Protein AF-0000000074719534 (afdb_homodimer)

Structure (mmCIF, N/CA/C/O backbone):
data_AF-0000000074719534-model_v1
#
loop_
_entity.id
_entity.type
_entity.pdbx_description
1 polymer 'Ketoreductase domain-containing protein'
#
loop_
_atom_site.group_PDB
_atom_site.id
_atom_site.type_symbol
_atom_site.label_atom_id
_atom_site.label_alt_id
_atom_site.label_comp_id
_atom_site.label_asym_id
_atom_site.label_entity_id
_atom_site.label_seq_id
_atom_site.pdbx_PDB_ins_code
_atom_site.Cartn_x
_atom_site.Cartn_y
_atom_site.Cartn_z
_atom_site.occupancy
_atom_site.B_iso_or_equiv
_atom_site.auth_seq_id
_atom_site.auth_comp_id
_atom_site.auth_asym_id
_atom_site.auth_atom_id
_atom_site.pdbx_PDB_model_num
ATOM 1 N N . MET A 1 1 ? -1.747 -19.516 -13.695 1 98.81 1 MET A N 1
ATOM 2 C CA . MET A 1 1 ? -1.192 -18.328 -14.352 1 98.81 1 MET A CA 1
ATOM 3 C C . MET A 1 1 ? -0.138 -17.672 -13.469 1 98.81 1 MET A C 1
ATOM 5 O O . MET A 1 1 ? -0.325 -17.547 -12.258 1 98.81 1 MET A O 1
ATOM 9 N N . VAL A 1 2 ? 0.99 -17.344 -14 1 98.94 2 VAL A N 1
ATOM 10 C CA . VAL A 1 2 ? 2.076 -16.641 -13.32 1 98.94 2 VAL A CA 1
ATOM 11 C C . VAL A 1 2 ? 2.312 -15.289 -13.984 1 98.94 2 VAL A C 1
ATOM 13 O O . VAL A 1 2 ? 2.576 -15.219 -15.188 1 98.94 2 VAL A O 1
ATOM 16 N N . THR A 1 3 ? 2.182 -14.227 -13.242 1 98.94 3 THR A N 1
ATOM 17 C CA . THR A 1 3 ? 2.492 -12.906 -13.781 1 98.94 3 THR A CA 1
ATOM 18 C C . THR A 1 3 ? 3.973 -12.586 -13.594 1 98.94 3 THR A C 1
ATOM 20 O O . THR A 1 3 ? 4.617 -13.094 -12.68 1 98.94 3 THR A O 1
ATOM 23 N N . GLY A 1 4 ? 4.453 -11.664 -14.453 1 98.56 4 GLY A N 1
ATOM 24 C CA . GLY A 1 4 ? 5.883 -11.406 -14.43 1 98.56 4 GLY A CA 1
ATOM 25 C C . GLY A 1 4 ? 6.719 -12.633 -14.734 1 98.56 4 GLY A C 1
ATOM 26 O O . GLY A 1 4 ? 7.73 -12.883 -14.07 1 98.56 4 GLY A O 1
ATOM 27 N N . ALA A 1 5 ? 6.344 -13.406 -15.664 1 98.69 5 ALA A N 1
ATOM 28 C CA . ALA A 1 5 ? 6.895 -14.75 -15.867 1 98.69 5 ALA A CA 1
ATOM 29 C C . ALA A 1 5 ? 8.031 -14.727 -16.875 1 98.69 5 ALA A C 1
ATOM 31 O O . ALA A 1 5 ? 8.5 -15.781 -17.312 1 98.69 5 ALA A O 1
ATOM 32 N N . SER A 1 6 ? 8.523 -13.547 -17.281 1 98.25 6 SER A N 1
ATOM 33 C CA . SER A 1 6 ? 9.477 -13.438 -18.375 1 98.25 6 SER A CA 1
ATOM 34 C C . SER A 1 6 ? 10.898 -13.695 -17.891 1 98.25 6 SER A C 1
ATOM 36 O O . SER A 1 6 ? 11.82 -13.828 -18.703 1 98.25 6 SER A O 1
ATOM 38 N N . ARG A 1 7 ? 11.164 -13.742 -16.594 1 96.31 7 ARG A N 1
ATOM 39 C CA . ARG A 1 7 ? 12.484 -13.992 -16.031 1 96.31 7 ARG A CA 1
ATOM 40 C C . ARG A 1 7 ? 12.406 -14.266 -14.539 1 96.31 7 ARG A C 1
ATOM 42 O O . ARG A 1 7 ? 11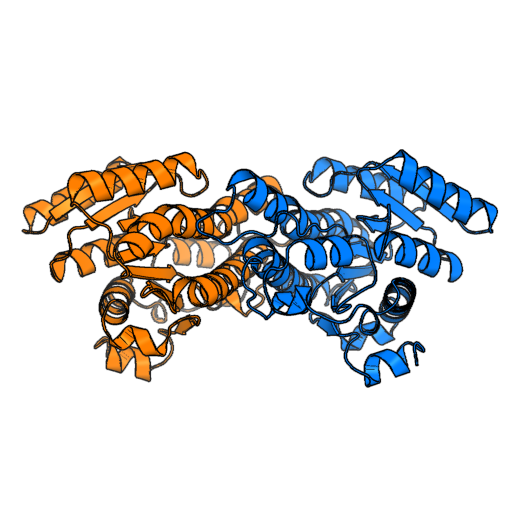.32 -14.219 -13.953 1 96.31 7 ARG A O 1
ATOM 49 N N . GLY A 1 8 ? 13.484 -14.641 -13.992 1 97.12 8 GLY A N 1
ATOM 50 C CA . GLY A 1 8 ? 13.641 -14.695 -12.547 1 97.12 8 GLY A CA 1
ATOM 51 C C . GLY A 1 8 ? 12.672 -15.648 -11.875 1 97.12 8 GLY A C 1
ATOM 52 O O . GLY A 1 8 ? 12.516 -16.797 -12.305 1 97.12 8 GLY A O 1
ATOM 53 N N . ILE A 1 9 ? 12.094 -15.18 -10.805 1 98.06 9 ILE A N 1
ATOM 54 C CA . ILE A 1 9 ? 11.195 -15.977 -9.969 1 98.06 9 ILE A CA 1
ATOM 55 C C . ILE A 1 9 ? 10.008 -16.438 -10.797 1 98.06 9 ILE A C 1
ATOM 57 O O . ILE A 1 9 ? 9.586 -17.594 -10.703 1 98.06 9 ILE A O 1
ATOM 61 N N . GLY A 1 10 ? 9.453 -15.539 -11.688 1 98.69 10 GLY A N 1
ATOM 62 C CA . GLY A 1 10 ? 8.289 -15.875 -12.492 1 98.69 10 GLY A CA 1
ATOM 63 C C . GLY A 1 10 ? 8.555 -17 -13.469 1 98.69 10 GLY A C 1
ATOM 64 O O . GLY A 1 10 ? 7.742 -17.922 -13.594 1 98.69 10 GLY A O 1
ATOM 65 N N . GLU A 1 11 ? 9.664 -16.922 -14.133 1 98.75 11 GLU A N 1
ATOM 66 C CA . GLU A 1 11 ? 10.039 -18 -15.031 1 98.75 11 GLU A CA 1
ATOM 67 C C . GLU A 1 11 ? 10.227 -19.312 -14.273 1 98.75 11 GLU A C 1
ATOM 69 O O . GLU A 1 11 ? 9.734 -20.359 -14.703 1 98.75 11 GLU A O 1
ATOM 74 N N . ALA A 1 12 ? 10.938 -19.25 -13.148 1 98.75 12 ALA A N 1
ATOM 75 C CA . ALA A 1 12 ? 11.18 -20.453 -12.344 1 98.75 12 ALA A CA 1
ATOM 76 C C . ALA A 1 12 ? 9.867 -21.078 -11.875 1 98.75 12 ALA A C 1
ATOM 78 O O . ALA A 1 12 ? 9.719 -22.297 -11.898 1 98.75 12 ALA A O 1
ATOM 79 N N . ALA A 1 13 ? 8.961 -20.25 -11.453 1 98.81 13 ALA A N 1
ATOM 80 C CA . ALA A 1 13 ? 7.656 -20.719 -11.008 1 98.81 13 ALA A CA 1
ATOM 81 C C . ALA A 1 13 ? 6.906 -21.422 -12.141 1 98.81 13 ALA A C 1
ATOM 83 O O . ALA A 1 13 ? 6.344 -22.5 -11.945 1 98.81 13 ALA A O 1
ATOM 84 N N . ALA A 1 14 ? 6.875 -20.781 -13.328 1 98.88 14 ALA A N 1
ATOM 85 C CA . ALA A 1 14 ? 6.191 -21.359 -14.484 1 98.88 14 ALA A CA 1
ATOM 86 C C . ALA A 1 14 ? 6.75 -22.75 -14.82 1 98.88 14 ALA A C 1
ATOM 88 O O . ALA A 1 14 ? 5.992 -23.688 -15.039 1 98.88 14 ALA A O 1
ATOM 89 N N . ARG A 1 15 ? 8.039 -22.875 -14.836 1 98.81 15 ARG A N 1
ATOM 90 C CA . ARG A 1 15 ? 8.695 -24.125 -15.18 1 98.81 15 ARG A CA 1
ATOM 91 C C . ARG A 1 15 ? 8.43 -25.188 -14.125 1 98.81 15 ARG A C 1
ATOM 93 O O . ARG A 1 15 ? 8.164 -26.359 -14.453 1 98.81 15 ARG A O 1
ATOM 100 N N . SER A 1 16 ? 8.539 -24.828 -12.805 1 98.69 16 SER A N 1
ATOM 101 C CA . SER A 1 16 ? 8.281 -25.781 -11.734 1 98.69 16 SER A CA 1
ATOM 102 C C . SER A 1 16 ? 6.844 -26.297 -11.781 1 98.69 16 SER A C 1
ATOM 104 O O . SER A 1 16 ? 6.605 -27.5 -11.688 1 98.69 16 SER A O 1
ATOM 106 N N . LEU A 1 17 ? 5.898 -25.391 -11.992 1 98.81 17 LEU A N 1
ATOM 107 C CA . LEU A 1 17 ? 4.492 -25.781 -12.07 1 98.81 17 LEU A CA 1
ATOM 108 C C . LEU A 1 17 ? 4.258 -26.734 -13.234 1 98.81 17 LEU A C 1
ATOM 110 O O . LEU A 1 17 ? 3.564 -27.75 -13.086 1 98.81 17 LEU A O 1
ATOM 114 N N . ALA A 1 18 ? 4.852 -26.438 -14.359 1 98.75 18 ALA A N 1
ATOM 115 C CA . ALA A 1 18 ? 4.715 -27.297 -15.523 1 98.75 18 ALA A CA 1
ATOM 116 C C . ALA A 1 18 ? 5.297 -28.688 -15.258 1 98.75 18 ALA A C 1
ATOM 118 O O . ALA A 1 18 ? 4.719 -29.703 -15.664 1 98.75 18 ALA A O 1
ATOM 119 N N . ARG A 1 19 ? 6.41 -28.719 -14.594 1 98.06 19 ARG A N 1
ATOM 120 C CA . ARG A 1 19 ? 7.066 -29.984 -14.281 1 98.06 19 ARG A CA 1
ATOM 121 C C . ARG A 1 19 ? 6.176 -30.859 -13.406 1 98.06 19 ARG A C 1
ATOM 123 O O . ARG A 1 19 ? 6.207 -32.094 -13.516 1 98.06 19 ARG A O 1
ATOM 130 N N . TYR A 1 20 ? 5.371 -30.234 -12.586 1 97.88 20 TYR A N 1
ATOM 131 C CA . TYR A 1 20 ? 4.477 -30.969 -11.695 1 97.88 20 TYR A CA 1
ATOM 132 C C . TYR A 1 20 ? 3.146 -31.266 -12.383 1 97.88 20 TYR A C 1
ATOM 134 O O . TYR A 1 20 ? 2.211 -31.766 -11.75 1 97.88 20 TYR A O 1
ATOM 142 N N . GLY A 1 21 ? 2.998 -30.828 -13.656 1 98.19 21 GLY A N 1
ATOM 143 C CA . GLY A 1 21 ? 1.863 -31.266 -14.453 1 98.19 21 GLY A CA 1
ATOM 144 C C . GLY A 1 21 ? 0.81 -30.188 -14.641 1 98.19 21 GLY A C 1
ATOM 145 O O . GLY A 1 21 ? -0.234 -30.438 -15.25 1 98.19 21 GLY A O 1
ATOM 146 N N . ALA A 1 22 ? 1.039 -29.062 -14.109 1 98.56 22 ALA A N 1
ATOM 147 C CA . ALA A 1 22 ? 0.088 -27.969 -14.289 1 98.56 22 ALA A CA 1
ATOM 148 C C . ALA A 1 22 ? 0.143 -27.422 -15.719 1 98.56 22 ALA A C 1
ATOM 150 O O . ALA A 1 22 ? 1.197 -27.453 -16.359 1 98.56 22 ALA A O 1
ATOM 151 N N . LYS A 1 23 ? -0.968 -27 -16.25 1 98.81 23 LYS A N 1
ATOM 152 C CA . LYS A 1 23 ? -1.007 -26.172 -17.438 1 98.81 23 LYS A CA 1
ATOM 153 C C . LYS A 1 23 ? -0.768 -24.703 -17.094 1 98.81 23 LYS A C 1
ATOM 155 O O . LYS A 1 23 ? -1.43 -24.156 -16.219 1 98.81 23 LYS A O 1
ATOM 160 N N . VAL A 1 24 ? 0.187 -24.109 -17.797 1 98.88 24 VAL A N 1
ATOM 161 C CA . VAL A 1 24 ? 0.678 -22.844 -17.266 1 98.88 24 VAL A CA 1
ATOM 162 C C . VAL A 1 24 ? 0.464 -21.734 -18.281 1 98.88 24 VAL A C 1
ATOM 164 O O . VAL A 1 24 ? 0.837 -21.859 -19.453 1 98.88 24 VAL A O 1
ATOM 167 N N . ALA A 1 25 ? -0.19 -20.656 -17.922 1 98.94 25 ALA A N 1
ATOM 168 C CA . ALA A 1 25 ? -0.209 -19.391 -18.656 1 98.94 25 ALA A CA 1
ATOM 169 C C . ALA A 1 25 ? 0.846 -18.422 -18.125 1 98.94 25 ALA A C 1
ATOM 171 O O . ALA A 1 25 ? 0.802 -18.031 -16.953 1 98.94 25 ALA A O 1
ATOM 172 N N . LEU A 1 26 ? 1.865 -18.141 -18.938 1 98.94 26 LEU A N 1
ATOM 173 C CA . LEU A 1 26 ? 2.859 -17.125 -18.609 1 98.94 26 LEU A CA 1
ATOM 174 C C . LEU A 1 26 ? 2.375 -15.734 -19.016 1 98.94 26 LEU A C 1
ATOM 176 O O . LEU A 1 26 ? 2.08 -15.492 -20.203 1 98.94 26 LEU A O 1
ATOM 180 N N . ALA A 1 27 ? 2.277 -14.789 -18.094 1 98.88 27 ALA A N 1
ATOM 181 C CA . ALA A 1 27 ? 1.841 -13.422 -18.375 1 98.88 27 ALA A CA 1
ATOM 182 C C . ALA A 1 27 ? 2.943 -12.414 -18.062 1 98.88 27 ALA A C 1
ATOM 184 O O . ALA A 1 27 ? 3.533 -12.445 -16.984 1 98.88 27 ALA A O 1
ATOM 185 N N . ALA A 1 28 ? 3.287 -11.625 -18.969 1 98.75 28 ALA A N 1
ATOM 186 C CA . ALA A 1 28 ? 4.273 -10.562 -18.797 1 98.75 28 ALA A CA 1
ATOM 187 C C . ALA A 1 28 ? 4.148 -9.516 -19.891 1 98.75 28 ALA A C 1
ATOM 189 O O . ALA A 1 28 ? 3.408 -9.711 -20.859 1 98.75 28 ALA A O 1
ATOM 190 N N . ARG A 1 29 ? 4.844 -8.445 -19.812 1 96.5 29 ARG A N 1
ATOM 191 C CA . ARG A 1 29 ? 4.855 -7.387 -20.828 1 96.5 29 ARG A CA 1
ATOM 192 C C . ARG A 1 29 ? 5.742 -7.77 -22.016 1 96.5 29 ARG A C 1
ATOM 194 O O . ARG A 1 29 ? 5.492 -7.344 -23.141 1 96.5 29 ARG A O 1
ATOM 201 N N . SER A 1 30 ? 6.734 -8.531 -21.625 1 95.44 30 SER A N 1
ATOM 202 C CA . SER A 1 30 ? 7.684 -8.945 -22.656 1 95.44 30 SER A CA 1
ATOM 203 C C . SER A 1 30 ? 7.18 -10.18 -23.406 1 95.44 30 SER A C 1
ATOM 205 O O . SER A 1 30 ? 7.52 -11.312 -23.047 1 95.44 30 SER A O 1
ATOM 207 N N . GLY A 1 31 ? 6.586 -9.953 -24.562 1 96.69 31 GLY A N 1
ATOM 208 C CA . GLY A 1 31 ? 5.957 -11.031 -25.312 1 96.69 31 GLY A CA 1
ATOM 209 C C . GLY A 1 31 ? 6.949 -12.055 -25.828 1 96.69 31 GLY A C 1
ATOM 210 O O . GLY A 1 31 ? 6.746 -13.258 -25.672 1 96.69 31 GLY A O 1
ATOM 211 N N . ASP A 1 32 ? 8.07 -11.594 -26.297 1 98 32 ASP A N 1
ATOM 212 C CA . ASP A 1 32 ? 9.055 -12.492 -26.891 1 98 32 ASP A CA 1
ATOM 213 C C . ASP A 1 32 ? 9.633 -13.445 -25.844 1 98 32 ASP A C 1
ATOM 215 O O . ASP A 1 32 ? 9.82 -14.633 -26.125 1 98 32 ASP A O 1
ATOM 219 N N . ASP A 1 33 ? 9.898 -12.961 -24.672 1 98.5 33 ASP A N 1
ATOM 220 C CA . ASP A 1 33 ? 10.5 -13.773 -23.609 1 98.5 33 ASP A CA 1
ATOM 221 C C . ASP A 1 33 ? 9.539 -14.859 -23.156 1 98.5 33 ASP A C 1
ATOM 223 O O . ASP A 1 33 ? 9.93 -16.016 -23 1 98.5 33 ASP A O 1
ATOM 227 N N . ILE A 1 34 ? 8.289 -14.523 -22.984 1 98.75 34 ILE A N 1
ATOM 228 C CA . ILE A 1 34 ? 7.355 -15.516 -22.453 1 98.75 34 ILE A CA 1
ATOM 229 C C . ILE A 1 34 ? 6.984 -16.516 -23.547 1 98.75 34 ILE A C 1
ATOM 231 O O . ILE A 1 34 ? 6.734 -17.688 -23.266 1 98.75 34 ILE A O 1
ATOM 235 N N . GLU A 1 35 ? 6.961 -16.109 -24.781 1 98.75 35 GLU A N 1
ATOM 236 C CA . GLU A 1 35 ? 6.738 -17.047 -25.875 1 98.75 35 GLU A CA 1
ATOM 237 C C . GLU A 1 35 ? 7.852 -18.078 -25.938 1 98.75 35 GLU A C 1
ATOM 239 O O . GLU A 1 35 ? 7.59 -19.266 -26.141 1 98.75 35 GLU A O 1
ATOM 244 N N . ARG A 1 36 ? 9.07 -17.609 -25.781 1 98.75 36 ARG A N 1
ATOM 245 C CA . ARG A 1 36 ? 10.211 -18.5 -25.781 1 98.75 36 ARG A CA 1
ATOM 246 C C . ARG A 1 36 ? 10.109 -19.516 -24.641 1 98.75 36 ARG A C 1
ATOM 248 O O . ARG A 1 36 ? 10.328 -20.719 -24.844 1 98.75 36 ARG A O 1
ATOM 255 N N . ILE A 1 37 ? 9.781 -19.078 -23.469 1 98.81 37 ILE A N 1
ATOM 256 C CA . ILE A 1 37 ? 9.688 -19.938 -22.297 1 98.81 37 ILE A CA 1
ATOM 257 C C . ILE A 1 37 ? 8.547 -20.922 -22.484 1 98.81 37 ILE A C 1
ATOM 259 O O . ILE A 1 37 ? 8.695 -22.125 -22.203 1 98.81 37 ILE A O 1
ATOM 263 N N . ALA A 1 38 ? 7.387 -20.469 -22.969 1 98.88 38 ALA A N 1
ATOM 264 C CA . ALA A 1 38 ? 6.242 -21.344 -23.203 1 98.88 38 ALA A CA 1
ATOM 265 C C . ALA A 1 38 ? 6.582 -22.438 -24.219 1 98.88 38 ALA A C 1
ATOM 267 O O . ALA A 1 38 ? 6.223 -23.594 -24.031 1 98.88 38 ALA A O 1
ATOM 268 N N . ALA A 1 39 ? 7.254 -22.047 -25.266 1 98.81 39 ALA A N 1
ATOM 269 C CA . ALA A 1 39 ? 7.664 -23 -26.297 1 98.81 39 ALA A CA 1
ATOM 270 C C . ALA A 1 39 ? 8.578 -24.078 -25.703 1 98.81 39 ALA A C 1
ATOM 272 O O . ALA A 1 39 ? 8.438 -25.266 -26 1 98.81 39 ALA A O 1
ATOM 273 N N . ASP A 1 40 ? 9.5 -23.609 -24.906 1 98.81 40 ASP A N 1
ATOM 274 C CA . ASP A 1 40 ? 10.422 -24.531 -24.266 1 98.81 40 ASP A CA 1
ATOM 275 C C . ASP A 1 40 ? 9.68 -25.516 -23.359 1 98.81 40 ASP A C 1
ATOM 277 O O . ASP A 1 40 ? 9.984 -26.719 -23.344 1 98.81 40 ASP A O 1
ATOM 281 N N . ILE A 1 41 ? 8.727 -25.062 -22.578 1 98.81 41 ILE A N 1
ATOM 282 C CA . ILE A 1 41 ? 7.918 -25.906 -21.703 1 98.81 41 ILE A CA 1
ATOM 283 C C . ILE A 1 41 ? 7.152 -26.922 -22.531 1 98.81 41 ILE A C 1
ATOM 285 O O . ILE A 1 41 ? 7.137 -28.109 -22.219 1 98.81 41 ILE A O 1
ATOM 289 N N . ASN A 1 42 ? 6.57 -26.484 -23.625 1 98.69 42 ASN A N 1
ATOM 290 C CA . ASN A 1 42 ? 5.797 -27.359 -24.5 1 98.69 42 ASN A CA 1
ATOM 291 C C . ASN A 1 42 ? 6.68 -28.422 -25.141 1 98.69 42 ASN A C 1
ATOM 293 O O . ASN A 1 42 ? 6.277 -29.578 -25.266 1 98.69 42 ASN A O 1
ATOM 297 N N . GLU A 1 43 ? 7.84 -28.047 -25.516 1 98.38 43 GLU A N 1
ATOM 298 C CA . GLU A 1 43 ? 8.781 -28.984 -26.156 1 98.38 43 GLU A CA 1
ATOM 299 C C . GLU A 1 43 ? 9.25 -30.047 -25.172 1 98.38 43 GLU A C 1
ATOM 301 O O . GLU A 1 43 ? 9.68 -31.125 -25.578 1 98.38 43 GLU A O 1
ATOM 306 N N . ASN A 1 44 ? 9.141 -29.734 -23.953 1 97.69 44 ASN A N 1
ATOM 307 C CA . ASN A 1 44 ? 9.594 -30.672 -22.922 1 97.69 44 ASN A CA 1
ATOM 308 C C . ASN A 1 44 ? 8.422 -31.422 -22.297 1 97.69 44 ASN A C 1
ATOM 310 O O . ASN A 1 44 ? 8.531 -31.922 -21.172 1 97.69 44 ASN A O 1
ATOM 314 N N . GLY A 1 45 ? 7.273 -31.391 -22.922 1 97.81 45 GLY A N 1
ATOM 315 C CA . GLY A 1 45 ? 6.164 -32.25 -22.562 1 97.81 45 GLY A CA 1
ATOM 316 C C . GLY A 1 45 ? 5.133 -31.547 -21.688 1 97.81 45 GLY A C 1
ATOM 317 O O . GLY A 1 45 ? 4.141 -32.156 -21.281 1 97.81 45 GLY A O 1
ATOM 318 N N . GLY A 1 46 ? 5.359 -30.297 -21.328 1 98.44 46 GLY A N 1
ATOM 319 C CA . GLY A 1 46 ? 4.371 -29.531 -20.594 1 98.44 46 GLY A CA 1
ATOM 320 C C . GLY A 1 46 ? 3.346 -28.844 -21.484 1 98.44 46 GLY A C 1
ATOM 321 O O . GLY A 1 46 ? 3.283 -29.125 -22.672 1 98.44 46 GLY A O 1
ATOM 322 N N . GLU A 1 47 ? 2.49 -28.109 -20.906 1 98.69 47 GLU A N 1
ATOM 323 C CA . GLU A 1 47 ? 1.497 -27.297 -21.594 1 98.69 47 GLU A CA 1
ATOM 324 C C . GLU A 1 47 ? 1.531 -25.844 -21.094 1 98.69 47 GLU A C 1
ATOM 326 O O . GLU A 1 47 ? 1.291 -25.594 -19.906 1 98.69 47 GLU A O 1
ATOM 331 N N . ALA A 1 48 ? 1.856 -25.016 -22.016 1 98.88 48 ALA A N 1
ATOM 332 C CA . ALA A 1 48 ? 1.993 -23.625 -21.609 1 98.88 48 ALA A CA 1
ATOM 333 C C . ALA A 1 48 ? 1.566 -22.672 -22.734 1 98.88 48 ALA A C 1
ATOM 335 O O . ALA A 1 48 ? 1.709 -23 -23.906 1 98.88 48 ALA A O 1
ATOM 336 N N . ILE A 1 49 ? 1.021 -21.531 -22.375 1 98.88 49 ILE A N 1
ATOM 337 C CA . ILE A 1 49 ? 0.733 -20.438 -23.312 1 98.88 49 ILE A CA 1
ATOM 338 C C . ILE A 1 49 ? 1.332 -19.141 -22.797 1 98.88 49 ILE A C 1
ATOM 340 O O . ILE A 1 49 ? 1.594 -19 -21.609 1 98.88 49 ILE A O 1
ATOM 344 N N . ALA A 1 50 ? 1.652 -18.266 -23.734 1 98.88 50 ALA A N 1
ATOM 345 C CA . ALA A 1 50 ? 2.152 -16.938 -23.422 1 98.88 50 ALA A CA 1
ATOM 346 C C . ALA A 1 50 ? 1.072 -15.883 -23.641 1 98.88 50 ALA A C 1
ATOM 348 O O . ALA A 1 50 ? 0.38 -15.898 -24.672 1 98.88 50 ALA A O 1
ATOM 349 N N . ILE A 1 51 ? 0.884 -14.992 -22.672 1 98.88 51 ILE A N 1
ATOM 350 C CA . ILE A 1 51 ? -0.108 -13.93 -22.766 1 98.88 51 ILE A CA 1
ATOM 351 C C . ILE A 1 51 ? 0.534 -12.586 -22.406 1 98.88 51 ILE A C 1
ATOM 353 O O . ILE A 1 51 ? 0.925 -12.367 -21.266 1 98.88 51 ILE A O 1
ATOM 357 N N . THR A 1 52 ? 0.671 -11.703 -23.406 1 98.69 52 THR A N 1
ATOM 358 C CA . THR A 1 52 ? 1.172 -10.367 -23.094 1 98.69 52 THR A CA 1
ATOM 359 C C . THR A 1 52 ? 0.199 -9.609 -22.203 1 98.69 52 THR A C 1
ATOM 361 O O . THR A 1 52 ? -0.994 -9.523 -22.5 1 98.69 52 THR A O 1
ATOM 364 N N . CYS A 1 53 ? 0.747 -9.07 -21.078 1 98.75 53 CYS A N 1
ATOM 365 C CA . CYS A 1 53 ? -0.137 -8.508 -20.062 1 98.75 53 CYS A CA 1
ATOM 366 C C . CYS A 1 53 ? 0.593 -7.469 -19.219 1 98.75 53 CYS A C 1
ATOM 368 O O . CYS A 1 53 ? 1.693 -7.723 -18.719 1 98.75 53 CYS A O 1
ATOM 370 N N . ASN A 1 54 ? 0.035 -6.281 -19.141 1 98.81 54 ASN A N 1
ATOM 371 C CA . ASN A 1 54 ? 0.428 -5.273 -18.156 1 98.81 54 ASN A CA 1
ATOM 372 C C . ASN A 1 54 ? -0.441 -5.344 -16.906 1 98.81 54 ASN A C 1
ATOM 374 O O . ASN A 1 54 ? -1.602 -4.93 -16.938 1 98.81 54 ASN A O 1
ATOM 378 N N . VAL A 1 55 ? 0.165 -5.754 -15.805 1 98.88 55 VAL A N 1
ATOM 379 C CA . VAL A 1 55 ? -0.64 -6.047 -14.625 1 98.88 55 VAL A CA 1
ATOM 380 C C . VAL A 1 55 ? -1.178 -4.75 -14.023 1 98.88 55 VAL A C 1
ATOM 382 O O . VAL A 1 55 ? -2.098 -4.773 -13.203 1 98.88 55 VAL A O 1
ATOM 385 N N . ALA A 1 56 ? -0.574 -3.602 -14.391 1 98.81 56 ALA A N 1
ATOM 386 C CA . ALA A 1 56 ? -1.049 -2.316 -13.883 1 98.81 56 ALA A CA 1
ATOM 387 C C . ALA A 1 56 ? -2.367 -1.921 -14.547 1 98.81 56 ALA A C 1
ATOM 389 O O . ALA A 1 56 ? -3.025 -0.973 -14.117 1 98.81 56 ALA A O 1
ATOM 390 N N . ASP A 1 57 ? -2.76 -2.625 -15.586 1 98.69 57 ASP A N 1
ATOM 391 C CA . ASP A 1 57 ? -4.016 -2.396 -16.297 1 98.69 57 ASP A CA 1
ATOM 392 C C . ASP A 1 57 ? -5.004 -3.533 -16.047 1 98.69 57 ASP A C 1
ATOM 394 O O . ASP A 1 57 ? -4.805 -4.652 -16.516 1 98.69 57 ASP A O 1
ATOM 398 N N . TYR A 1 58 ? -6.102 -3.225 -15.391 1 98.81 58 TYR A N 1
ATOM 399 C CA . TYR A 1 58 ? -7.055 -4.266 -15.016 1 98.81 58 TYR A CA 1
ATOM 400 C C . TYR A 1 58 ? -7.598 -4.977 -16.25 1 98.81 58 TYR A C 1
ATOM 402 O O . TYR A 1 58 ? -7.82 -6.191 -16.219 1 98.81 58 TYR A O 1
ATOM 410 N N . ARG A 1 59 ? -7.898 -4.258 -17.312 1 98.69 59 ARG A N 1
ATOM 411 C CA . ARG A 1 59 ? -8.477 -4.871 -18.5 1 98.69 59 ARG A CA 1
ATOM 412 C C . ARG A 1 59 ? -7.523 -5.887 -19.109 1 98.69 59 ARG A C 1
ATOM 414 O O . ARG A 1 59 ? -7.957 -6.922 -19.625 1 98.69 59 ARG A O 1
ATOM 421 N N . ASP A 1 60 ? -6.266 -5.605 -19.047 1 98.81 60 ASP A N 1
ATOM 422 C CA . ASP A 1 60 ? -5.266 -6.566 -19.516 1 98.81 60 ASP A CA 1
ATOM 423 C C . ASP A 1 60 ? -5.289 -7.836 -18.672 1 98.81 60 ASP A C 1
ATOM 425 O O . ASP A 1 60 ? -5.246 -8.945 -19.203 1 98.81 60 ASP A O 1
ATOM 429 N N . VAL A 1 61 ? -5.359 -7.656 -17.359 1 98.94 61 VAL A N 1
ATOM 430 C CA . VAL A 1 61 ? -5.324 -8.789 -16.438 1 98.94 61 VAL A CA 1
ATOM 431 C C . VAL A 1 61 ? -6.598 -9.625 -16.594 1 98.94 61 VAL A C 1
ATOM 433 O O . VAL A 1 61 ? -6.539 -10.852 -16.656 1 98.94 61 VAL A O 1
ATOM 436 N N . GLU A 1 62 ? -7.688 -8.93 -16.656 1 98.81 62 GLU A N 1
ATOM 437 C CA . GLU A 1 62 ? -8.953 -9.617 -16.859 1 98.81 62 GLU A CA 1
ATOM 438 C C . GLU A 1 62 ? -8.938 -10.438 -18.156 1 98.81 62 GLU A C 1
ATOM 440 O O . GLU A 1 62 ? -9.375 -11.594 -18.156 1 98.81 62 GLU A O 1
ATOM 445 N N . SER A 1 63 ? -8.469 -9.852 -19.172 1 98.81 63 SER A N 1
ATOM 446 C CA . SER A 1 63 ? -8.359 -10.547 -20.453 1 98.81 63 SER A CA 1
ATOM 447 C C . SER A 1 63 ? -7.422 -11.742 -20.359 1 98.81 63 SER A C 1
ATOM 449 O O . SER A 1 63 ? -7.691 -12.797 -20.938 1 98.81 63 SER A O 1
ATOM 451 N N . ALA A 1 64 ? -6.316 -11.578 -19.688 1 98.88 64 ALA A N 1
ATOM 452 C CA . ALA A 1 64 ? -5.352 -12.656 -19.531 1 98.88 64 ALA A CA 1
ATOM 453 C C . ALA A 1 64 ? -5.969 -13.844 -18.797 1 98.88 64 ALA A C 1
ATOM 455 O O . ALA A 1 64 ? -5.797 -14.992 -19.203 1 98.88 64 ALA A O 1
ATOM 456 N N . ILE A 1 65 ? -6.684 -13.57 -17.734 1 98.81 65 ILE A N 1
ATOM 457 C CA . ILE A 1 65 ? -7.348 -14.617 -16.969 1 98.81 65 ILE A CA 1
ATOM 458 C C . ILE A 1 65 ? -8.406 -15.305 -17.828 1 98.81 65 ILE A C 1
ATOM 460 O O . ILE A 1 65 ? -8.508 -16.531 -17.828 1 98.81 65 ILE A O 1
ATOM 464 N N . ALA A 1 66 ? -9.18 -14.492 -18.547 1 98.56 66 ALA A N 1
ATOM 465 C CA . ALA A 1 66 ? -10.188 -15.055 -19.438 1 98.56 66 ALA A CA 1
ATOM 466 C C . ALA A 1 66 ? -9.562 -15.992 -20.469 1 98.56 66 ALA A C 1
ATOM 468 O O . ALA A 1 66 ? -10.102 -17.062 -20.75 1 98.56 66 ALA A O 1
ATOM 469 N N . GLN A 1 67 ? -8.477 -15.609 -21.047 1 98.75 67 GLN A N 1
ATOM 470 C CA . GLN A 1 67 ? -7.781 -16.438 -22.016 1 98.75 67 GLN A CA 1
ATOM 471 C C . GLN A 1 67 ? -7.289 -17.734 -21.391 1 98.75 67 GLN A C 1
ATOM 473 O O . GLN A 1 67 ? -7.359 -18.812 -22 1 98.75 67 GLN A O 1
ATOM 478 N N . CYS A 1 68 ? -6.73 -17.594 -20.188 1 98.62 68 CYS A N 1
ATOM 479 C CA . CYS A 1 68 ? -6.305 -18.781 -19.438 1 98.62 68 CYS A CA 1
ATOM 480 C C . CYS A 1 68 ? -7.461 -19.75 -19.25 1 98.62 68 CYS A C 1
ATOM 482 O O . CYS A 1 68 ? -7.324 -20.953 -19.531 1 98.62 68 CYS A O 1
ATOM 484 N N . VAL A 1 69 ? -8.602 -19.281 -18.844 1 98.44 69 VAL A N 1
ATOM 485 C CA . VAL A 1 69 ? -9.781 -20.094 -18.594 1 98.44 69 VAL A CA 1
ATOM 486 C C . VAL A 1 69 ? -10.305 -20.672 -19.891 1 98.44 69 VAL A C 1
ATOM 488 O O . VAL A 1 69 ? -10.695 -21.844 -19.953 1 98.44 69 VAL A O 1
ATOM 491 N N . GLU A 1 70 ? -10.305 -19.844 -20.906 1 98.31 70 GLU A N 1
ATOM 492 C CA . GLU A 1 70 ? -10.766 -20.312 -22.203 1 98.31 70 GLU A CA 1
ATOM 493 C C . GLU A 1 70 ? -9.891 -21.453 -22.734 1 98.31 70 GLU A C 1
ATOM 495 O O . GLU A 1 70 ? -10.398 -22.438 -23.281 1 98.31 70 GLU A O 1
ATOM 500 N N . THR A 1 71 ? -8.625 -21.344 -22.594 1 98.62 71 THR A N 1
ATOM 501 C CA . THR A 1 71 ? -7.668 -22.297 -23.141 1 98.62 71 THR A CA 1
ATOM 502 C C . THR A 1 71 ? -7.645 -23.578 -22.328 1 98.62 71 THR A C 1
ATOM 504 O O . THR A 1 71 ? -7.625 -24.688 -22.875 1 98.62 71 THR A O 1
ATOM 507 N N . PHE A 1 72 ? -7.637 -23.422 -21.031 1 98.44 72 PHE A N 1
ATOM 508 C CA . PHE A 1 72 ? -7.359 -24.594 -20.188 1 98.44 72 PHE A CA 1
ATOM 509 C C . PHE A 1 72 ? -8.617 -25.047 -19.469 1 98.44 72 PHE A C 1
ATOM 511 O O . PHE A 1 72 ? -8.617 -26.078 -18.797 1 98.44 72 PHE A O 1
ATOM 518 N N . GLY A 1 73 ? -9.711 -24.234 -19.5 1 98.06 73 GLY A N 1
ATOM 519 C CA . GLY A 1 73 ? -11 -24.594 -18.938 1 98.06 73 GLY A CA 1
ATOM 520 C C . GLY A 1 73 ? -11.172 -24.109 -17.5 1 98.06 73 GLY A C 1
ATOM 521 O O . GLY A 1 73 ? -12.289 -24.094 -16.984 1 98.06 73 GLY A O 1
ATOM 522 N N . THR A 1 74 ? -10.07 -23.75 -16.844 1 97.75 74 THR A N 1
ATOM 523 C CA . THR A 1 74 ? -10.117 -23.344 -15.445 1 97.75 74 THR A CA 1
ATOM 524 C C . THR A 1 74 ? -8.914 -22.484 -15.086 1 97.75 74 THR A C 1
ATOM 526 O O . THR A 1 74 ? -8.023 -22.266 -15.922 1 97.75 74 THR A O 1
ATOM 529 N N . ILE A 1 75 ? -8.906 -21.906 -13.938 1 98.62 75 ILE A N 1
ATOM 530 C CA . ILE A 1 75 ? -7.742 -21.328 -13.273 1 98.62 75 ILE A CA 1
ATOM 531 C C . ILE A 1 75 ? -7.684 -21.812 -11.828 1 98.62 75 ILE A C 1
ATOM 533 O O . ILE A 1 75 ? -8.508 -21.422 -11 1 98.62 75 ILE A O 1
ATOM 537 N N . ASP A 1 76 ? -6.695 -22.547 -11.516 1 98.62 76 ASP A N 1
ATOM 538 C CA . ASP A 1 76 ? -6.605 -23.188 -10.211 1 98.62 76 ASP A CA 1
ATOM 539 C C . ASP A 1 76 ? -5.582 -22.5 -9.328 1 98.62 76 ASP A C 1
ATOM 541 O O . ASP A 1 76 ? -5.711 -22.5 -8.102 1 98.62 76 ASP A O 1
ATOM 545 N N . ILE A 1 77 ? -4.52 -21.953 -9.945 1 98.88 77 ILE A N 1
ATOM 546 C CA . ILE A 1 77 ? -3.436 -21.281 -9.242 1 98.88 77 ILE A CA 1
ATOM 547 C C . ILE A 1 77 ? -3.113 -19.953 -9.93 1 98.88 77 ILE A C 1
ATOM 549 O O . ILE A 1 77 ? -2.938 -19.906 -11.148 1 98.88 77 ILE A O 1
ATOM 553 N N . LEU A 1 78 ? -3.178 -18.922 -9.219 1 98.94 78 LEU A N 1
ATOM 554 C CA . LEU A 1 78 ? -2.648 -17.625 -9.656 1 98.94 78 LEU A CA 1
ATOM 555 C C . LEU A 1 78 ? -1.437 -17.234 -8.82 1 98.94 78 LEU A C 1
ATOM 557 O O . LEU A 1 78 ? -1.496 -17.234 -7.59 1 98.94 78 LEU A O 1
ATOM 561 N N . VAL A 1 79 ? -0.334 -16.984 -9.438 1 98.94 79 VAL A N 1
ATOM 562 C CA . VAL A 1 79 ? 0.855 -16.438 -8.781 1 98.94 79 VAL A CA 1
ATOM 563 C C . VAL A 1 79 ? 1.048 -14.984 -9.188 1 98.94 79 VAL A C 1
ATOM 565 O O . VAL A 1 79 ? 1.512 -14.695 -10.297 1 98.94 79 VAL A O 1
ATOM 568 N N . ASN A 1 80 ? 0.66 -14.094 -8.297 1 98.94 80 ASN A N 1
ATOM 569 C CA . ASN A 1 80 ? 0.983 -12.68 -8.469 1 98.94 80 ASN A CA 1
ATOM 570 C C . ASN A 1 80 ? 2.453 -12.406 -8.172 1 98.94 80 ASN A C 1
ATOM 572 O O . ASN A 1 80 ? 2.816 -12.109 -7.031 1 98.94 80 ASN A O 1
ATOM 576 N N . ASN A 1 81 ? 3.25 -12.391 -9.219 1 98.75 81 ASN A N 1
ATOM 577 C CA . ASN A 1 81 ? 4.699 -12.305 -9.086 1 98.75 81 ASN A CA 1
ATOM 578 C C . ASN A 1 81 ? 5.246 -11.016 -9.695 1 98.75 81 ASN A C 1
ATOM 580 O O . ASN A 1 81 ? 6.301 -10.531 -9.281 1 98.75 81 ASN A O 1
ATOM 584 N N . ALA A 1 82 ? 4.512 -10.461 -10.688 1 98.56 82 ALA A N 1
ATOM 585 C CA . ALA A 1 82 ? 4.988 -9.242 -11.328 1 98.56 82 ALA A CA 1
ATOM 586 C C . ALA A 1 82 ? 5.285 -8.156 -10.289 1 98.56 82 ALA A C 1
ATOM 588 O O . ALA A 1 82 ? 4.48 -7.918 -9.391 1 98.56 82 ALA A O 1
ATOM 589 N N . GLY A 1 83 ? 6.426 -7.582 -10.336 1 97.5 83 GLY A N 1
ATOM 590 C CA . GLY A 1 83 ? 6.855 -6.523 -9.438 1 97.5 83 GLY A CA 1
ATOM 591 C C . GLY A 1 83 ? 8.133 -5.84 -9.891 1 97.5 83 GLY A C 1
ATOM 592 O O . GLY A 1 83 ? 8.938 -6.43 -10.609 1 97.5 83 GLY A O 1
ATOM 593 N N . VAL A 1 84 ? 8.281 -4.598 -9.492 1 97.5 84 VAL A N 1
ATOM 594 C CA . VAL A 1 84 ? 9.461 -3.826 -9.859 1 97.5 84 VAL A CA 1
ATOM 595 C C . VAL A 1 84 ? 10.008 -3.104 -8.625 1 97.5 84 VAL A C 1
ATOM 597 O O . VAL A 1 84 ? 9.266 -2.852 -7.672 1 97.5 84 VAL A O 1
ATOM 600 N N . ILE A 1 85 ? 11.367 -2.812 -8.633 1 97.12 85 ILE A N 1
ATOM 601 C CA . ILE A 1 85 ? 11.953 -2.119 -7.488 1 97.12 85 ILE A CA 1
ATOM 602 C C . ILE A 1 85 ? 12.609 -0.824 -7.953 1 97.12 85 ILE A C 1
ATOM 604 O O . ILE A 1 85 ? 12.883 0.067 -7.145 1 97.12 85 ILE A O 1
ATOM 608 N N . GLU A 1 86 ? 12.953 -0.777 -9.234 1 96 86 GLU A N 1
ATOM 609 C CA . GLU A 1 86 ? 13.602 0.44 -9.719 1 96 86 GLU A CA 1
ATOM 610 C C . GLU A 1 86 ? 12.586 1.559 -9.93 1 96 86 GLU A C 1
ATOM 612 O O . GLU A 1 86 ? 11.43 1.298 -10.258 1 96 86 GLU A O 1
ATOM 617 N N . PRO A 1 87 ? 12.977 2.795 -9.75 1 97.38 87 PRO A N 1
ATOM 618 C CA . PRO A 1 87 ? 14.305 3.268 -9.344 1 97.38 87 PRO A CA 1
ATOM 619 C C . PRO A 1 87 ? 14.484 3.285 -7.832 1 97.38 87 PRO A C 1
ATOM 621 O O . PRO A 1 87 ? 13.57 3.682 -7.102 1 97.38 87 PRO A O 1
ATOM 624 N N . ILE A 1 88 ? 15.602 2.854 -7.367 1 98.06 88 ILE A N 1
ATOM 625 C CA . ILE A 1 88 ? 15.984 2.955 -5.965 1 98.06 88 ILE A CA 1
ATOM 626 C C . ILE A 1 88 ? 16.516 4.359 -5.672 1 98.06 88 ILE A C 1
ATOM 628 O O . ILE A 1 88 ? 17.547 4.766 -6.211 1 98.06 88 ILE A O 1
ATOM 632 N N . THR A 1 89 ? 15.781 5.145 -4.922 1 98.12 89 THR A N 1
ATOM 633 C CA . THR A 1 89 ? 16.109 6.543 -4.66 1 98.12 89 THR A CA 1
ATOM 634 C C . THR A 1 89 ? 15.445 7.016 -3.369 1 98.12 89 THR A C 1
ATOM 636 O O . THR A 1 89 ? 14.336 6.59 -3.039 1 98.12 89 THR A O 1
ATOM 639 N N . ARG A 1 90 ? 16.141 7.887 -2.623 1 98.31 90 ARG A N 1
ATOM 640 C CA . ARG A 1 90 ? 15.562 8.484 -1.422 1 98.31 90 ARG A CA 1
ATOM 641 C C . ARG A 1 90 ? 14.289 9.258 -1.751 1 98.31 90 ARG A C 1
ATOM 643 O O . ARG A 1 90 ? 14.125 9.734 -2.875 1 98.31 90 ARG A O 1
ATOM 650 N N . ILE A 1 91 ? 13.469 9.469 -0.729 1 98.81 91 ILE A N 1
ATOM 651 C CA . ILE A 1 91 ? 12.148 10.039 -0.912 1 98.81 91 ILE A CA 1
ATOM 652 C C . ILE A 1 91 ? 12.273 11.461 -1.47 1 98.81 91 ILE A C 1
ATOM 654 O O . ILE A 1 91 ? 11.633 11.797 -2.473 1 98.81 91 ILE A O 1
ATOM 658 N N . GLU A 1 92 ? 13.141 12.266 -0.955 1 98.5 92 GLU A N 1
ATOM 659 C CA . GLU A 1 92 ? 13.188 13.68 -1.29 1 98.5 92 GLU A CA 1
ATOM 660 C C . GLU A 1 92 ? 13.734 13.898 -2.695 1 98.5 92 GLU A C 1
ATOM 662 O O . GLU A 1 92 ? 13.578 14.977 -3.273 1 98.5 92 GLU A O 1
ATOM 667 N N . ALA A 1 93 ? 14.375 12.859 -3.271 1 98.06 93 ALA A N 1
ATOM 668 C CA . ALA A 1 93 ? 15.008 12.977 -4.586 1 98.06 93 ALA A CA 1
ATOM 669 C C . ALA A 1 93 ? 14.281 12.117 -5.617 1 98.06 93 ALA A C 1
ATOM 671 O O . ALA A 1 93 ? 14.617 12.148 -6.805 1 98.06 93 ALA A O 1
ATOM 672 N N . SER A 1 94 ? 13.32 11.445 -5.207 1 98.62 94 SER A N 1
ATOM 673 C CA . SER A 1 94 ? 12.672 10.469 -6.07 1 98.62 94 SER A CA 1
ATOM 674 C C . SER A 1 94 ? 11.773 11.156 -7.094 1 98.62 94 SER A C 1
ATOM 676 O O . SER A 1 94 ? 11.258 12.25 -6.848 1 98.62 94 SER A O 1
ATOM 678 N N . ASP A 1 95 ? 11.625 10.547 -8.281 1 98.75 95 ASP A N 1
ATOM 679 C CA . ASP A 1 95 ? 10.68 10.961 -9.305 1 98.75 95 ASP A CA 1
ATOM 680 C C . ASP A 1 95 ? 9.266 10.492 -8.977 1 98.75 95 ASP A C 1
ATOM 682 O O . ASP A 1 95 ? 9 9.289 -8.953 1 98.75 95 ASP A O 1
ATOM 686 N N . PRO A 1 96 ? 8.336 11.406 -8.805 1 98.81 96 PRO A N 1
ATOM 687 C CA . PRO A 1 96 ? 6.996 11.016 -8.367 1 98.81 96 PRO A CA 1
ATOM 688 C C . PRO A 1 96 ? 6.297 10.086 -9.359 1 98.81 96 PRO A C 1
ATOM 690 O O . PRO A 1 96 ? 5.566 9.18 -8.945 1 98.81 96 PRO A O 1
ATOM 693 N N . ASP A 1 97 ? 6.5 10.305 -10.617 1 98.62 97 ASP A N 1
ATOM 694 C CA . ASP A 1 97 ? 5.871 9.445 -11.609 1 98.62 97 ASP A CA 1
ATOM 695 C C . ASP A 1 97 ? 6.422 8.023 -11.531 1 98.62 97 ASP A C 1
ATOM 697 O O . ASP A 1 97 ? 5.664 7.051 -11.594 1 98.62 97 ASP A O 1
ATOM 701 N N . ALA A 1 98 ? 7.742 7.879 -11.445 1 98.75 98 ALA A N 1
ATOM 702 C CA . ALA A 1 98 ? 8.367 6.566 -11.328 1 98.75 98 ALA A CA 1
ATOM 703 C C . ALA A 1 98 ? 7.953 5.875 -10.031 1 98.75 98 ALA A C 1
ATOM 705 O O . ALA A 1 98 ? 7.688 4.668 -10.023 1 98.75 98 ALA A O 1
ATOM 706 N N . TRP A 1 99 ? 7.926 6.645 -8.945 1 98.81 99 TRP A N 1
ATOM 707 C CA . TRP A 1 99 ? 7.449 6.125 -7.668 1 98.81 99 TRP A CA 1
ATOM 708 C C . TRP A 1 99 ? 6.035 5.57 -7.797 1 98.81 99 TRP A C 1
ATOM 710 O O . TRP A 1 99 ? 5.762 4.449 -7.367 1 98.81 99 TRP A O 1
ATOM 720 N N . GLY A 1 100 ? 5.152 6.375 -8.43 1 98.81 100 GLY A N 1
ATOM 721 C CA . GLY A 1 100 ? 3.771 5.977 -8.633 1 98.81 100 GLY A CA 1
ATOM 722 C C . GLY A 1 100 ? 3.631 4.73 -9.492 1 98.81 100 GLY A C 1
ATOM 723 O O . GLY A 1 100 ? 2.73 3.918 -9.273 1 98.81 100 GLY A O 1
ATOM 724 N N . THR A 1 101 ? 4.496 4.59 -10.469 1 98.69 101 THR A N 1
ATOM 725 C CA . THR A 1 101 ? 4.461 3.424 -11.344 1 98.69 101 THR A CA 1
ATOM 726 C C . THR A 1 101 ? 4.711 2.145 -10.547 1 98.69 101 THR A C 1
ATOM 728 O O . THR A 1 101 ? 4.105 1.106 -10.828 1 98.69 101 THR A O 1
ATOM 731 N N . VAL A 1 102 ? 5.594 2.176 -9.555 1 98.81 102 VAL A N 1
ATOM 732 C CA . VAL A 1 102 ? 5.859 1.015 -8.711 1 98.81 102 VAL A CA 1
ATOM 733 C C . VAL A 1 102 ? 4.594 0.627 -7.953 1 98.81 102 VAL A C 1
ATOM 735 O O . VAL A 1 102 ? 4.273 -0.558 -7.832 1 98.81 102 VAL A O 1
ATOM 738 N N . ILE A 1 103 ? 3.836 1.597 -7.484 1 98.94 103 ILE A N 1
ATOM 739 C CA . ILE A 1 103 ? 2.584 1.347 -6.777 1 98.94 103 ILE A CA 1
ATOM 740 C C . ILE A 1 103 ? 1.569 0.72 -7.73 1 98.94 103 ILE A C 1
ATOM 742 O O . ILE A 1 103 ? 0.855 -0.214 -7.359 1 98.94 103 ILE A O 1
ATOM 746 N N . ASP A 1 104 ? 1.508 1.21 -8.953 1 98.88 104 ASP A N 1
ATOM 747 C CA . ASP A 1 104 ? 0.571 0.682 -9.938 1 98.88 104 ASP A CA 1
ATOM 748 C C . ASP A 1 104 ? 0.854 -0.79 -10.234 1 98.88 104 ASP A C 1
ATOM 750 O O . ASP A 1 104 ? -0.073 -1.594 -10.352 1 98.88 104 ASP A O 1
ATOM 754 N N . VAL A 1 105 ? 2.082 -1.098 -10.312 1 98.88 105 VAL A N 1
ATOM 755 C CA . VAL A 1 105 ? 2.459 -2.463 -10.664 1 98.88 105 VAL A CA 1
ATOM 756 C C . VAL A 1 105 ? 2.348 -3.365 -9.438 1 98.88 105 VAL A C 1
ATOM 758 O O . VAL A 1 105 ? 1.657 -4.387 -9.469 1 98.88 105 VAL A O 1
ATOM 761 N N . ASN A 1 106 ? 2.998 -2.961 -8.32 1 98.88 106 ASN A N 1
ATOM 762 C CA . ASN A 1 106 ? 3.203 -3.844 -7.176 1 98.88 106 ASN A CA 1
ATOM 763 C C . ASN A 1 106 ? 1.946 -3.945 -6.316 1 98.88 106 ASN A C 1
ATOM 765 O O . ASN A 1 106 ? 1.75 -4.938 -5.609 1 98.88 106 ASN A O 1
ATOM 769 N N . VAL A 1 107 ? 1.114 -2.885 -6.297 1 98.94 107 VAL A N 1
ATOM 770 C CA . VAL A 1 107 ? -0.061 -2.885 -5.434 1 98.94 107 VAL A CA 1
ATOM 771 C C . VAL A 1 107 ? -1.312 -3.168 -6.262 1 98.94 107 VAL A C 1
ATOM 773 O O . VAL A 1 107 ? -1.965 -4.199 -6.082 1 98.94 107 VAL A O 1
ATOM 776 N N . LYS A 1 108 ? -1.542 -2.273 -7.27 1 98.94 108 LYS A N 1
ATOM 777 C CA . LYS A 1 108 ? -2.744 -2.471 -8.078 1 98.94 108 LYS A CA 1
ATOM 778 C C . LYS A 1 108 ? -2.658 -3.762 -8.883 1 98.94 108 LYS A C 1
ATOM 780 O O . LYS A 1 108 ? -3.67 -4.434 -9.102 1 98.94 108 LYS A O 1
ATOM 785 N N . GLY A 1 109 ? -1.503 -4.09 -9.32 1 98.94 109 GLY A N 1
ATOM 786 C CA . GLY A 1 109 ? -1.327 -5.332 -10.062 1 98.94 109 GLY A CA 1
ATOM 787 C C . GLY A 1 109 ? -1.765 -6.555 -9.281 1 98.94 109 GLY A C 1
ATOM 788 O O . GLY A 1 109 ? -2.43 -7.441 -9.82 1 98.94 109 GLY A O 1
ATOM 789 N N . VAL A 1 110 ? -1.389 -6.617 -7.984 1 98.94 110 VAL A N 1
ATOM 790 C CA . VAL A 1 110 ? -1.782 -7.727 -7.117 1 98.94 110 VAL A CA 1
ATOM 791 C C . VAL A 1 110 ? -3.299 -7.734 -6.949 1 98.94 110 VAL A C 1
ATOM 793 O O . VAL A 1 110 ? -3.939 -8.781 -7.074 1 98.94 110 VAL A O 1
ATOM 796 N N . TYR A 1 111 ? -3.863 -6.59 -6.66 1 98.94 111 TYR A N 1
ATOM 797 C CA . TYR A 1 111 ? -5.312 -6.461 -6.566 1 98.94 111 TYR A CA 1
ATOM 798 C C . TYR A 1 111 ? -5.988 -6.898 -7.859 1 98.94 111 TYR A C 1
ATOM 800 O O . TYR A 1 111 ? -6.992 -7.609 -7.836 1 98.94 111 TYR A O 1
ATOM 808 N N . HIS A 1 112 ? -5.48 -6.434 -9.031 1 99 112 HIS A N 1
ATOM 809 C CA . HIS A 1 112 ? -6.055 -6.805 -10.32 1 99 112 HIS A CA 1
ATOM 810 C C . HIS A 1 112 ? -6.105 -8.32 -10.484 1 99 112 HIS A C 1
ATOM 812 O O . HIS A 1 112 ? -7.086 -8.859 -11 1 99 112 HIS A O 1
ATOM 818 N N . GLY A 1 113 ? -5.039 -8.961 -10.086 1 98.94 113 GLY A N 1
ATOM 819 C CA . GLY A 1 113 ? -5.031 -10.414 -10.125 1 98.94 113 GLY A CA 1
ATOM 820 C C . GLY A 1 113 ? -6.113 -11.039 -9.266 1 98.94 113 GLY A C 1
ATOM 821 O O . GLY A 1 113 ? -6.855 -11.906 -9.727 1 98.94 113 GLY A O 1
ATOM 822 N N . LEU A 1 114 ? -6.203 -10.586 -7.996 1 98.94 114 LEU A N 1
ATOM 823 C CA . LEU A 1 114 ? -7.238 -11.078 -7.094 1 98.94 114 LEU A CA 1
ATOM 824 C C . LEU A 1 114 ? -8.625 -10.875 -7.691 1 98.94 114 LEU A C 1
ATOM 826 O O . LEU A 1 114 ? -9.43 -11.805 -7.75 1 98.94 114 LEU A O 1
ATOM 830 N N . ARG A 1 115 ? -8.852 -9.656 -8.133 1 98.88 115 ARG A N 1
ATOM 831 C CA . ARG A 1 115 ? -10.164 -9.242 -8.633 1 98.88 115 ARG A CA 1
ATOM 832 C C . ARG A 1 115 ? -10.562 -10.047 -9.867 1 98.88 115 ARG A C 1
ATOM 834 O O . ARG A 1 115 ? -11.727 -10.406 -10.031 1 98.88 115 ARG A O 1
ATOM 841 N N . ALA A 1 116 ? -9.648 -10.297 -10.742 1 98.88 116 ALA A N 1
ATOM 842 C CA . ALA A 1 116 ? -9.945 -10.961 -12.016 1 98.88 116 ALA A CA 1
ATOM 843 C C . ALA A 1 116 ? -10.109 -12.461 -11.82 1 98.88 116 ALA A C 1
ATOM 845 O O . ALA A 1 116 ? -10.93 -13.094 -12.5 1 98.88 116 ALA A O 1
ATOM 846 N N . ALA A 1 117 ? -9.367 -13.086 -10.93 1 98.88 117 ALA A N 1
ATOM 847 C CA . ALA A 1 117 ? -9.352 -14.539 -10.773 1 98.88 117 ALA A CA 1
ATOM 848 C C . ALA A 1 117 ? -10.477 -15 -9.844 1 98.88 117 ALA A C 1
ATOM 850 O O . ALA A 1 117 ? -11.023 -16.094 -10.016 1 98.88 117 ALA A O 1
ATOM 851 N N . ALA A 1 118 ? -10.797 -14.195 -8.852 1 98.56 118 ALA A N 1
ATOM 852 C CA . ALA A 1 118 ? -11.648 -14.602 -7.734 1 98.56 118 ALA A CA 1
ATOM 853 C C . ALA A 1 118 ? -13.016 -15.062 -8.234 1 98.56 118 ALA A C 1
ATOM 855 O O . ALA A 1 118 ? -13.523 -16.109 -7.801 1 98.56 118 ALA A O 1
ATOM 856 N N . PRO A 1 119 ? -13.656 -14.32 -9.203 1 98.38 119 PRO A N 1
ATOM 857 C CA . PRO A 1 119 ? -14.977 -14.766 -9.641 1 98.38 119 PRO A CA 1
ATOM 858 C C . PRO A 1 119 ? -14.969 -16.188 -10.195 1 98.38 119 PRO A C 1
ATOM 860 O O . PRO A 1 119 ?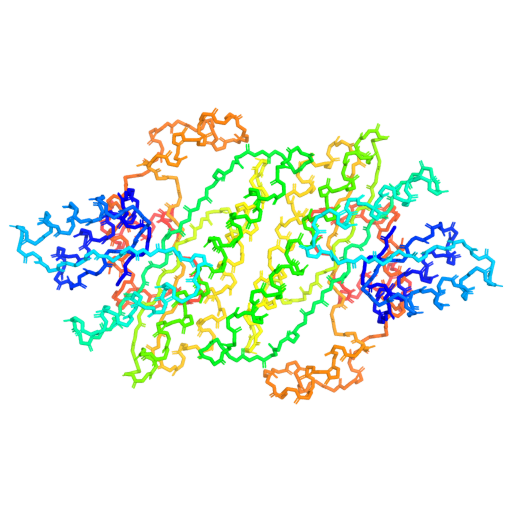 -15.883 -16.969 -9.914 1 98.38 119 PRO A O 1
ATOM 863 N N . HIS A 1 120 ? -13.977 -16.578 -10.93 1 98.5 120 HIS A N 1
ATOM 864 C CA . HIS A 1 120 ? -13.859 -17.906 -11.508 1 98.5 120 HIS A CA 1
ATOM 865 C C . HIS A 1 120 ? -13.625 -18.953 -10.422 1 98.5 120 HIS A C 1
ATOM 867 O O . HIS A 1 120 ? -14.195 -20.047 -10.469 1 98.5 120 HIS A O 1
ATOM 873 N N . MET A 1 121 ? -12.789 -18.641 -9.453 1 98.69 121 MET A N 1
ATOM 874 C CA . MET A 1 121 ? -12.414 -19.562 -8.383 1 98.69 121 MET A CA 1
ATOM 875 C C . MET A 1 121 ? -13.562 -19.75 -7.402 1 98.69 121 MET A C 1
ATOM 877 O O . MET A 1 121 ? -13.789 -20.859 -6.906 1 98.69 121 MET A O 1
ATOM 881 N N . LEU A 1 122 ? -14.242 -18.672 -7.125 1 98.25 122 LEU A N 1
ATOM 882 C CA . LEU A 1 122 ? -15.383 -18.734 -6.211 1 98.25 122 LEU A CA 1
ATOM 883 C C . LEU A 1 122 ? -16.5 -19.594 -6.789 1 98.25 122 LEU A C 1
ATOM 885 O O . LEU A 1 122 ? -17.156 -20.344 -6.062 1 98.25 122 LEU A O 1
ATOM 889 N N . GLU A 1 123 ? -16.703 -19.438 -8.086 1 97.12 123 GLU A N 1
ATOM 890 C CA . GLU A 1 123 ? -17.719 -20.234 -8.75 1 97.12 123 GLU A CA 1
ATOM 891 C C . GLU A 1 123 ? -17.453 -21.734 -8.578 1 97.12 123 GLU A C 1
ATOM 893 O O . GLU A 1 123 ? -18.375 -22.516 -8.367 1 97.12 123 GLU A O 1
ATOM 898 N N . LYS A 1 124 ? -16.266 -22.156 -8.602 1 96.06 124 LYS A N 1
ATOM 899 C CA . LYS A 1 124 ? -15.867 -23.562 -8.469 1 96.06 124 LYS A CA 1
ATOM 900 C C . LYS A 1 124 ? -15.688 -23.953 -7 1 96.06 124 LYS A C 1
ATOM 902 O O . LYS A 1 124 ? -15.68 -25.141 -6.664 1 96.06 124 LYS A O 1
ATOM 907 N N . GLY A 1 125 ? -15.484 -22.969 -6.121 1 97.88 125 GLY A N 1
ATOM 908 C CA . GLY A 1 125 ? -15.273 -23.188 -4.699 1 97.88 125 GLY A CA 1
ATOM 909 C C . GLY A 1 125 ? -13.883 -23.688 -4.367 1 97.88 125 GLY A C 1
ATOM 910 O O . GLY A 1 125 ? -13.703 -24.422 -3.391 1 97.88 125 GLY A O 1
ATOM 911 N N . ALA A 1 126 ? -12.945 -23.391 -5.234 1 98.19 126 ALA A N 1
ATOM 912 C CA . ALA A 1 126 ? -11.562 -23.812 -5.043 1 98.19 126 ALA A CA 1
ATOM 913 C C . ALA A 1 126 ? -10.594 -22.922 -5.816 1 98.19 126 ALA A C 1
ATOM 915 O O . ALA A 1 126 ? -10.938 -22.406 -6.883 1 98.19 126 ALA A O 1
ATOM 916 N N . GLY A 1 127 ? -9.445 -22.734 -5.285 1 98.44 127 GLY A N 1
ATOM 917 C CA . GLY A 1 127 ? -8.383 -21.969 -5.93 1 98.44 127 GLY A CA 1
ATOM 918 C C . GLY A 1 127 ? -7.301 -21.531 -4.969 1 98.44 127 GLY A C 1
ATOM 919 O O . GLY A 1 127 ? -7.543 -21.391 -3.768 1 98.44 127 GLY A O 1
ATOM 920 N N . THR A 1 128 ? -6.078 -21.391 -5.426 1 98.88 128 THR A N 1
ATOM 921 C CA . THR A 1 128 ? -4.953 -20.891 -4.645 1 98.88 128 THR A CA 1
ATOM 922 C C . THR A 1 128 ? -4.34 -19.656 -5.309 1 98.88 128 THR A C 1
ATOM 924 O O . THR A 1 128 ? -4.023 -19.672 -6.5 1 98.88 128 THR A O 1
ATOM 927 N N . ILE A 1 129 ? -4.281 -18.609 -4.605 1 98.94 129 ILE A N 1
ATOM 928 C CA . ILE A 1 129 ? -3.604 -17.391 -5.043 1 98.94 129 ILE A CA 1
ATOM 929 C C . ILE A 1 129 ? -2.365 -17.156 -4.184 1 98.94 129 ILE A C 1
ATOM 931 O O . ILE A 1 129 ? -2.455 -17.125 -2.953 1 98.94 129 ILE A O 1
ATOM 935 N N . ILE A 1 130 ? -1.224 -17.062 -4.781 1 98.94 130 ILE A N 1
ATOM 936 C CA . ILE A 1 130 ? 0.031 -16.781 -4.094 1 98.94 130 ILE A CA 1
ATOM 937 C C . ILE A 1 130 ? 0.535 -15.391 -4.496 1 98.94 130 ILE A C 1
ATOM 939 O O . ILE A 1 130 ? 0.821 -15.148 -5.672 1 98.94 130 ILE A O 1
ATOM 943 N N . ASN A 1 131 ? 0.542 -14.477 -3.578 1 98.88 131 ASN A N 1
ATOM 944 C CA . ASN A 1 131 ? 1.129 -13.156 -3.766 1 98.88 131 ASN A CA 1
ATOM 945 C C . ASN A 1 131 ? 2.596 -13.133 -3.344 1 98.88 131 ASN A C 1
ATOM 947 O O . ASN A 1 131 ? 2.918 -13.391 -2.184 1 98.88 131 ASN A O 1
ATOM 951 N N . ILE A 1 132 ? 3.477 -12.852 -4.273 1 98.62 132 ILE A N 1
ATOM 952 C CA . ILE A 1 132 ? 4.895 -12.797 -3.934 1 98.62 132 ILE A CA 1
ATOM 953 C C . ILE A 1 132 ? 5.18 -11.547 -3.102 1 98.62 132 ILE A C 1
ATOM 955 O O . ILE A 1 132 ? 4.949 -10.422 -3.559 1 98.62 132 ILE A O 1
ATOM 959 N N . SER A 1 133 ? 5.645 -11.773 -1.94 1 96.56 133 SER A N 1
ATOM 960 C CA . SER A 1 133 ? 5.941 -10.75 -0.938 1 96.56 133 SER A CA 1
ATOM 961 C C . SER A 1 133 ? 7.441 -10.539 -0.792 1 96.56 133 SER A C 1
ATOM 963 O O . SER A 1 133 ? 8.203 -10.773 -1.732 1 96.56 133 SER A O 1
ATOM 965 N N . SER A 1 134 ? 7.863 -9.922 0.213 1 91.75 134 SER A N 1
ATOM 966 C CA . SER A 1 134 ? 9.25 -9.617 0.543 1 91.75 134 SER A CA 1
ATOM 967 C C . SER A 1 134 ? 9.414 -9.305 2.027 1 91.75 134 SER A C 1
ATOM 969 O O . SER A 1 134 ? 8.422 -9.055 2.723 1 91.75 134 SER A O 1
ATOM 971 N N . GLY A 1 135 ? 10.648 -9.492 2.504 1 88.12 135 GLY A N 1
ATOM 972 C CA . GLY A 1 135 ? 10.938 -8.922 3.811 1 88.12 135 GLY A CA 1
ATOM 973 C C . GLY A 1 135 ? 10.617 -7.441 3.904 1 88.12 135 GLY A C 1
ATOM 974 O O . GLY A 1 135 ? 10.344 -6.93 4.992 1 88.12 135 GLY A O 1
ATOM 975 N N . ALA A 1 136 ? 10.633 -6.77 2.842 1 91.19 136 ALA A N 1
ATOM 976 C CA . ALA A 1 136 ? 10.336 -5.344 2.758 1 91.19 136 ALA A CA 1
ATOM 977 C C . ALA A 1 136 ? 8.883 -5.062 3.15 1 91.19 136 ALA A C 1
ATOM 979 O O . ALA A 1 136 ? 8.516 -3.912 3.391 1 91.19 136 ALA A O 1
ATOM 980 N N . ALA A 1 137 ? 8.039 -6.043 3.242 1 94.88 137 ALA A N 1
ATOM 981 C CA . ALA A 1 137 ? 6.633 -5.867 3.592 1 94.88 137 ALA A CA 1
ATOM 982 C C . ALA A 1 137 ? 6.48 -5.395 5.035 1 94.88 137 ALA A C 1
ATOM 984 O O . ALA A 1 137 ? 5.461 -4.801 5.398 1 94.88 137 ALA A O 1
ATOM 985 N N . THR A 1 138 ? 7.504 -5.711 5.836 1 93.62 138 THR A N 1
ATOM 986 C CA . THR A 1 138 ? 7.406 -5.359 7.246 1 93.62 138 THR A CA 1
ATOM 987 C C . THR A 1 138 ? 8.617 -4.543 7.688 1 93.62 138 THR A C 1
ATOM 989 O O . THR A 1 138 ? 8.836 -4.336 8.883 1 93.62 138 THR A O 1
ATOM 992 N N . GLY A 1 139 ? 9.406 -4.16 6.781 1 93.81 139 GLY A N 1
ATOM 993 C CA . GLY A 1 139 ? 10.609 -3.396 7.082 1 93.81 139 GLY A CA 1
ATOM 994 C C . GLY A 1 139 ? 10.633 -2.029 6.426 1 93.81 139 GLY A C 1
ATOM 995 O O . GLY A 1 139 ? 9.742 -1.7 5.637 1 93.81 139 GLY A O 1
ATOM 996 N N . ALA A 1 140 ? 11.609 -1.273 6.836 1 96.94 140 ALA A N 1
ATOM 997 C CA . ALA A 1 140 ? 11.898 0.025 6.234 1 96.94 140 ALA A CA 1
ATOM 998 C C . ALA A 1 140 ? 13.352 0.112 5.793 1 96.94 140 ALA A C 1
ATOM 1000 O O . ALA A 1 140 ? 14.266 -0.104 6.594 1 96.94 140 ALA A O 1
ATOM 1001 N N . LEU A 1 141 ? 13.547 0.396 4.531 1 97.44 141 LEU A N 1
ATOM 1002 C CA . LEU A 1 141 ? 14.891 0.482 3.969 1 97.44 141 LEU A CA 1
ATOM 1003 C C . LEU A 1 141 ? 15.086 1.801 3.23 1 97.44 141 LEU A C 1
ATOM 1005 O O . LEU A 1 141 ? 14.195 2.256 2.514 1 97.44 141 LEU A O 1
ATOM 1009 N N . GLU A 1 142 ? 16.234 2.361 3.461 1 97.88 142 GLU A N 1
ATOM 1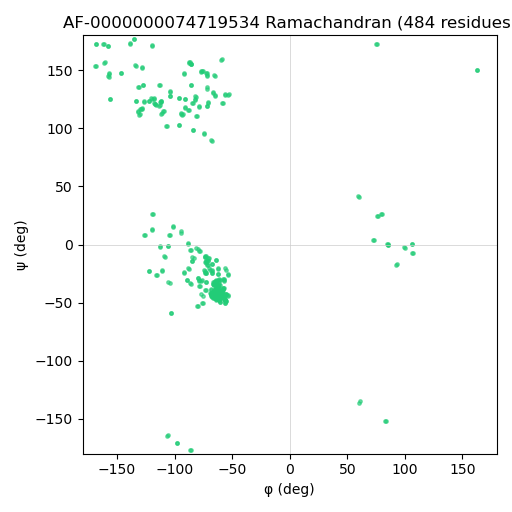010 C CA . GLU A 1 142 ? 16.594 3.586 2.754 1 97.88 142 GLU A CA 1
ATOM 1011 C C . GLU A 1 142 ? 16.516 3.391 1.241 1 97.88 142 GLU A C 1
ATOM 1013 O O . GLU A 1 142 ? 17.062 2.416 0.712 1 97.88 142 GLU A O 1
ATOM 1018 N N . GLY A 1 143 ? 15.828 4.27 0.572 1 98.44 143 GLY A N 1
ATOM 1019 C CA . GLY A 1 143 ? 15.742 4.242 -0.879 1 98.44 143 GLY A CA 1
ATOM 1020 C C . GLY A 1 143 ? 14.656 3.318 -1.397 1 98.44 143 GLY A C 1
ATOM 1021 O O . GLY A 1 143 ? 14.484 3.176 -2.609 1 98.44 143 GLY A O 1
ATOM 1022 N N . TRP A 1 144 ? 13.914 2.65 -0.493 1 98.69 144 TRP A N 1
ATOM 1023 C CA . TRP A 1 144 ? 12.945 1.634 -0.892 1 98.69 144 TRP A CA 1
ATOM 1024 C C . TRP A 1 144 ? 11.539 2.02 -0.453 1 98.69 144 TRP A C 1
ATOM 1026 O O . TRP A 1 144 ? 10.695 1.15 -0.23 1 98.69 144 TRP A O 1
ATOM 1036 N N . SER A 1 145 ? 11.258 3.322 -0.296 1 98.88 145 SER A N 1
ATOM 1037 C CA . SER A 1 145 ? 9.953 3.705 0.234 1 98.88 145 SER A CA 1
ATOM 1038 C C . SER A 1 145 ? 8.82 3.176 -0.644 1 98.88 145 SER A C 1
ATOM 1040 O O . SER A 1 145 ? 7.82 2.666 -0.135 1 98.88 145 SER A O 1
ATOM 1042 N N . HIS A 1 146 ? 8.969 3.318 -2.018 1 98.75 146 HIS A N 1
ATOM 1043 C CA . HIS A 1 146 ? 7.977 2.814 -2.959 1 98.75 146 HIS A CA 1
ATOM 1044 C C . HIS A 1 146 ? 7.836 1.3 -2.854 1 98.75 146 HIS A C 1
ATOM 1046 O O . HIS A 1 146 ? 6.723 0.774 -2.846 1 98.75 146 HIS A O 1
ATOM 1052 N N . TYR A 1 147 ? 8.883 0.618 -2.707 1 98.62 147 TYR A N 1
ATOM 1053 C CA . TYR A 1 147 ? 8.883 -0.84 -2.66 1 98.62 147 TYR A CA 1
ATOM 1054 C C . TYR A 1 147 ? 8.367 -1.345 -1.317 1 98.62 147 TYR A C 1
ATOM 1056 O O . TYR A 1 147 ? 7.484 -2.201 -1.269 1 98.62 147 TYR A O 1
ATOM 1064 N N . CYS A 1 148 ? 8.914 -0.824 -0.185 1 98.81 148 CYS A N 1
ATOM 1065 C CA . CYS A 1 148 ? 8.461 -1.225 1.145 1 98.81 148 CYS A CA 1
ATOM 1066 C C . CYS A 1 148 ? 6.965 -1 1.307 1 98.81 148 CYS A C 1
ATOM 1068 O O . CYS A 1 148 ? 6.246 -1.885 1.775 1 98.81 148 CYS A O 1
ATOM 1070 N N . SER A 1 149 ? 6.492 0.172 0.925 1 98.81 149 SER A N 1
ATOM 1071 C CA . SER A 1 149 ? 5.066 0.456 1.058 1 98.81 149 SER A CA 1
ATOM 1072 C C . SER A 1 149 ? 4.238 -0.449 0.155 1 98.81 149 SER A C 1
ATOM 1074 O O . SER A 1 149 ? 3.156 -0.899 0.542 1 98.81 149 SER A O 1
ATOM 1076 N N . SER A 1 150 ? 4.68 -0.741 -1.049 1 98.81 150 SER A N 1
ATOM 1077 C CA . SER A 1 150 ? 3.938 -1.607 -1.959 1 98.81 150 SER A CA 1
ATOM 1078 C C . SER A 1 150 ? 3.842 -3.029 -1.413 1 98.81 150 SER A C 1
ATOM 1080 O O . SER A 1 150 ? 2.793 -3.67 -1.519 1 98.81 150 SER A O 1
ATOM 1082 N N . LYS A 1 151 ? 4.945 -3.51 -0.856 1 98.75 151 LYS A N 1
ATOM 1083 C CA . LYS A 1 151 ? 4.934 -4.871 -0.333 1 98.75 151 LYS A CA 1
ATOM 1084 C C . LYS A 1 151 ? 4.11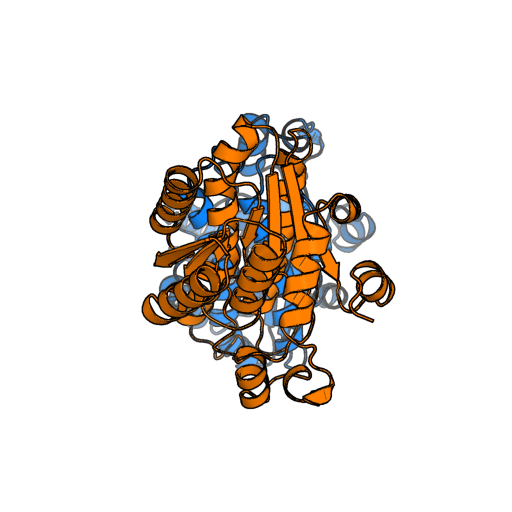7 -4.961 0.953 1 98.75 151 LYS A C 1
ATOM 1086 O O . LYS A 1 151 ? 3.48 -5.98 1.22 1 98.75 151 LYS A O 1
ATOM 1091 N N . ALA A 1 152 ? 4.105 -3.895 1.759 1 98.75 152 ALA A N 1
ATOM 1092 C CA . ALA A 1 152 ? 3.191 -3.838 2.898 1 98.75 152 ALA A CA 1
ATOM 1093 C C . ALA A 1 152 ? 1.737 -3.928 2.441 1 98.75 152 ALA A C 1
ATOM 1095 O O . ALA A 1 152 ? 0.934 -4.641 3.045 1 98.75 152 ALA A O 1
ATOM 1096 N N . ALA A 1 153 ? 1.425 -3.203 1.403 1 98.88 153 ALA A N 1
ATOM 1097 C CA . ALA A 1 153 ? 0.076 -3.232 0.844 1 98.88 153 ALA A CA 1
ATOM 1098 C C . ALA A 1 153 ? -0.263 -4.621 0.305 1 98.88 153 ALA A C 1
ATOM 1100 O O . ALA A 1 153 ? -1.376 -5.113 0.501 1 98.88 153 ALA A O 1
ATOM 1101 N N . ALA A 1 154 ? 0.654 -5.23 -0.393 1 98.75 154 ALA A N 1
ATOM 1102 C CA . ALA A 1 154 ? 0.429 -6.57 -0.934 1 98.75 154 ALA A CA 1
ATOM 1103 C C . ALA A 1 154 ? 0.155 -7.574 0.183 1 98.75 154 ALA A C 1
ATOM 1105 O O . ALA A 1 154 ? -0.705 -8.445 0.044 1 98.75 154 ALA A O 1
ATOM 1106 N N . LEU A 1 155 ? 0.913 -7.469 1.256 1 98.62 155 LEU A N 1
ATOM 1107 C CA . LEU A 1 155 ? 0.67 -8.32 2.41 1 98.62 155 LEU A CA 1
ATOM 1108 C C . LEU A 1 155 ? -0.733 -8.102 2.967 1 98.62 155 LEU A C 1
ATOM 1110 O O . LEU A 1 155 ? -1.425 -9.062 3.316 1 98.62 155 LEU A O 1
ATOM 1114 N N . SER A 1 156 ? -1.105 -6.859 3.09 1 98.81 156 SER A N 1
ATOM 1115 C CA . SER A 1 156 ? -2.455 -6.539 3.545 1 98.81 156 SER A CA 1
ATOM 1116 C C . SER A 1 156 ? -3.506 -7.141 2.615 1 98.81 156 SER A C 1
ATOM 1118 O O . SER A 1 156 ? -4.527 -7.652 3.076 1 98.81 156 SER A O 1
ATOM 1120 N N . LEU A 1 157 ? -3.279 -7.098 1.312 1 98.88 157 LEU A N 1
ATOM 1121 C CA . LEU A 1 157 ? -4.191 -7.684 0.334 1 98.88 157 LEU A CA 1
ATOM 1122 C C . LEU A 1 157 ? -4.289 -9.195 0.517 1 98.88 157 LEU A C 1
ATOM 1124 O O . LEU A 1 157 ? -5.355 -9.781 0.318 1 98.88 157 LEU A O 1
ATOM 1128 N N . THR A 1 158 ? -3.172 -9.797 0.878 1 98.88 158 THR A N 1
ATOM 1129 C CA . THR A 1 158 ? -3.172 -11.227 1.179 1 98.88 158 THR A CA 1
ATOM 1130 C C . THR A 1 158 ? -4.125 -11.539 2.33 1 98.88 158 THR A C 1
ATOM 1132 O O . THR A 1 158 ? -4.953 -12.438 2.229 1 98.88 158 THR A O 1
ATOM 1135 N N . ARG A 1 159 ? -4.031 -10.75 3.361 1 98.81 159 ARG A N 1
ATOM 1136 C CA . ARG A 1 159 ? -4.887 -10.938 4.527 1 98.81 159 ARG A CA 1
ATOM 1137 C C . ARG A 1 159 ? -6.352 -10.703 4.176 1 98.81 159 ARG A C 1
ATOM 1139 O O . ARG A 1 159 ? -7.223 -11.492 4.562 1 98.81 159 ARG A O 1
ATOM 1146 N N . CYS A 1 160 ? -6.637 -9.656 3.463 1 98.81 160 CYS A N 1
ATOM 1147 C CA . CYS A 1 160 ? -8 -9.305 3.094 1 98.81 160 CYS A CA 1
ATOM 1148 C C . CYS A 1 160 ? -8.602 -10.359 2.164 1 98.81 160 CYS A C 1
ATOM 1150 O O . CYS A 1 160 ? -9.766 -10.727 2.309 1 98.81 160 CYS A O 1
ATOM 1152 N N . GLY A 1 161 ? -7.797 -10.758 1.165 1 98.81 161 GLY A N 1
ATOM 1153 C CA . GLY A 1 161 ? -8.266 -11.82 0.283 1 98.81 161 GLY A CA 1
ATOM 1154 C C . GLY A 1 161 ? -8.664 -13.078 1.023 1 98.81 161 GLY A C 1
ATOM 1155 O O . GLY A 1 161 ? -9.734 -13.641 0.768 1 98.81 161 GLY A O 1
ATOM 1156 N N . GLU A 1 162 ? -7.758 -13.5 1.932 1 98.88 162 GLU A N 1
ATOM 1157 C CA . GLU A 1 162 ? -8.062 -14.695 2.713 1 98.88 162 GLU A CA 1
ATOM 1158 C C . GLU A 1 162 ? -9.312 -14.492 3.561 1 98.88 162 GLU A C 1
ATOM 1160 O O . GLU A 1 162 ? -10.141 -15.406 3.684 1 98.88 162 GLU A O 1
ATOM 1165 N N . LYS A 1 163 ? -9.43 -13.359 4.176 1 98.5 163 LYS A N 1
ATOM 1166 C CA . LYS A 1 163 ? -10.594 -13.047 4.992 1 98.5 163 LYS A CA 1
ATOM 1167 C C . LYS A 1 163 ? -11.883 -13.156 4.184 1 98.5 163 LYS A C 1
ATOM 1169 O O . LYS A 1 163 ? -12.898 -13.633 4.688 1 98.5 163 LYS A O 1
ATOM 1174 N N . GLU A 1 164 ? -11.867 -12.758 2.949 1 98.56 164 GLU A N 1
ATOM 1175 C CA . GLU A 1 164 ? -13.086 -12.688 2.143 1 98.56 164 GLU A CA 1
ATOM 1176 C C . GLU A 1 164 ? -13.352 -14.008 1.425 1 98.56 164 GLU A C 1
ATOM 1178 O O . GLU A 1 164 ? -14.5 -14.375 1.202 1 98.56 164 GLU A O 1
ATOM 1183 N N . PHE A 1 165 ? -12.273 -14.703 1.101 1 98.62 165 PHE A N 1
ATOM 1184 C CA . PHE A 1 165 ? -12.445 -15.82 0.183 1 98.62 165 PHE A CA 1
ATOM 1185 C C . PHE A 1 165 ? -12.227 -17.156 0.902 1 98.62 165 PHE A C 1
ATOM 1187 O O . PHE A 1 165 ? -12.633 -18.203 0.408 1 98.62 165 PHE A O 1
ATOM 1194 N N . GLY A 1 166 ? -11.516 -17.141 2 1 98.25 166 GLY A N 1
ATOM 1195 C CA . GLY A 1 166 ? -11.078 -18.375 2.656 1 98.25 166 GLY A CA 1
ATOM 1196 C C . GLY A 1 166 ? -12.211 -19.328 2.949 1 98.25 166 GLY A C 1
ATOM 1197 O O . GLY A 1 166 ? -12.102 -20.531 2.674 1 98.25 166 GLY A O 1
ATOM 1198 N N . GLU A 1 167 ? -13.32 -18.828 3.447 1 97.56 167 GLU A N 1
ATOM 1199 C CA . GLU A 1 167 ? -14.453 -19.656 3.832 1 97.56 167 GLU A CA 1
ATOM 1200 C C . GLU A 1 167 ? -15.188 -20.203 2.604 1 97.56 167 GLU A C 1
ATOM 1202 O O . GLU A 1 167 ? -16 -21.109 2.713 1 97.56 167 GLU A O 1
ATOM 1207 N N . LYS A 1 168 ? -14.82 -19.688 1.475 1 97.62 168 LYS A N 1
ATOM 1208 C CA . LYS A 1 168 ? -15.492 -20.078 0.244 1 97.62 168 LYS A CA 1
ATOM 1209 C C . LYS A 1 168 ? -14.617 -21.031 -0.573 1 97.62 168 LYS A C 1
ATOM 1211 O O . LYS A 1 168 ? -14.891 -21.281 -1.751 1 97.62 168 LYS A O 1
ATOM 1216 N N . GLY A 1 169 ? -13.523 -21.469 -0.006 1 97.56 169 GLY A N 1
ATOM 1217 C CA . GLY A 1 169 ? -12.766 -22.547 -0.613 1 97.56 169 GLY A CA 1
ATOM 1218 C C . GLY A 1 169 ? -11.469 -22.078 -1.249 1 97.56 169 GLY A C 1
ATOM 1219 O O . GLY A 1 169 ? -10.664 -22.891 -1.712 1 97.56 169 GLY A O 1
ATOM 1220 N N . LEU A 1 170 ? -11.25 -20.766 -1.312 1 98.56 170 LEU A N 1
ATOM 1221 C CA . LEU A 1 170 ? -9.992 -20.266 -1.862 1 98.56 170 LEU A CA 1
ATOM 1222 C C . LEU A 1 170 ? -8.914 -20.203 -0.784 1 98.56 170 LEU A C 1
ATOM 1224 O O . LEU A 1 170 ? -9.227 -20.219 0.409 1 98.56 170 LEU A O 1
ATOM 1228 N N . ARG A 1 171 ? -7.668 -20.266 -1.172 1 98.81 171 ARG A N 1
ATOM 1229 C CA . ARG A 1 171 ? -6.496 -20 -0.342 1 98.81 171 ARG A CA 1
ATOM 1230 C C . ARG A 1 171 ? -5.711 -18.812 -0.866 1 98.81 171 ARG A C 1
ATOM 1232 O O . ARG A 1 171 ? -5.328 -18.781 -2.037 1 98.81 171 ARG A O 1
ATOM 1239 N N . VAL A 1 172 ? -5.555 -17.828 -0.068 1 98.88 172 VAL A N 1
ATOM 1240 C CA . VAL A 1 172 ? -4.715 -16.688 -0.421 1 98.88 172 VAL A CA 1
ATOM 1241 C C . VAL A 1 172 ? -3.49 -16.656 0.49 1 98.88 172 VAL A C 1
ATOM 1243 O O . VAL A 1 172 ? -3.619 -16.531 1.711 1 98.88 172 VAL A O 1
ATOM 1246 N N . ILE A 1 173 ? -2.277 -16.75 -0.139 1 98.88 173 ILE A N 1
ATOM 1247 C CA . ILE A 1 173 ? -1.034 -16.953 0.597 1 98.88 173 ILE A CA 1
ATOM 1248 C C . ILE A 1 173 ? 0.018 -15.953 0.122 1 98.88 173 ILE A C 1
ATOM 1250 O O . ILE A 1 173 ? 0.124 -15.672 -1.075 1 98.88 173 ILE A O 1
ATOM 1254 N N . GLY A 1 174 ? 0.707 -15.383 1.087 1 98.75 174 GLY A N 1
ATOM 1255 C CA . GLY A 1 174 ? 1.904 -14.633 0.742 1 98.75 174 GLY A CA 1
ATOM 1256 C C . GLY A 1 174 ? 3.166 -15.477 0.777 1 98.75 174 GLY A C 1
ATOM 1257 O O . GLY A 1 174 ? 3.295 -16.375 1.608 1 98.75 174 GLY A O 1
ATOM 1258 N N . LEU A 1 175 ? 4.125 -15.188 -0.071 1 98.75 175 LEU A N 1
ATOM 1259 C CA . LEU A 1 175 ? 5.43 -15.836 -0.057 1 98.75 175 LEU A CA 1
ATOM 1260 C C . LEU A 1 175 ? 6.555 -14.805 -0.087 1 98.75 175 LEU A C 1
ATOM 1262 O O . LEU A 1 175 ? 6.656 -14.023 -1.032 1 98.75 175 LEU A O 1
ATOM 1266 N N . SER A 1 176 ? 7.305 -14.766 0.919 1 98.12 176 SER A N 1
ATOM 1267 C CA . SER A 1 176 ? 8.508 -13.938 0.986 1 98.12 176 SER A CA 1
ATOM 1268 C C . SER A 1 176 ? 9.75 -14.742 0.634 1 98.12 176 SER A C 1
ATOM 1270 O O . SER A 1 176 ? 10.297 -15.453 1.48 1 98.12 176 SER A O 1
ATOM 1272 N N . PRO A 1 177 ? 10.25 -14.586 -0.513 1 96.88 177 PRO A N 1
ATOM 1273 C CA . PRO A 1 177 ? 11.352 -15.438 -0.97 1 96.88 177 PRO A CA 1
ATOM 1274 C C . PRO A 1 177 ? 12.68 -15.094 -0.293 1 96.88 177 PRO A C 1
ATOM 1276 O O . PRO A 1 177 ? 13.578 -15.938 -0.23 1 96.88 177 PRO A O 1
ATOM 1279 N N . GLY A 1 178 ? 12.852 -13.812 0.217 1 93.38 178 GLY A N 1
ATOM 1280 C CA . GLY A 1 178 ? 14.164 -13.328 0.613 1 93.38 178 GLY A CA 1
ATOM 1281 C C . GLY A 1 178 ? 14.977 -12.789 -0.548 1 93.38 178 GLY A C 1
ATOM 1282 O O . GLY A 1 178 ? 14.422 -12.172 -1.464 1 93.38 178 GLY A O 1
ATOM 1283 N N . THR A 1 179 ? 16.297 -12.859 -0.468 1 93.62 179 THR A N 1
ATOM 1284 C CA . THR A 1 179 ? 17.141 -12.367 -1.547 1 93.62 179 THR A CA 1
ATOM 1285 C C . THR A 1 179 ? 17.391 -13.461 -2.582 1 93.62 179 THR A C 1
ATOM 1287 O O . THR A 1 179 ? 18 -14.484 -2.277 1 93.62 179 THR A O 1
ATOM 1290 N N . VAL A 1 180 ? 16.906 -13.227 -3.748 1 95.19 180 VAL A N 1
ATOM 1291 C CA . VAL A 1 180 ? 16.938 -14.234 -4.805 1 95.19 180 VAL A CA 1
ATOM 1292 C C . VAL A 1 180 ? 17.875 -13.781 -5.922 1 95.19 180 VAL A C 1
ATOM 1294 O O . VAL A 1 180 ? 17.875 -12.602 -6.305 1 95.19 180 VAL A O 1
ATOM 1297 N N . ALA A 1 181 ? 18.672 -14.688 -6.426 1 94.56 181 ALA A N 1
ATOM 1298 C CA . ALA A 1 181 ? 19.594 -14.375 -7.512 1 94.56 181 ALA A CA 1
ATOM 1299 C C . ALA A 1 181 ? 18.844 -14.086 -8.805 1 94.56 181 ALA A C 1
ATOM 1301 O O . ALA A 1 181 ? 18.594 -14.992 -9.609 1 94.56 181 ALA A O 1
ATOM 1302 N N . THR A 1 182 ? 18.5 -12.883 -9.023 1 94.56 182 THR A N 1
ATOM 1303 C CA . THR A 1 182 ? 17.812 -12.383 -10.203 1 94.56 182 THR A CA 1
ATOM 1304 C C . THR A 1 182 ? 18.391 -11.047 -10.656 1 94.56 182 THR A C 1
ATOM 1306 O O . THR A 1 182 ? 19.266 -10.492 -9.984 1 94.56 182 THR A O 1
ATOM 1309 N N . GLN A 1 183 ? 17.906 -10.602 -11.789 1 91.5 183 GLN A N 1
ATOM 1310 C CA . GLN A 1 183 ? 18.312 -9.281 -12.258 1 91.5 183 GLN A CA 1
ATOM 1311 C C . GLN A 1 183 ? 17.984 -8.211 -11.227 1 91.5 183 GLN A C 1
ATOM 1313 O O . GLN A 1 183 ? 18.719 -7.227 -11.086 1 91.5 183 GLN A O 1
ATOM 1318 N N . MET A 1 184 ? 16.984 -8.328 -10.438 1 92.25 184 MET A N 1
ATOM 1319 C CA . MET A 1 184 ? 16.609 -7.375 -9.391 1 92.25 184 MET A CA 1
ATOM 1320 C C . MET A 1 184 ? 17.75 -7.211 -8.391 1 92.25 184 MET A C 1
ATOM 1322 O O . MET A 1 184 ? 18.062 -6.094 -7.969 1 92.25 184 MET A O 1
ATOM 1326 N N . GLN A 1 185 ? 18.359 -8.305 -8.008 1 93.31 185 GLN A N 1
ATOM 1327 C CA . GLN A 1 185 ? 19.453 -8.234 -7.039 1 93.31 185 GLN A CA 1
ATOM 1328 C C . GLN A 1 185 ? 20.656 -7.508 -7.625 1 93.31 185 GLN A C 1
ATOM 1330 O O . GLN A 1 185 ? 21.375 -6.816 -6.906 1 93.31 185 GLN A O 1
ATOM 1335 N N . VAL A 1 186 ? 20.828 -7.652 -8.922 1 93.44 186 VAL A N 1
ATOM 1336 C CA . VAL A 1 186 ? 21.891 -6.926 -9.602 1 93.44 186 VAL A CA 1
ATOM 1337 C C . VAL A 1 186 ? 21.641 -5.426 -9.523 1 93.44 186 VAL A C 1
ATOM 1339 O O . VAL A 1 186 ? 22.547 -4.648 -9.211 1 93.44 186 VAL A O 1
ATOM 1342 N N . ASP A 1 187 ? 20.422 -5.055 -9.805 1 93.62 187 ASP A N 1
ATOM 1343 C CA . ASP A 1 187 ? 20.031 -3.648 -9.742 1 93.62 187 ASP A CA 1
ATOM 1344 C C . ASP A 1 187 ? 20.172 -3.098 -8.328 1 93.62 187 ASP A C 1
ATOM 1346 O O . ASP A 1 187 ? 20.641 -1.969 -8.141 1 93.62 187 ASP A O 1
ATOM 1350 N N . ILE A 1 188 ? 19.797 -3.889 -7.312 1 94.69 188 ILE A N 1
ATOM 1351 C CA . ILE A 1 188 ? 19.922 -3.506 -5.91 1 94.69 188 ILE A CA 1
ATOM 1352 C C . ILE A 1 188 ? 21.391 -3.275 -5.559 1 94.69 188 ILE A C 1
ATOM 1354 O O . ILE A 1 188 ? 21.734 -2.248 -4.977 1 94.69 188 ILE A O 1
ATOM 1358 N N . LYS A 1 189 ? 22.203 -4.18 -5.949 1 94 189 LYS A N 1
ATOM 1359 C CA . LYS A 1 189 ? 23.641 -4.051 -5.691 1 94 189 LYS A CA 1
ATOM 1360 C C . LYS A 1 189 ? 24.203 -2.801 -6.359 1 94 189 LYS A C 1
ATOM 1362 O O . LYS A 1 189 ? 24.984 -2.064 -5.75 1 94 189 LYS A O 1
ATOM 1367 N N . ALA A 1 190 ? 23.797 -2.574 -7.59 1 94.5 190 ALA A N 1
ATOM 1368 C CA . ALA A 1 190 ? 24.297 -1.448 -8.367 1 94.5 190 ALA A CA 1
ATOM 1369 C C . ALA A 1 190 ? 23.906 -0.119 -7.734 1 94.5 190 ALA A C 1
ATOM 1371 O O . ALA A 1 190 ? 24.625 0.873 -7.848 1 94.5 190 ALA A O 1
ATOM 1372 N N . SER A 1 191 ? 22.781 -0.027 -7.062 1 94.12 191 SER A N 1
ATOM 1373 C CA . SER A 1 191 ? 22.297 1.201 -6.441 1 94.12 191 SER A CA 1
ATOM 1374 C C . SER A 1 191 ? 23.234 1.659 -5.32 1 94.12 191 SER A C 1
ATOM 1376 O O . SER A 1 191 ? 23.391 2.859 -5.098 1 94.12 191 SER A O 1
ATOM 1378 N N . GLY A 1 192 ? 23.75 0.667 -4.57 1 95.56 192 GLY A N 1
ATOM 1379 C CA . GLY A 1 192 ? 24.625 0.954 -3.441 1 95.56 192 GLY A CA 1
ATOM 1380 C C . GLY A 1 192 ? 23.891 1.542 -2.254 1 95.56 192 GLY A C 1
ATOM 1381 O O . GLY A 1 192 ? 24.5 1.957 -1.272 1 95.56 192 GLY A O 1
ATOM 1382 N N . ILE A 1 193 ? 22.625 1.6 -2.422 1 94.75 193 ILE A N 1
ATOM 1383 C CA . ILE A 1 193 ? 21.812 2.264 -1.398 1 94.75 193 ILE A CA 1
ATOM 1384 C C . ILE A 1 193 ? 21.25 1.225 -0.431 1 94.75 193 ILE A C 1
ATOM 1386 O O . ILE A 1 193 ? 20.641 0.244 -0.853 1 94.75 193 ILE A O 1
ATOM 1390 N N . ASN A 1 194 ? 21.453 1.358 0.932 1 93.69 194 ASN A N 1
ATOM 1391 C CA . ASN A 1 194 ? 21 0.575 2.076 1 93.69 194 ASN A CA 1
ATOM 1392 C C . ASN A 1 194 ? 21.766 -0.736 2.199 1 93.69 194 ASN A C 1
ATOM 1394 O O . ASN A 1 194 ? 22.547 -1.095 1.307 1 93.69 194 ASN A O 1
ATOM 1398 N N . PRO A 1 195 ? 21.609 -1.553 3.268 1 93.38 195 PRO A N 1
ATOM 1399 C CA . PRO A 1 195 ? 22.469 -2.703 3.57 1 93.38 195 PRO A CA 1
ATOM 1400 C C . PRO A 1 195 ? 22.234 -3.879 2.625 1 93.38 195 PRO A C 1
ATOM 1402 O O . PRO A 1 195 ? 23.125 -4.703 2.426 1 93.38 195 PRO A O 1
ATOM 1405 N N . VAL A 1 196 ? 21.094 -3.969 2.051 1 94.06 196 VAL A N 1
ATOM 1406 C CA . VAL A 1 196 ? 20.797 -5.09 1.161 1 94.06 196 VAL A CA 1
ATOM 1407 C C . VAL A 1 196 ? 21.719 -5.027 -0.062 1 94.06 196 VAL A C 1
ATOM 1409 O O . VAL A 1 196 ? 22.109 -6.066 -0.597 1 94.06 196 VAL A O 1
ATOM 1412 N N . SER A 1 197 ? 22.094 -3.834 -0.511 1 94.44 197 SER A N 1
ATOM 1413 C CA . SER A 1 197 ? 22.922 -3.635 -1.691 1 94.44 197 SER A CA 1
ATOM 1414 C C . SER A 1 197 ? 24.359 -4.094 -1.438 1 94.44 197 SER A C 1
ATOM 1416 O O . SER A 1 197 ? 25.141 -4.242 -2.377 1 94.44 197 SER A O 1
ATOM 1418 N N . GLN A 1 198 ? 24.656 -4.34 -0.2 1 94.62 198 GLN A N 1
ATOM 1419 C CA . GLN A 1 198 ? 26.031 -4.664 0.171 1 94.62 198 GLN A CA 1
ATOM 1420 C C . GLN A 1 198 ? 26.188 -6.148 0.48 1 94.62 198 GLN A C 1
ATOM 1422 O O . GLN A 1 198 ? 27.281 -6.613 0.814 1 94.62 198 GLN A O 1
ATOM 1427 N N . LEU A 1 199 ? 25.125 -6.852 0.393 1 92.56 199 LEU A N 1
ATOM 1428 C CA . LEU A 1 199 ? 25.156 -8.273 0.712 1 92.56 199 LEU A CA 1
ATOM 1429 C C . LEU A 1 199 ? 26.047 -9.031 -0.275 1 92.56 199 LEU A C 1
ATOM 1431 O O . LEU A 1 199 ? 26.062 -8.711 -1.466 1 92.56 199 LEU A O 1
ATOM 1435 N N . ASP A 1 200 ? 26.688 -10.016 0.257 1 92.69 200 ASP A N 1
ATOM 1436 C CA . ASP A 1 200 ? 27.438 -10.93 -0.594 1 92.69 200 ASP A CA 1
ATOM 1437 C C . ASP A 1 200 ? 26.5 -11.734 -1.494 1 92.69 200 ASP A C 1
ATOM 1439 O O . ASP A 1 200 ? 25.516 -12.305 -1.024 1 92.69 200 ASP A O 1
ATOM 1443 N N . PRO A 1 201 ? 26.797 -11.797 -2.77 1 89.5 201 PRO A N 1
ATOM 1444 C CA . PRO A 1 201 ? 25.922 -12.516 -3.707 1 89.5 201 PRO A CA 1
ATOM 1445 C C . PRO A 1 201 ? 25.703 -13.969 -3.309 1 89.5 201 PRO A C 1
ATOM 1447 O O . PRO A 1 201 ? 24.703 -14.578 -3.701 1 89.5 201 PRO A O 1
ATOM 1450 N N . SER A 1 202 ? 26.547 -14.516 -2.518 1 89.88 202 SER A N 1
ATOM 1451 C CA . SER A 1 202 ? 26.469 -15.922 -2.137 1 89.88 202 SER A CA 1
ATOM 1452 C C . SER A 1 202 ? 25.281 -16.172 -1.204 1 89.88 202 SER A C 1
ATOM 1454 O O . SER A 1 202 ? 24.859 -17.312 -1.018 1 89.88 202 SER A O 1
ATOM 1456 N N . VAL A 1 203 ? 24.734 -15.109 -0.69 1 90 203 VAL A N 1
ATOM 1457 C CA . VAL A 1 203 ? 23.625 -15.273 0.245 1 90 203 VAL A CA 1
ATOM 1458 C C . VAL A 1 203 ? 22.312 -15.398 -0.527 1 90 203 VAL A C 1
ATOM 1460 O O . VAL A 1 203 ? 21.297 -15.766 0.044 1 90 203 VAL A O 1
ATOM 1463 N N . HIS A 1 204 ? 22.312 -15.047 -1.833 1 93.94 204 HIS A N 1
ATOM 1464 C CA . HIS A 1 204 ? 21.094 -15.117 -2.637 1 93.94 204 HIS A CA 1
ATOM 1465 C C . HIS A 1 204 ? 20.703 -16.562 -2.924 1 93.94 204 HIS A C 1
ATOM 1467 O O . HIS A 1 204 ? 21.562 -17.406 -3.189 1 93.94 204 HIS A O 1
ATOM 1473 N N . ILE A 1 205 ? 19.469 -16.828 -2.77 1 94.19 205 ILE A N 1
ATOM 1474 C CA . ILE A 1 205 ? 19 -18.172 -3.1 1 94.19 205 ILE A CA 1
ATOM 1475 C C . ILE A 1 205 ? 18.641 -18.234 -4.582 1 94.19 205 ILE A C 1
ATOM 1477 O O . ILE A 1 205 ? 18.375 -17.219 -5.215 1 94.19 205 ILE A O 1
ATOM 1481 N N . PRO A 1 206 ? 18.672 -19.5 -5.152 1 96 206 PRO A N 1
ATOM 1482 C CA . PRO A 1 206 ? 18.312 -19.609 -6.57 1 96 206 PRO A CA 1
ATOM 1483 C C . PRO A 1 206 ? 16.812 -19.422 -6.809 1 96 206 PRO A C 1
ATOM 1485 O O . PRO A 1 206 ? 16 -19.828 -5.988 1 96 206 PRO A O 1
ATOM 1488 N N . ALA A 1 207 ? 16.453 -18.859 -7.957 1 97.62 207 ALA A N 1
ATOM 1489 C CA . ALA A 1 207 ? 15.062 -18.656 -8.344 1 97.62 207 ALA A CA 1
ATOM 1490 C C . ALA A 1 207 ? 14.312 -19.984 -8.359 1 97.62 207 ALA A C 1
ATOM 1492 O O . ALA A 1 207 ? 13.117 -20.031 -8.047 1 97.62 207 ALA A O 1
ATOM 1493 N N . ALA A 1 208 ? 15.008 -21.078 -8.633 1 97.5 208 ALA A N 1
ATOM 1494 C CA . ALA A 1 208 ? 14.406 -22.406 -8.68 1 97.5 208 ALA A CA 1
ATOM 1495 C C . ALA A 1 208 ? 13.805 -22.797 -7.336 1 97.5 208 ALA A C 1
ATOM 1497 O O . ALA A 1 208 ? 12.789 -23.484 -7.281 1 97.5 208 ALA A O 1
ATOM 1498 N N . TRP A 1 209 ? 14.461 -22.344 -6.219 1 98 209 TRP A N 1
ATOM 1499 C CA . TRP A 1 209 ? 13.922 -22.609 -4.891 1 98 209 TRP A CA 1
ATOM 1500 C C . TRP A 1 209 ? 12.555 -21.969 -4.719 1 98 209 TRP A C 1
ATOM 1502 O O . TRP A 1 209 ? 11.648 -22.562 -4.121 1 98 209 TRP A O 1
ATOM 1512 N N . VAL A 1 210 ? 12.438 -20.812 -5.238 1 98.44 210 VAL A N 1
ATOM 1513 C CA . VAL A 1 210 ? 11.172 -20.094 -5.105 1 98.44 210 VAL A CA 1
ATOM 1514 C C . VAL A 1 210 ? 10.086 -20.797 -5.93 1 98.44 210 VAL A C 1
ATOM 1516 O O . VAL A 1 210 ? 8.953 -20.938 -5.477 1 98.44 210 VAL A O 1
ATOM 1519 N N . GLY A 1 211 ? 10.414 -21.234 -7.16 1 98.62 211 GLY A N 1
ATOM 1520 C CA . GLY A 1 211 ? 9.477 -22 -7.969 1 98.62 211 GLY A CA 1
ATOM 1521 C C . GLY A 1 211 ? 8.969 -23.25 -7.266 1 98.62 211 GLY A C 1
ATOM 1522 O O . GLY A 1 211 ? 7.766 -23.516 -7.27 1 98.62 211 GLY A O 1
ATOM 1523 N N . GLU A 1 212 ? 9.883 -23.953 -6.598 1 98.5 212 GLU A N 1
ATOM 1524 C CA . GLU A 1 212 ? 9.516 -25.172 -5.871 1 98.5 212 GLU A CA 1
ATOM 1525 C C . GLU A 1 212 ? 8.648 -24.844 -4.664 1 98.5 212 GLU A C 1
ATOM 1527 O O . GLU A 1 212 ? 7.719 -25.594 -4.344 1 98.5 212 GLU A O 1
ATOM 1532 N N . ALA A 1 213 ? 8.961 -23.766 -3.992 1 98.56 213 ALA A N 1
ATOM 1533 C CA . ALA A 1 213 ? 8.164 -23.344 -2.848 1 98.56 213 ALA A CA 1
ATOM 1534 C C . ALA A 1 213 ? 6.734 -23.016 -3.273 1 98.56 213 ALA A C 1
ATOM 1536 O O . ALA A 1 213 ? 5.777 -23.328 -2.561 1 98.56 213 ALA A O 1
ATOM 1537 N N . ILE A 1 214 ? 6.605 -22.375 -4.426 1 98.75 214 ILE A N 1
ATOM 1538 C CA . ILE A 1 214 ? 5.289 -22.031 -4.957 1 98.75 214 ILE A CA 1
ATOM 1539 C C . ILE A 1 214 ? 4.48 -23.312 -5.199 1 98.75 214 ILE A C 1
ATOM 1541 O O . ILE A 1 214 ? 3.307 -23.375 -4.836 1 98.75 214 ILE A O 1
ATOM 1545 N N . CYS A 1 215 ? 5.098 -24.344 -5.777 1 98.75 215 CYS A N 1
ATOM 1546 C CA . CYS A 1 215 ? 4.43 -25.625 -6 1 98.75 215 CYS A CA 1
ATOM 1547 C C . CYS A 1 215 ? 4.027 -26.266 -4.68 1 98.75 215 CYS A C 1
ATOM 1549 O O . CYS A 1 215 ? 2.91 -26.766 -4.543 1 98.75 215 CYS A O 1
ATOM 1551 N N . TRP A 1 216 ? 4.941 -26.219 -3.717 1 98.69 216 TRP A N 1
ATOM 1552 C CA . TRP A 1 216 ? 4.695 -26.766 -2.391 1 98.69 216 TRP A CA 1
ATOM 1553 C C . TRP A 1 216 ? 3.527 -26.062 -1.711 1 98.69 216 TRP A C 1
ATOM 1555 O O . TRP A 1 216 ? 2.635 -26.703 -1.161 1 98.69 216 TRP A O 1
ATOM 1565 N N . LEU A 1 217 ? 3.436 -24.734 -1.801 1 98.69 217 LEU A N 1
ATOM 1566 C CA . LEU A 1 217 ? 2.383 -23.938 -1.187 1 98.69 217 LEU A CA 1
ATOM 1567 C C . LEU A 1 217 ? 1.045 -24.172 -1.881 1 98.69 217 LEU A C 1
ATOM 1569 O O . LEU A 1 217 ? -0.009 -23.844 -1.334 1 98.69 217 LEU A O 1
ATOM 1573 N N . SER A 1 218 ? 1.066 -24.672 -3.121 1 98.38 218 SER A N 1
ATOM 1574 C CA . SER A 1 218 ? -0.151 -24.906 -3.891 1 98.38 218 SER A CA 1
ATOM 1575 C C . SER A 1 218 ? -0.805 -26.219 -3.498 1 98.38 218 SER A C 1
ATOM 1577 O O . SER A 1 218 ? -1.855 -26.578 -4.031 1 98.38 218 SER A O 1
ATOM 1579 N N . THR A 1 219 ? -0.187 -26.984 -2.596 1 97.75 219 THR A N 1
ATOM 1580 C CA . THR A 1 219 ? -0.753 -28.203 -2.02 1 97.75 219 THR A CA 1
ATOM 1581 C C . THR A 1 219 ? -1.371 -27.922 -0.655 1 97.75 219 THR A C 1
ATOM 1583 O O . THR A 1 219 ? -1.482 -26.75 -0.249 1 97.75 219 THR A O 1
ATOM 1586 N N . GLU A 1 220 ? -1.753 -28.922 0.066 1 96.81 220 GLU A N 1
ATOM 1587 C CA . GLU A 1 220 ? -2.34 -28.797 1.395 1 96.81 220 GLU A CA 1
ATOM 1588 C C . GLU A 1 220 ? -1.354 -28.156 2.371 1 96.81 220 GLU A C 1
ATOM 1590 O O . GLU A 1 220 ? -1.759 -27.562 3.375 1 96.81 220 GLU A O 1
ATOM 1595 N N . ALA A 1 221 ? -0.074 -28.203 2.049 1 95.94 221 ALA A N 1
ATOM 1596 C CA . ALA A 1 221 ? 0.951 -27.609 2.9 1 95.94 221 ALA A CA 1
ATOM 1597 C C . ALA A 1 221 ? 0.755 -26.094 3.018 1 95.94 221 ALA A C 1
ATOM 1599 O O . ALA A 1 221 ? 1.115 -25.5 4.031 1 95.94 221 ALA A O 1
ATOM 1600 N N . GLY A 1 222 ? 0.124 -25.531 2.029 1 97.44 222 GLY A N 1
ATOM 1601 C CA . GLY A 1 222 ? -0.095 -24.094 2.016 1 97.44 222 GLY A CA 1
ATOM 1602 C C . GLY A 1 222 ? -1.141 -23.641 3.016 1 97.44 222 GLY A C 1
ATOM 1603 O O . GLY A 1 222 ? -1.238 -22.453 3.322 1 97.44 222 GLY A O 1
ATOM 1604 N N . ASP A 1 223 ? -1.926 -24.578 3.555 1 98.06 223 ASP A N 1
ATOM 1605 C CA . ASP A 1 223 ? -3.031 -24.25 4.445 1 98.06 223 ASP A CA 1
ATOM 1606 C C . ASP A 1 223 ? -2.529 -23.531 5.699 1 98.06 223 ASP A C 1
ATOM 1608 O O . ASP A 1 223 ? -3.215 -22.672 6.242 1 98.06 223 ASP A O 1
ATOM 1612 N N . THR A 1 224 ? -1.293 -23.859 6.094 1 97.75 224 THR A N 1
ATOM 1613 C CA . THR A 1 224 ? -0.684 -23.281 7.289 1 97.75 224 THR A CA 1
ATOM 1614 C C . THR A 1 224 ? -0.415 -21.797 7.094 1 97.75 224 THR A C 1
ATOM 1616 O O . THR A 1 224 ? -0.292 -21.047 8.062 1 97.75 224 THR A O 1
ATOM 1619 N N . TYR A 1 225 ? -0.429 -21.359 5.906 1 98.44 225 TYR A N 1
ATOM 1620 C CA . TYR A 1 225 ? 0.051 -20 5.625 1 98.44 225 TYR A CA 1
ATOM 1621 C C . TYR A 1 225 ? -1.053 -19.156 5.012 1 98.44 225 TYR A C 1
ATOM 1623 O O . TYR A 1 225 ? -0.785 -18.078 4.465 1 98.44 225 TYR A O 1
ATOM 1631 N N . ARG A 1 226 ? -2.279 -19.625 5.082 1 98.62 226 ARG A N 1
ATOM 1632 C CA . ARG A 1 226 ? -3.408 -18.859 4.578 1 98.62 226 ARG A CA 1
ATOM 1633 C C . ARG A 1 226 ? -3.502 -17.5 5.281 1 98.62 226 ARG A C 1
ATOM 1635 O O . ARG A 1 226 ? -3.516 -17.438 6.512 1 98.62 226 ARG A O 1
ATOM 1642 N N . GLY A 1 227 ? -3.453 -16.438 4.488 1 98.56 227 GLY A N 1
ATOM 1643 C CA . GLY A 1 227 ? -3.639 -15.086 5.004 1 98.56 227 GLY A CA 1
ATOM 1644 C C . GLY A 1 227 ? -2.361 -14.477 5.551 1 98.56 227 GLY A C 1
ATOM 1645 O O . GLY A 1 227 ? -2.365 -13.336 6.027 1 98.56 227 GLY A O 1
ATOM 1646 N N . ILE A 1 228 ? -1.269 -15.219 5.5 1 98.06 228 ILE A N 1
ATOM 1647 C CA . ILE A 1 228 ? -0.019 -14.68 6.023 1 98.06 228 ILE A CA 1
ATOM 1648 C C . ILE A 1 228 ? 1.119 -14.969 5.047 1 98.06 228 ILE A C 1
ATOM 1650 O O . ILE A 1 228 ? 0.909 -15.609 4.012 1 98.06 228 ILE A O 1
ATOM 1654 N N . ASP A 1 229 ? 2.311 -14.469 5.379 1 97.62 229 ASP A N 1
ATOM 1655 C CA . ASP A 1 229 ? 3.486 -14.68 4.539 1 97.62 229 ASP A CA 1
ATOM 1656 C C . ASP A 1 229 ? 4.238 -15.938 4.961 1 97.62 229 ASP A C 1
ATOM 1658 O O . ASP A 1 229 ? 4.57 -16.109 6.133 1 97.62 229 ASP A O 1
ATOM 1662 N N . CYS A 1 230 ? 4.441 -16.797 4.047 1 98.38 230 CYS A N 1
ATOM 1663 C CA . CYS A 1 230 ? 5.434 -17.859 4.207 1 98.38 230 CYS A CA 1
ATOM 1664 C C . CYS A 1 230 ? 6.828 -17.359 3.869 1 98.38 230 CYS A C 1
ATOM 1666 O O . CYS A 1 230 ? 7.055 -16.828 2.779 1 98.38 230 CYS A O 1
ATOM 1668 N N . SER A 1 231 ? 7.773 -17.5 4.766 1 97.75 231 SER A N 1
ATOM 1669 C CA . SER A 1 231 ? 9.117 -16.984 4.539 1 97.75 231 SER A CA 1
ATOM 1670 C C . SER A 1 231 ? 10.086 -18.109 4.184 1 97.75 231 SER A C 1
ATOM 1672 O O . SER A 1 231 ? 10.266 -19.047 4.957 1 97.75 231 SER A O 1
ATOM 1674 N N . LEU A 1 232 ? 10.812 -17.953 3.086 1 96.69 232 LEU A N 1
ATOM 1675 C CA . LEU A 1 232 ? 11.805 -18.938 2.686 1 96.69 232 LEU A CA 1
ATOM 1676 C C . LEU A 1 232 ? 13.086 -18.781 3.498 1 96.69 232 LEU A C 1
ATOM 1678 O O . LEU A 1 232 ? 13.992 -19.625 3.404 1 96.69 232 LEU A O 1
ATOM 1682 N N . ARG A 1 233 ? 13.195 -17.797 4.316 1 94.5 233 ARG A N 1
ATOM 1683 C CA . ARG A 1 233 ? 14.328 -17.672 5.234 1 94.5 233 ARG A CA 1
ATOM 1684 C C . ARG A 1 233 ? 14.203 -18.656 6.395 1 94.5 233 ARG A C 1
ATOM 1686 O O . ARG A 1 233 ? 15.188 -18.922 7.09 1 94.5 233 ARG A O 1
ATOM 1693 N N . ASP A 1 234 ? 12.938 -19.062 6.602 1 96 234 ASP A N 1
ATOM 1694 C CA . ASP A 1 234 ? 12.68 -20.047 7.652 1 96 234 ASP A CA 1
ATOM 1695 C C . ASP A 1 234 ? 13.203 -21.422 7.258 1 96 234 ASP A C 1
ATOM 1697 O O . ASP A 1 234 ? 12.688 -22.047 6.328 1 96 234 ASP A O 1
ATOM 1701 N N . GLU A 1 235 ? 14.055 -21.953 8.047 1 95.69 235 GLU A N 1
ATOM 1702 C CA . GLU A 1 235 ? 14.688 -23.234 7.719 1 95.69 235 GLU A CA 1
ATOM 1703 C C . GLU A 1 235 ? 13.672 -24.375 7.738 1 95.69 235 GLU A C 1
ATOM 1705 O O . GLU A 1 235 ? 13.789 -25.328 6.961 1 95.69 235 GLU A O 1
ATOM 1710 N N . ASP A 1 236 ? 12.734 -24.266 8.617 1 96.75 236 ASP A N 1
ATOM 1711 C CA . ASP A 1 236 ? 11.711 -25.297 8.68 1 96.75 236 ASP A CA 1
ATOM 1712 C C . ASP A 1 236 ? 10.883 -25.328 7.395 1 96.75 236 ASP A C 1
ATOM 1714 O O . ASP A 1 236 ? 10.477 -26.391 6.93 1 96.75 236 ASP A O 1
ATOM 1718 N N . VAL A 1 237 ? 10.641 -24.172 6.805 1 97.25 237 VAL A N 1
ATOM 1719 C CA . VAL A 1 237 ? 9.922 -24.078 5.539 1 97.25 237 VAL A CA 1
ATOM 1720 C C . VAL A 1 237 ? 10.758 -24.672 4.414 1 97.25 237 VAL A C 1
ATOM 1722 O O . VAL A 1 237 ? 10.258 -25.453 3.594 1 97.25 237 VAL A O 1
ATOM 1725 N N . ARG A 1 238 ? 12.094 -24.359 4.406 1 97 238 ARG A N 1
ATOM 1726 C CA . ARG A 1 238 ? 12.977 -24.891 3.373 1 97 238 ARG A CA 1
ATOM 1727 C C . ARG A 1 238 ? 13.023 -26.422 3.418 1 97 238 ARG A C 1
ATOM 1729 O O . ARG A 1 238 ? 12.984 -27.078 2.377 1 97 238 ARG A O 1
ATOM 1736 N N . LYS A 1 239 ? 13.062 -26.922 4.629 1 97.44 239 LYS A N 1
ATOM 1737 C CA . LYS A 1 239 ? 13.094 -28.359 4.793 1 97.44 239 LYS A CA 1
ATOM 1738 C C . LYS A 1 239 ? 11.781 -29 4.34 1 97.44 239 LYS A C 1
ATOM 1740 O O . LYS A 1 239 ? 11.781 -30 3.611 1 97.44 239 LYS A O 1
ATOM 1745 N N . ALA A 1 240 ? 10.703 -28.391 4.738 1 97 240 ALA A N 1
ATOM 1746 C CA . ALA A 1 240 ? 9.383 -28.922 4.414 1 97 240 ALA A CA 1
ATOM 1747 C C . ALA A 1 240 ? 9.141 -28.906 2.906 1 97 240 ALA A C 1
ATOM 1749 O O . ALA A 1 240 ? 8.492 -29.812 2.367 1 97 240 ALA A O 1
ATOM 1750 N N . ALA A 1 241 ? 9.695 -27.906 2.186 1 96.44 241 ALA A N 1
ATOM 1751 C CA . ALA A 1 241 ? 9.5 -27.766 0.745 1 96.44 241 ALA A CA 1
ATOM 1752 C C . ALA A 1 241 ? 10.523 -28.594 -0.03 1 96.44 241 ALA A C 1
ATOM 1754 O O . ALA A 1 241 ? 10.531 -28.594 -1.263 1 96.44 241 ALA A O 1
ATOM 1755 N N . GLY A 1 242 ? 11.477 -29.219 0.707 1 96.12 242 GLY A N 1
ATOM 1756 C CA . GLY A 1 242 ? 12.461 -30.094 0.092 1 96.12 242 GLY A CA 1
ATOM 1757 C C . GLY A 1 242 ? 13.609 -29.344 -0.554 1 96.12 242 GLY A C 1
ATOM 1758 O O . GLY A 1 242 ? 14.195 -29.812 -1.527 1 96.12 242 GLY A O 1
ATOM 1759 N N . LEU A 1 243 ? 13.891 -28.141 -0.066 1 95.5 243 LEU A N 1
ATOM 1760 C CA . LEU A 1 243 ? 14.914 -27.297 -0.682 1 95.5 243 LEU A CA 1
ATOM 1761 C C . LEU A 1 243 ? 16.266 -27.531 -0.033 1 95.5 243 LEU A C 1
ATOM 1763 O O . LEU A 1 243 ? 17.297 -27.141 -0.595 1 95.5 243 LEU A O 1
ATOM 1767 N N . VAL A 1 244 ? 16.297 -28.016 1.271 1 90.5 244 VAL A N 1
ATOM 1768 C CA . VAL A 1 244 ? 17.516 -28.391 1.97 1 90.5 244 VAL A CA 1
ATOM 1769 C C . VAL A 1 244 ? 17.328 -29.734 2.678 1 90.5 244 VAL A C 1
ATOM 1771 O O . VAL A 1 244 ? 16.203 -30.141 2.947 1 90.5 244 VAL A O 1
ATOM 1774 N N . MET B 1 1 ? 0.557 22.75 7.25 1 98.81 1 MET B N 1
ATOM 1775 C CA . MET B 1 1 ? -0.416 22.438 6.211 1 98.81 1 MET B CA 1
ATOM 1776 C C . MET B 1 1 ? -1.163 21.141 6.547 1 98.81 1 MET B C 1
ATOM 1778 O O . MET B 1 1 ? -0.559 20.172 7 1 98.81 1 MET B O 1
ATOM 1782 N N . VAL B 1 2 ? -2.447 21.141 6.453 1 98.94 2 VAL B N 1
ATOM 1783 C CA . VAL B 1 2 ? -3.309 19.984 6.672 1 98.94 2 VAL B CA 1
ATOM 1784 C C . VAL B 1 2 ? -4.035 19.625 5.375 1 98.94 2 VAL B C 1
ATOM 1786 O O . VAL B 1 2 ? -4.738 20.469 4.801 1 98.94 2 VAL B O 1
ATOM 1789 N N . THR B 1 3 ? -3.838 18.438 4.887 1 98.94 3 THR B N 1
ATOM 1790 C CA . THR B 1 3 ? -4.578 17.984 3.711 1 98.94 3 THR B CA 1
ATOM 1791 C C . THR B 1 3 ? -5.914 17.375 4.117 1 98.94 3 THR B C 1
ATOM 1793 O O . THR B 1 3 ? -6.051 16.859 5.227 1 98.94 3 THR B O 1
ATOM 1796 N N . GLY B 1 4 ? -6.855 17.375 3.148 1 98.56 4 GLY B N 1
ATOM 1797 C CA . GLY B 1 4 ? -8.188 16.922 3.502 1 98.56 4 GLY B CA 1
ATOM 1798 C C . GLY B 1 4 ? -8.828 17.75 4.605 1 98.56 4 GLY B C 1
ATOM 1799 O O . GLY B 1 4 ? -9.438 17.203 5.523 1 98.56 4 GLY B O 1
ATOM 1800 N N . ALA B 1 5 ? -8.68 19.016 4.578 1 98.69 5 ALA B N 1
ATOM 1801 C CA . ALA B 1 5 ? -9 19.875 5.711 1 98.69 5 ALA B CA 1
ATOM 1802 C C . ALA B 1 5 ? -10.414 20.438 5.605 1 98.69 5 ALA B C 1
ATOM 1804 O O . ALA B 1 5 ? -10.805 21.328 6.363 1 98.69 5 ALA B O 1
ATOM 1805 N N . SER B 1 6 ? -11.242 19.922 4.676 1 98.25 6 SER B N 1
ATOM 1806 C CA . SER B 1 6 ? -12.539 20.531 4.391 1 98.25 6 SER B CA 1
ATOM 1807 C C . SER B 1 6 ? -13.602 20.031 5.367 1 98.25 6 SER B C 1
ATOM 1809 O O . SER B 1 6 ? -14.711 20.562 5.402 1 98.25 6 SER B O 1
ATOM 1811 N N . ARG B 1 7 ? -13.336 19.016 6.172 1 96.25 7 ARG B N 1
ATOM 1812 C CA . ARG B 1 7 ? -14.281 18.484 7.145 1 96.25 7 ARG B CA 1
ATOM 1813 C C . ARG B 1 7 ? -13.586 17.516 8.094 1 96.25 7 ARG B C 1
ATOM 1815 O O . ARG B 1 7 ? -12.391 17.234 7.957 1 96.25 7 ARG B O 1
ATOM 1822 N N . GLY B 1 8 ? -14.297 17.109 9.07 1 97.06 8 GLY B N 1
ATOM 1823 C CA . GLY B 1 8 ? -13.883 15.992 9.906 1 97.06 8 GLY B CA 1
ATOM 1824 C C . GLY B 1 8 ? -12.562 16.234 10.617 1 97.06 8 GLY B C 1
ATOM 1825 O O . GLY B 1 8 ? -12.367 17.297 11.219 1 97.06 8 GLY B O 1
ATOM 1826 N N . ILE B 1 9 ? -11.734 15.234 10.602 1 98.06 9 ILE B N 1
ATOM 1827 C CA . ILE B 1 9 ? -10.453 15.25 11.297 1 98.06 9 ILE B CA 1
ATOM 1828 C C . ILE B 1 9 ? -9.594 16.406 10.781 1 98.06 9 ILE B C 1
ATOM 1830 O O . ILE B 1 9 ? -8.953 17.109 11.562 1 98.06 9 ILE B O 1
ATOM 1834 N N . GLY B 1 10 ? -9.602 16.641 9.422 1 98.69 10 GLY B N 1
ATOM 1835 C CA . GLY B 1 10 ? -8.789 17.688 8.828 1 98.69 10 GLY B CA 1
ATOM 1836 C C . GLY B 1 10 ? -9.18 19.078 9.297 1 98.69 10 GLY B C 1
ATOM 1837 O O . GLY B 1 10 ? -8.312 19.891 9.633 1 98.69 10 GLY B O 1
ATOM 1838 N N . GLU B 1 11 ? -10.438 19.328 9.312 1 98.75 11 GLU B N 1
ATOM 1839 C CA . GLU B 1 11 ? -10.914 20.609 9.828 1 98.75 11 GLU B CA 1
ATOM 1840 C C . GLU B 1 11 ? -10.547 20.781 11.297 1 98.75 11 GLU B C 1
ATOM 1842 O O . GLU B 1 11 ? -10.062 21.844 11.695 1 98.75 11 GLU B O 1
ATOM 1847 N N . ALA B 1 12 ? -10.781 19.75 12.102 1 98.75 12 ALA B N 1
ATOM 1848 C CA . ALA B 1 12 ? -10.469 19.812 13.523 1 98.75 12 ALA B CA 1
ATOM 1849 C C . ALA B 1 12 ? -8.984 20.078 13.75 1 98.75 12 ALA B C 1
ATOM 1851 O O . ALA B 1 12 ? -8.617 20.859 14.625 1 98.75 12 ALA B O 1
ATOM 1852 N N . ALA B 1 13 ? -8.164 19.422 12.992 1 98.81 13 ALA B N 1
ATOM 1853 C CA . ALA B 1 13 ? -6.719 19.609 13.086 1 98.81 13 ALA B CA 1
ATOM 1854 C C . ALA B 1 13 ? -6.332 21.047 12.766 1 98.81 13 ALA B C 1
ATOM 1856 O O . ALA B 1 13 ? -5.539 21.672 13.484 1 98.81 13 ALA B O 1
ATOM 1857 N N . ALA B 1 14 ? -6.875 21.594 11.664 1 98.88 14 ALA B N 1
ATOM 1858 C CA . ALA B 1 14 ? -6.578 22.969 11.258 1 98.88 14 ALA B CA 1
ATOM 1859 C C . ALA B 1 14 ? -6.949 23.969 12.359 1 98.88 14 ALA B C 1
ATOM 1861 O O . ALA B 1 14 ? -6.16 24.844 12.688 1 98.88 14 ALA B O 1
ATOM 1862 N N . ARG B 1 15 ? -8.094 23.797 12.93 1 98.75 15 ARG B N 1
ATOM 1863 C CA . ARG B 1 15 ? -8.578 24.703 13.969 1 98.75 15 ARG B CA 1
ATOM 1864 C C . ARG B 1 15 ? -7.738 24.594 15.234 1 98.75 15 ARG B C 1
ATOM 1866 O O . ARG B 1 15 ? -7.398 25.594 15.859 1 98.75 15 ARG B O 1
ATOM 1873 N N . SER B 1 16 ? -7.406 23.328 15.672 1 98.69 16 SER B N 1
ATOM 1874 C CA . SER B 1 16 ? -6.582 23.125 16.859 1 98.69 16 SER B CA 1
ATOM 1875 C C . SER B 1 16 ? -5.203 23.75 16.688 1 98.69 16 SER B C 1
ATOM 1877 O O . SER B 1 16 ? -4.719 24.469 17.578 1 98.69 16 SER B O 1
ATOM 1879 N N . LEU B 1 17 ? -4.598 23.547 15.523 1 98.81 17 LEU B N 1
ATOM 1880 C CA . LEU B 1 17 ? -3.279 24.109 15.25 1 98.81 17 LEU B CA 1
ATOM 1881 C C . LEU B 1 17 ? -3.32 25.625 15.297 1 98.81 17 LEU B C 1
ATOM 1883 O O . LEU B 1 17 ? -2.441 26.266 15.891 1 98.81 17 LEU B O 1
ATOM 1887 N N . ALA B 1 18 ? -4.34 26.203 14.727 1 98.75 18 ALA B N 1
ATOM 1888 C CA . ALA B 1 18 ? -4.492 27.656 14.734 1 98.75 18 ALA B CA 1
ATOM 1889 C C . ALA B 1 18 ? -4.652 28.172 16.156 1 98.75 18 ALA B C 1
ATOM 1891 O O . ALA B 1 18 ? -4.086 29.203 16.516 1 98.75 18 ALA B O 1
ATOM 1892 N N . ARG B 1 19 ? -5.398 27.469 16.938 1 98 19 ARG B N 1
ATOM 1893 C CA . ARG B 1 19 ? -5.637 27.875 18.312 1 98 19 ARG B CA 1
ATOM 1894 C C . ARG B 1 19 ? -4.332 27.891 19.109 1 98 19 ARG B C 1
ATOM 1896 O O . ARG B 1 19 ? -4.168 28.719 20.016 1 98 19 ARG B O 1
ATOM 1903 N N . TYR B 1 20 ? -3.416 27.047 18.766 1 97.81 20 TYR B N 1
ATOM 1904 C CA . TYR B 1 20 ? -2.129 26.984 19.453 1 97.81 20 TYR B CA 1
ATOM 1905 C C . TYR B 1 20 ? -1.126 27.938 18.812 1 97.81 20 TYR B C 1
ATOM 1907 O O . TYR B 1 20 ? 0.056 27.922 19.172 1 97.81 20 TYR B O 1
ATOM 1915 N N . GLY B 1 21 ? -1.554 28.688 17.781 1 98.19 21 GLY B N 1
ATOM 1916 C CA . GLY B 1 21 ? -0.742 29.781 17.281 1 98.19 21 GLY B CA 1
ATOM 1917 C C . GLY B 1 21 ? -0.065 29.484 15.953 1 98.19 21 GLY B C 1
ATOM 1918 O O . GLY B 1 21 ? 0.7 30.297 15.438 1 98.19 21 GLY B O 1
ATOM 1919 N N . ALA B 1 22 ? -0.293 28.328 15.438 1 98.56 22 ALA B N 1
ATOM 1920 C CA . ALA B 1 22 ? 0.289 27.984 14.141 1 98.56 22 ALA B CA 1
ATOM 1921 C C . ALA B 1 22 ? -0.402 28.75 13.008 1 98.56 22 ALA B C 1
ATOM 1923 O O . ALA B 1 22 ? -1.595 29.047 13.102 1 98.56 22 ALA B O 1
ATOM 1924 N N . LYS B 1 23 ? 0.331 29.125 12 1 98.81 23 LYS B N 1
ATOM 1925 C CA . LYS B 1 23 ? -0.246 29.547 10.727 1 98.81 23 LYS B CA 1
ATOM 1926 C C . LYS B 1 23 ? -0.611 28.344 9.867 1 98.81 23 LYS B C 1
ATOM 1928 O O . LYS B 1 23 ? 0.219 27.453 9.641 1 98.81 23 LYS B O 1
ATOM 1933 N N . VAL B 1 24 ? -1.867 28.328 9.414 1 98.88 24 VAL B N 1
ATOM 1934 C CA . VAL B 1 24 ? -2.348 27.062 8.906 1 98.88 24 VAL B CA 1
ATOM 1935 C C . VAL B 1 24 ? -2.754 27.203 7.441 1 98.88 24 VAL B C 1
ATOM 1937 O O . VAL B 1 24 ? -3.508 28.109 7.086 1 98.88 24 VAL B O 1
ATOM 1940 N N . ALA B 1 25 ? -2.223 26.391 6.547 1 98.94 25 ALA B N 1
ATOM 1941 C CA . ALA B 1 25 ? -2.729 26.203 5.191 1 98.94 25 ALA B CA 1
ATOM 1942 C C . ALA B 1 25 ? -3.668 25 5.121 1 98.94 25 ALA B C 1
ATOM 1944 O O . ALA B 1 25 ? -3.266 23.875 5.41 1 98.94 25 ALA B O 1
ATOM 1945 N N . LEU B 1 26 ? -4.957 25.25 4.855 1 98.94 26 LEU B N 1
ATOM 1946 C CA . LEU B 1 26 ? -5.93 24.203 4.613 1 98.94 26 LEU B CA 1
ATOM 1947 C C . LEU B 1 26 ? -5.91 23.766 3.152 1 98.94 26 LEU B C 1
ATOM 1949 O O . LEU B 1 26 ? -6.125 24.578 2.256 1 98.94 26 LEU B O 1
ATOM 1953 N N . ALA B 1 27 ? -5.656 22.5 2.867 1 98.88 27 ALA B N 1
ATOM 1954 C CA . ALA B 1 27 ? -5.633 21.969 1.504 1 98.88 27 ALA B CA 1
ATOM 1955 C C . ALA B 1 27 ? -6.707 20.906 1.306 1 98.88 27 ALA B C 1
ATOM 1957 O O . ALA B 1 27 ? -6.828 19.984 2.109 1 98.88 27 ALA B O 1
ATOM 1958 N N . ALA B 1 28 ? -7.504 21.047 0.351 1 98.69 28 ALA B N 1
ATOM 1959 C CA . ALA B 1 28 ? -8.539 20.078 -0.011 1 98.69 28 ALA B CA 1
ATOM 1960 C C . ALA B 1 28 ? -9.039 20.312 -1.434 1 98.69 28 ALA B C 1
ATOM 1962 O O . ALA B 1 28 ? -8.695 21.328 -2.057 1 98.69 28 ALA B O 1
ATOM 1963 N N . ARG B 1 29 ? -9.836 19.469 -1.961 1 96.38 29 ARG B N 1
ATOM 1964 C CA . ARG B 1 29 ? -10.43 19.609 -3.287 1 96.38 29 ARG B CA 1
ATOM 1965 C C . ARG B 1 29 ? -11.602 20.578 -3.266 1 96.38 29 ARG B C 1
ATOM 1967 O O . ARG B 1 29 ? -11.891 21.25 -4.266 1 96.38 29 ARG B O 1
ATOM 1974 N N . SER B 1 30 ? -12.203 20.562 -2.098 1 95.19 30 SER B N 1
ATOM 1975 C CA . SER B 1 30 ? -13.375 21.438 -1.947 1 95.19 30 SER B CA 1
ATOM 1976 C C . SER B 1 30 ? -12.961 22.859 -1.576 1 95.19 30 SER B C 1
ATOM 1978 O O . SER B 1 30 ? -12.922 23.203 -0.395 1 95.19 30 SER B O 1
ATOM 1980 N N . GLY B 1 31 ? -12.922 23.719 -2.57 1 96.56 31 GLY B N 1
ATOM 1981 C CA . GLY B 1 31 ? -12.43 25.078 -2.359 1 96.56 31 GLY B CA 1
ATOM 1982 C C . GLY B 1 31 ? -13.32 25.906 -1.463 1 96.56 31 GLY B C 1
ATOM 1983 O O . GLY B 1 31 ? -12.852 26.547 -0.524 1 96.56 31 GLY B O 1
ATOM 1984 N N . ASP B 1 32 ? -14.602 25.781 -1.634 1 97.94 32 ASP B N 1
ATOM 1985 C CA . ASP B 1 32 ? -15.547 26.594 -0.878 1 97.94 32 ASP B CA 1
ATOM 1986 C C . ASP B 1 32 ? -15.492 26.25 0.611 1 97.94 32 ASP B C 1
ATOM 1988 O O . ASP B 1 32 ? -15.539 27.156 1.456 1 97.94 32 ASP B O 1
ATOM 1992 N N . ASP B 1 33 ? -15.391 25 0.942 1 98.44 33 ASP B N 1
ATOM 1993 C CA . ASP B 1 33 ? -15.383 24.562 2.334 1 98.44 33 ASP B CA 1
ATOM 1994 C C . ASP B 1 33 ? -14.125 25.047 3.053 1 98.44 33 ASP B C 1
ATOM 1996 O O . ASP B 1 33 ? -14.195 25.562 4.172 1 98.44 33 ASP B O 1
ATOM 2000 N N . ILE B 1 34 ? -13 24.969 2.416 1 98.75 34 ILE B N 1
ATOM 2001 C CA . ILE B 1 34 ? -11.758 25.328 3.096 1 98.75 34 ILE B CA 1
ATOM 2002 C C . ILE B 1 34 ? -11.641 26.859 3.164 1 98.75 34 ILE B C 1
ATOM 2004 O O . ILE B 1 34 ? -11.078 27.391 4.117 1 98.75 34 ILE B O 1
ATOM 2008 N N . GLU B 1 35 ? -12.156 27.562 2.209 1 98.75 35 GLU B N 1
ATOM 2009 C CA . GLU B 1 35 ? -12.188 29.016 2.285 1 98.75 35 GLU B CA 1
ATOM 2010 C C . GLU B 1 35 ? -13.031 29.484 3.469 1 98.75 35 GLU B C 1
ATOM 2012 O O . GLU B 1 35 ? -12.633 30.406 4.184 1 98.75 35 GLU B O 1
ATOM 2017 N N . ARG B 1 36 ? -14.156 28.844 3.631 1 98.69 36 ARG B N 1
ATOM 2018 C CA . ARG B 1 36 ? -15.023 29.172 4.762 1 98.69 36 ARG B CA 1
ATOM 2019 C C . ARG B 1 36 ? -14.305 28.922 6.086 1 98.69 36 ARG B C 1
ATOM 2021 O O . ARG B 1 36 ? -14.352 29.766 6.984 1 98.69 36 ARG B O 1
ATOM 2028 N N . ILE B 1 37 ? -13.664 27.812 6.227 1 98.81 37 ILE B N 1
ATOM 2029 C CA . ILE B 1 37 ? -12.969 27.453 7.457 1 98.81 37 ILE B CA 1
ATOM 2030 C C . ILE B 1 37 ? -11.812 28.422 7.699 1 98.81 37 ILE B C 1
ATOM 2032 O O . ILE B 1 37 ? -11.617 28.891 8.82 1 98.81 37 ILE B O 1
ATOM 2036 N N . ALA B 1 38 ? -11.023 28.734 6.66 1 98.88 38 ALA B N 1
ATOM 2037 C CA . ALA B 1 38 ? -9.906 29.656 6.785 1 98.88 38 ALA B CA 1
ATOM 2038 C C . ALA B 1 38 ? -10.391 31.047 7.227 1 98.88 38 ALA B C 1
ATOM 2040 O O . ALA B 1 38 ? -9.773 31.672 8.086 1 98.88 38 ALA B O 1
ATOM 2041 N N . ALA B 1 39 ? -11.469 31.484 6.641 1 98.81 39 ALA B N 1
ATOM 2042 C CA . ALA B 1 39 ? -12.039 32.781 7.016 1 98.81 39 ALA B CA 1
ATOM 2043 C C . ALA B 1 39 ? -12.438 32.781 8.484 1 98.81 39 ALA B C 1
ATOM 2045 O O . ALA B 1 39 ? -12.195 33.781 9.188 1 98.81 39 ALA B O 1
ATOM 2046 N N . ASP B 1 40 ? -13.07 31.734 8.883 1 98.81 40 ASP B N 1
ATOM 2047 C CA . ASP B 1 40 ? -13.484 31.609 10.273 1 98.81 40 ASP B CA 1
ATOM 2048 C C . ASP B 1 40 ? -12.289 31.656 11.219 1 98.81 40 ASP B C 1
ATOM 2050 O O . ASP B 1 40 ? -12.328 32.312 12.258 1 98.81 40 ASP B O 1
ATOM 2054 N N . ILE B 1 41 ? -11.211 30.969 10.891 1 98.81 41 ILE B N 1
ATOM 2055 C CA . ILE B 1 41 ? -9.992 30.953 11.688 1 98.81 41 ILE B CA 1
ATOM 2056 C C . ILE B 1 41 ? -9.414 32.375 11.758 1 98.81 41 ILE B C 1
ATOM 2058 O O . ILE B 1 41 ? -9.047 32.844 12.836 1 98.81 41 ILE B O 1
ATOM 2062 N N . ASN B 1 42 ? -9.383 33.062 10.648 1 98.69 42 ASN B N 1
ATOM 2063 C CA . ASN B 1 42 ? -8.836 34.406 10.586 1 98.69 42 ASN B CA 1
ATOM 2064 C C . ASN B 1 42 ? -9.672 35.375 11.406 1 98.69 42 ASN B C 1
ATOM 2066 O O . ASN B 1 42 ? -9.125 36.25 12.086 1 98.69 42 ASN B O 1
ATOM 2070 N N . GLU B 1 43 ? -10.945 35.219 11.367 1 98.38 43 GLU B N 1
ATOM 2071 C CA . GLU B 1 43 ? -11.852 36.094 12.102 1 98.38 43 GLU B CA 1
ATOM 2072 C C . GLU B 1 43 ? -11.703 35.906 13.609 1 98.38 43 GLU B C 1
ATOM 2074 O O . GLU B 1 43 ? -12.047 36.781 14.398 1 98.38 43 GLU B O 1
ATOM 2079 N N . ASN B 1 44 ? -11.211 34.781 13.961 1 97.69 44 ASN B N 1
ATOM 2080 C CA . ASN B 1 44 ? -11.062 34.469 15.375 1 97.69 44 ASN B CA 1
ATOM 2081 C C . ASN B 1 44 ? -9.625 34.656 15.844 1 97.69 44 ASN B C 1
ATOM 2083 O O . ASN B 1 44 ? -9.203 34.062 16.828 1 97.69 44 ASN B O 1
ATOM 2087 N N . GLY B 1 45 ? -8.82 35.344 15.062 1 97.75 45 GLY B N 1
ATOM 2088 C CA . GLY B 1 45 ? -7.512 35.781 15.508 1 97.75 45 GLY B CA 1
ATOM 2089 C C . GLY B 1 45 ? -6.383 34.906 15.023 1 97.75 45 GLY B C 1
ATOM 2090 O O . GLY B 1 45 ? -5.219 35.125 15.344 1 97.75 45 GLY B O 1
ATOM 2091 N N . GLY B 1 46 ? -6.699 33.812 14.305 1 98.44 46 GLY B N 1
ATOM 2092 C CA . GLY B 1 46 ? -5.672 32.969 13.727 1 98.44 46 GLY B CA 1
ATOM 2093 C C . GLY B 1 46 ? -5.207 33.438 12.359 1 98.44 46 GLY B C 1
ATOM 2094 O O . GLY B 1 46 ? -5.555 34.531 11.93 1 98.44 46 GLY B O 1
ATOM 2095 N N . GLU B 1 47 ? -4.352 32.719 11.773 1 98.69 47 GLU B N 1
ATOM 2096 C CA . GLU B 1 47 ? -3.871 32.938 10.406 1 98.69 47 GLU B CA 1
ATOM 2097 C C . GLU B 1 47 ? -3.986 31.672 9.57 1 98.69 47 GLU B C 1
ATOM 2099 O O . GLU B 1 47 ? -3.373 30.656 9.891 1 98.69 47 GLU B O 1
ATOM 2104 N N . ALA B 1 48 ? -4.789 31.812 8.57 1 98.88 48 ALA B N 1
ATOM 2105 C CA . ALA B 1 48 ? -5.027 30.625 7.758 1 98.88 48 ALA B CA 1
ATOM 2106 C C . ALA B 1 48 ? -5.246 31 6.293 1 98.88 48 ALA B C 1
ATOM 2108 O O . ALA B 1 48 ? -5.762 32.062 5.992 1 98.88 48 ALA B O 1
ATOM 2109 N N . ILE B 1 49 ? -4.836 30.141 5.383 1 98.88 49 ILE B N 1
ATOM 2110 C CA . ILE B 1 49 ? -5.137 30.266 3.963 1 98.88 49 ILE B CA 1
ATOM 2111 C C . ILE B 1 49 ? -5.734 28.953 3.445 1 98.88 49 ILE B C 1
ATOM 2113 O O . ILE B 1 49 ? -5.551 27.891 4.051 1 98.88 49 ILE B O 1
ATOM 2117 N N . ALA B 1 50 ? -6.539 29.078 2.416 1 98.88 50 ALA B N 1
ATOM 2118 C CA . ALA B 1 50 ? -7.133 27.938 1.733 1 98.88 50 ALA B CA 1
ATOM 2119 C C . ALA B 1 50 ? -6.441 27.672 0.399 1 98.88 50 ALA B C 1
ATOM 2121 O O . ALA B 1 50 ? -6.191 28.594 -0.371 1 98.88 50 ALA B O 1
ATOM 2122 N N . ILE B 1 51 ? -6.074 26.422 0.154 1 98.81 51 ILE B N 1
ATOM 2123 C CA . ILE B 1 51 ? -5.414 26.031 -1.092 1 98.81 51 ILE B CA 1
ATOM 2124 C C . ILE B 1 51 ? -6.117 24.828 -1.7 1 98.81 51 ILE B C 1
ATOM 2126 O O . ILE B 1 51 ? -6.086 23.734 -1.132 1 98.81 51 ILE B O 1
ATOM 2130 N N . THR B 1 52 ? -6.781 25.016 -2.85 1 98.69 52 THR B N 1
ATOM 2131 C CA . THR B 1 52 ? -7.375 23.875 -3.541 1 98.69 52 THR B CA 1
ATOM 2132 C C . THR B 1 52 ? -6.293 22.922 -4.023 1 98.69 52 THR B C 1
ATOM 2134 O O . THR B 1 52 ? -5.336 23.328 -4.68 1 98.69 52 THR B O 1
ATOM 2137 N N . CYS B 1 53 ? -6.473 21.609 -3.652 1 98.75 53 CYS B N 1
ATOM 2138 C CA . CYS B 1 53 ? -5.398 20.656 -3.898 1 98.75 53 CYS B CA 1
ATOM 2139 C C . CYS B 1 53 ? -5.941 19.234 -3.994 1 98.75 53 CYS B C 1
ATOM 2141 O O . CYS B 1 53 ? -6.703 18.797 -3.131 1 98.75 53 CYS B O 1
ATOM 2143 N N . ASN B 1 54 ? -5.641 18.562 -5.086 1 98.81 54 ASN B N 1
ATOM 2144 C CA . ASN B 1 54 ? -5.82 17.125 -5.211 1 98.81 54 ASN B CA 1
ATOM 2145 C C . ASN B 1 54 ? -4.551 16.375 -4.84 1 98.81 54 ASN B C 1
ATOM 2147 O O . ASN B 1 54 ? -3.584 16.359 -5.605 1 98.81 54 ASN B O 1
ATOM 2151 N N . VAL B 1 55 ? -4.609 15.648 -3.729 1 98.88 55 VAL B N 1
ATOM 2152 C CA . VAL B 1 55 ? -3.381 15.07 -3.195 1 98.88 55 VAL B CA 1
ATOM 2153 C C . VAL B 1 55 ? -2.918 13.922 -4.094 1 98.88 55 VAL B C 1
ATOM 2155 O O . VAL B 1 55 ? -1.773 13.477 -3.998 1 98.88 55 VAL B O 1
ATOM 2158 N N . ALA B 1 56 ? -3.814 13.391 -4.945 1 98.75 56 ALA B N 1
ATOM 2159 C CA . ALA B 1 56 ? -3.441 12.312 -5.859 1 98.75 56 ALA B CA 1
ATOM 2160 C C . ALA B 1 56 ? -2.576 12.836 -7 1 98.75 56 ALA B C 1
ATOM 2162 O O . ALA B 1 56 ? -2.002 12.055 -7.762 1 98.75 56 ALA B O 1
ATOM 2163 N N . ASP B 1 57 ? -2.48 14.141 -7.137 1 98.69 57 ASP B N 1
ATOM 2164 C CA . ASP B 1 57 ? -1.65 14.797 -8.148 1 98.69 57 ASP B CA 1
ATOM 2165 C C . ASP B 1 57 ? -0.444 15.477 -7.512 1 98.69 57 ASP B C 1
ATOM 2167 O O . ASP B 1 57 ? -0.59 16.484 -6.816 1 98.69 57 ASP B O 1
ATOM 2171 N N . TYR B 1 58 ? 0.747 14.992 -7.828 1 98.81 58 TYR B N 1
ATOM 2172 C CA . TYR B 1 58 ? 1.95 15.516 -7.188 1 98.81 58 TYR B CA 1
ATOM 2173 C C . TYR B 1 58 ? 2.119 17 -7.477 1 98.81 58 TYR B C 1
ATOM 2175 O O . TYR B 1 58 ? 2.559 17.766 -6.613 1 98.81 58 TYR B O 1
ATOM 2183 N N . ARG B 1 59 ? 1.858 17.453 -8.695 1 98.69 59 ARG B N 1
ATOM 2184 C CA . ARG B 1 59 ? 2.055 18.844 -9.055 1 98.69 59 ARG B CA 1
ATOM 2185 C C . ARG B 1 59 ? 1.154 19.766 -8.227 1 98.69 59 ARG B C 1
ATOM 2187 O O . ARG B 1 59 ? 1.551 20.859 -7.855 1 98.69 59 ARG B O 1
ATOM 2194 N N . ASP B 1 60 ? -0.025 19.297 -7.926 1 98.81 60 ASP B N 1
ATOM 2195 C CA . ASP B 1 60 ? -0.921 20.047 -7.051 1 98.81 60 ASP B CA 1
ATOM 2196 C C . ASP B 1 60 ? -0.338 20.172 -5.645 1 98.81 60 ASP B C 1
ATOM 2198 O O . ASP B 1 60 ? -0.365 21.25 -5.047 1 98.81 60 ASP B O 1
ATOM 2202 N N . VAL B 1 61 ? 0.182 19.062 -5.145 1 98.94 61 VAL B N 1
ATOM 2203 C CA . VAL B 1 61 ? 0.71 19.047 -3.783 1 98.94 61 VAL B CA 1
ATOM 2204 C C . VAL B 1 61 ? 1.963 19.906 -3.699 1 98.94 61 VAL B C 1
ATOM 2206 O O . VAL B 1 61 ? 2.125 20.688 -2.752 1 98.94 61 VAL B O 1
ATOM 2209 N N . GLU B 1 62 ? 2.797 19.734 -4.668 1 98.81 62 GLU B N 1
ATOM 2210 C CA . GLU B 1 62 ? 4.004 20.562 -4.719 1 98.81 62 GLU B CA 1
ATOM 2211 C C . GLU B 1 62 ? 3.66 22.047 -4.742 1 98.81 62 GLU B C 1
ATOM 2213 O O . GLU B 1 62 ? 4.273 22.844 -4.023 1 98.81 62 GLU B O 1
ATOM 2218 N N . SER B 1 63 ? 2.732 22.391 -5.539 1 98.81 63 SER B N 1
ATOM 2219 C CA . SER B 1 63 ? 2.289 23.766 -5.625 1 98.81 63 SER B CA 1
ATOM 2220 C C . SER B 1 63 ? 1.698 24.25 -4.305 1 98.81 63 SER B C 1
ATOM 2222 O O . SER B 1 63 ? 1.928 25.391 -3.891 1 98.81 63 SER B O 1
ATOM 2224 N N . ALA B 1 64 ? 0.921 23.422 -3.666 1 98.88 64 ALA B N 1
ATOM 2225 C CA . ALA B 1 64 ? 0.311 23.766 -2.387 1 98.88 64 ALA B CA 1
ATOM 2226 C C . ALA B 1 64 ? 1.376 24.047 -1.326 1 98.88 64 ALA B C 1
ATOM 2228 O O . ALA B 1 64 ? 1.286 25.016 -0.58 1 98.88 64 ALA B O 1
ATOM 2229 N N . ILE B 1 65 ? 2.375 23.203 -1.269 1 98.81 65 ILE B N 1
ATOM 2230 C CA . ILE B 1 65 ? 3.467 23.359 -0.316 1 98.81 65 ILE B CA 1
ATOM 2231 C C . ILE B 1 65 ? 4.227 24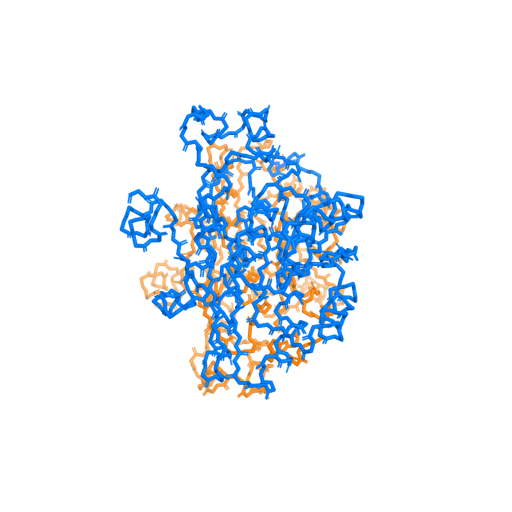.656 -0.627 1 98.81 65 ILE B C 1
ATOM 2233 O O . ILE B 1 65 ? 4.559 25.422 0.279 1 98.81 65 ILE B O 1
ATOM 2237 N N . ALA B 1 66 ? 4.496 24.859 -1.911 1 98.56 66 ALA B N 1
ATOM 2238 C CA . ALA B 1 66 ? 5.188 26.078 -2.32 1 98.56 66 ALA B CA 1
ATOM 2239 C C . ALA B 1 66 ? 4.41 27.328 -1.893 1 98.56 66 ALA B C 1
ATOM 2241 O O . ALA B 1 66 ? 5 28.297 -1.416 1 98.56 66 ALA B O 1
ATOM 2242 N N . GLN B 1 67 ? 3.127 27.328 -2.066 1 98.69 67 GLN B N 1
ATOM 2243 C CA . GLN B 1 67 ? 2.289 28.453 -1.665 1 98.69 67 GLN B CA 1
ATOM 2244 C C . GLN B 1 67 ? 2.33 28.656 -0.154 1 98.69 67 GLN B C 1
ATOM 2246 O O . GLN B 1 67 ? 2.361 29.797 0.322 1 98.69 67 GLN B O 1
ATOM 2251 N N . CYS B 1 68 ? 2.256 27.547 0.559 1 98.62 68 CYS B N 1
ATOM 2252 C CA . CYS B 1 68 ? 2.373 27.609 2.012 1 98.62 68 CYS B CA 1
ATOM 2253 C C . CYS B 1 68 ? 3.678 28.281 2.424 1 98.62 68 CYS B C 1
ATOM 2255 O O . CYS B 1 68 ? 3.678 29.188 3.252 1 98.62 68 CYS B O 1
ATOM 2257 N N . VAL B 1 69 ? 4.777 27.891 1.839 1 98.44 69 VAL B N 1
ATOM 2258 C CA . VAL B 1 69 ? 6.102 28.422 2.158 1 98.44 69 VAL B CA 1
ATOM 2259 C C . VAL B 1 69 ? 6.191 29.891 1.739 1 98.44 69 VAL B C 1
ATOM 2261 O O . VAL B 1 69 ? 6.75 30.703 2.465 1 98.44 69 VAL B O 1
ATOM 2264 N N . GLU B 1 70 ? 5.66 30.156 0.578 1 98.31 70 GLU B N 1
ATOM 2265 C CA . GLU B 1 70 ? 5.676 31.531 0.095 1 98.31 70 GLU B CA 1
ATOM 2266 C C . GLU B 1 70 ? 4.906 32.469 1.032 1 98.31 70 GLU B C 1
ATOM 2268 O O . GLU B 1 70 ? 5.344 33.562 1.309 1 98.31 70 GLU B O 1
ATOM 2273 N N . THR B 1 71 ? 3.781 32.031 1.5 1 98.62 71 THR B N 1
ATOM 2274 C CA . THR B 1 71 ? 2.889 32.875 2.307 1 98.62 71 THR B CA 1
ATOM 2275 C C . THR B 1 71 ? 3.422 33 3.729 1 98.62 71 THR B C 1
ATOM 2277 O O . THR B 1 71 ? 3.406 34.094 4.297 1 98.62 71 THR B O 1
ATOM 2280 N N . PHE B 1 72 ? 3.865 31.922 4.266 1 98.44 72 PHE B N 1
ATOM 2281 C CA . PHE B 1 72 ? 4.152 31.922 5.695 1 98.44 72 PHE B CA 1
ATOM 2282 C C . PHE B 1 72 ? 5.656 31.875 5.945 1 98.44 72 PHE B C 1
ATOM 2284 O O . PHE B 1 72 ? 6.105 31.984 7.086 1 98.44 72 PHE B O 1
ATOM 2291 N N . GLY B 1 73 ? 6.48 31.641 4.895 1 98.06 73 GLY B N 1
ATOM 2292 C CA . GLY B 1 73 ? 7.934 31.656 4.988 1 98.06 73 GLY B CA 1
ATOM 2293 C C . GLY B 1 73 ? 8.531 30.297 5.266 1 98.06 73 GLY B C 1
ATOM 2294 O O . GLY B 1 73 ? 9.742 30.109 5.105 1 98.06 73 GLY B O 1
ATOM 2295 N N . THR B 1 74 ? 7.715 29.359 5.738 1 97.69 74 THR B N 1
ATOM 2296 C CA . THR B 1 74 ? 8.203 28.031 6.121 1 97.69 74 THR B CA 1
ATOM 2297 C C . THR B 1 74 ? 7.078 27.016 6.102 1 97.69 74 THR B C 1
ATOM 2299 O O . THR B 1 74 ? 5.922 27.359 5.848 1 97.69 74 THR B O 1
ATOM 2302 N N . ILE B 1 75 ? 7.402 25.766 6.25 1 98.62 75 ILE B N 1
ATOM 2303 C CA . ILE B 1 75 ? 6.484 24.688 6.582 1 98.62 75 ILE B CA 1
ATOM 2304 C C . ILE B 1 75 ? 7.07 23.844 7.719 1 98.62 75 ILE B C 1
ATOM 2306 O O . ILE B 1 75 ? 8.055 23.141 7.527 1 98.62 75 ILE B O 1
ATOM 2310 N N . ASP B 1 76 ? 6.441 23.875 8.828 1 98.69 76 ASP B N 1
ATOM 2311 C CA . ASP B 1 76 ? 6.98 23.25 10.031 1 98.69 76 ASP B CA 1
ATOM 2312 C C . ASP B 1 76 ? 6.258 21.938 10.336 1 98.69 76 ASP B C 1
ATOM 2314 O O . ASP B 1 76 ? 6.84 21.016 10.914 1 98.69 76 ASP B O 1
ATOM 2318 N N . ILE B 1 77 ? 4.953 21.875 10 1 98.88 77 ILE B N 1
ATOM 2319 C CA . ILE B 1 77 ? 4.113 20.719 10.258 1 98.88 77 ILE B CA 1
ATOM 2320 C C . ILE B 1 77 ? 3.307 20.375 9 1 98.88 77 ILE B C 1
ATOM 2322 O O . ILE B 1 77 ? 2.676 21.25 8.406 1 98.88 77 ILE B O 1
ATOM 2326 N N . LEU B 1 78 ? 3.434 19.203 8.539 1 98.94 78 LEU B N 1
ATOM 2327 C CA . LEU B 1 78 ? 2.541 18.656 7.527 1 98.94 78 LEU B CA 1
ATOM 2328 C C . LEU B 1 78 ? 1.679 17.547 8.102 1 98.94 78 LEU B C 1
ATOM 2330 O O . LEU B 1 78 ? 2.197 16.609 8.711 1 98.94 78 LEU B O 1
ATOM 2334 N N . VAL B 1 79 ? 0.408 17.656 8.016 1 98.94 79 VAL B N 1
ATOM 2335 C CA . VAL B 1 79 ? -0.528 16.594 8.375 1 98.94 79 VAL B CA 1
ATOM 2336 C C . VAL B 1 79 ? -1.135 15.992 7.117 1 98.94 79 VAL B C 1
ATOM 2338 O O . VAL B 1 79 ? -2.023 16.578 6.496 1 98.94 79 VAL B O 1
ATOM 2341 N N . ASN B 1 80 ? -0.626 14.836 6.746 1 98.94 80 ASN B N 1
ATOM 2342 C CA . ASN B 1 80 ? -1.258 14.047 5.691 1 98.94 80 ASN B CA 1
ATOM 2343 C C . ASN B 1 80 ? -2.531 13.367 6.184 1 98.94 80 ASN B C 1
ATOM 2345 O O . ASN B 1 80 ? -2.484 12.242 6.684 1 98.94 80 ASN B O 1
ATOM 2349 N N . ASN B 1 81 ? -3.648 14.023 5.941 1 98.75 81 ASN B N 1
ATOM 2350 C CA . ASN B 1 81 ? -4.926 13.586 6.488 1 98.75 81 ASN B CA 1
ATOM 2351 C C . ASN B 1 81 ? -5.895 13.164 5.387 1 98.75 81 ASN B C 1
ATOM 2353 O O . ASN B 1 81 ? -6.789 12.344 5.621 1 98.75 81 ASN B O 1
ATOM 2357 N N . ALA B 1 82 ? -5.715 13.734 4.176 1 98.56 82 ALA B N 1
ATOM 2358 C CA . ALA B 1 82 ? -6.621 13.398 3.084 1 98.56 82 ALA B CA 1
ATOM 2359 C C . ALA B 1 82 ? -6.711 11.883 2.896 1 98.56 82 ALA B C 1
ATOM 2361 O O . ALA B 1 82 ? -5.688 11.195 2.875 1 98.56 82 ALA B O 1
ATOM 2362 N N . GLY B 1 83 ? -7.875 11.359 2.848 1 97.44 83 GLY B N 1
ATOM 2363 C CA . GLY B 1 83 ? -8.125 9.938 2.656 1 97.44 83 GLY B CA 1
ATOM 2364 C C . GLY B 1 83 ? -9.586 9.625 2.377 1 97.44 83 GLY B C 1
ATOM 2365 O O . GLY B 1 83 ? -10.477 10.391 2.754 1 97.44 83 GLY B O 1
ATOM 2366 N N . VAL B 1 84 ? -9.805 8.539 1.69 1 97.38 84 VAL B N 1
ATOM 2367 C CA . VAL B 1 84 ? -11.164 8.117 1.353 1 97.38 84 VAL B CA 1
ATOM 2368 C C . VAL B 1 84 ? -11.32 6.625 1.637 1 97.38 84 VAL B C 1
ATOM 2370 O O . VAL B 1 84 ? -10.344 5.879 1.654 1 97.38 84 VAL B O 1
ATOM 2373 N N . ILE B 1 85 ? -12.617 6.188 1.91 1 97.06 85 ILE B N 1
ATOM 2374 C CA . ILE B 1 85 ? -12.852 4.773 2.184 1 97.06 85 ILE B CA 1
ATOM 2375 C C . ILE B 1 85 ? -13.867 4.215 1.19 1 97.06 85 ILE B C 1
ATOM 2377 O O . ILE B 1 85 ? -13.969 2.998 1.015 1 97.06 85 ILE B O 1
ATOM 2381 N N . GLU B 1 86 ? -14.672 5.105 0.631 1 96 86 GLU B N 1
ATOM 2382 C CA . GLU B 1 86 ? -15.672 4.609 -0.309 1 96 86 GLU B CA 1
ATOM 2383 C C . GLU B 1 86 ? -15.047 4.281 -1.661 1 96 86 GLU B C 1
ATOM 2385 O O . GLU B 1 86 ? -14.062 4.91 -2.064 1 96 86 GLU B O 1
ATOM 2390 N N . PRO B 1 87 ? -15.578 3.312 -2.377 1 97.31 87 PRO B N 1
ATOM 2391 C CA . PRO B 1 87 ? -16.719 2.459 -2.031 1 97.31 87 PRO B CA 1
ATOM 2392 C C . PRO B 1 87 ? -16.312 1.246 -1.195 1 97.31 87 PRO B C 1
ATOM 2394 O O . PRO B 1 87 ? -15.281 0.621 -1.465 1 97.31 87 PRO B O 1
ATOM 2397 N N . ILE B 1 88 ? -17.062 0.94 -0.209 1 98 88 ILE B N 1
ATOM 2398 C CA . ILE B 1 88 ? -16.891 -0.275 0.581 1 98 88 ILE B CA 1
ATOM 2399 C C . ILE B 1 88 ? -17.531 -1.456 -0.148 1 98 88 ILE B 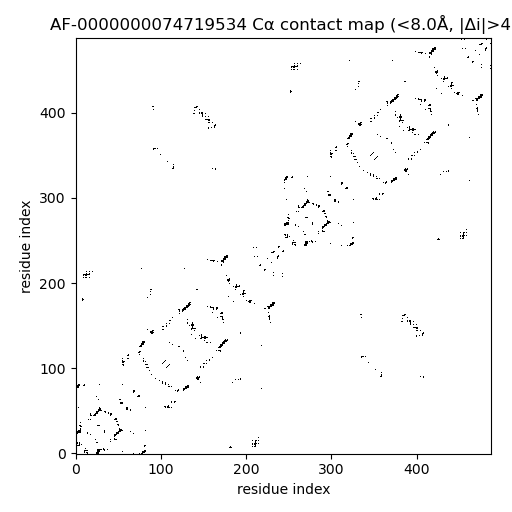C 1
ATOM 2401 O O . ILE B 1 88 ? -18.75 -1.489 -0.345 1 98 88 ILE B O 1
ATOM 2405 N N . THR B 1 89 ? -16.75 -2.371 -0.634 1 98.06 89 THR B N 1
ATOM 2406 C CA . THR B 1 89 ? -17.219 -3.484 -1.454 1 98.06 89 THR B CA 1
ATOM 2407 C C . THR B 1 89 ? -16.219 -4.641 -1.412 1 98.06 89 THR B C 1
ATOM 2409 O O . THR B 1 89 ? -15.016 -4.422 -1.33 1 98.06 89 THR B O 1
ATOM 2412 N N . ARG B 1 90 ? -16.75 -5.879 -1.445 1 98.31 90 ARG B N 1
ATOM 2413 C CA . ARG B 1 90 ? -15.891 -7.055 -1.505 1 98.31 90 ARG B CA 1
ATOM 2414 C C . ARG B 1 90 ? -15.008 -7.023 -2.748 1 98.31 90 ARG B C 1
ATOM 2416 O O . ARG B 1 90 ? -15.367 -6.414 -3.758 1 98.31 90 ARG B O 1
ATOM 2423 N N . ILE B 1 91 ? -13.906 -7.781 -2.691 1 98.81 91 ILE B N 1
ATOM 2424 C CA . ILE B 1 91 ? -12.883 -7.73 -3.73 1 98.81 91 ILE B CA 1
ATOM 2425 C C . ILE B 1 91 ? -13.477 -8.188 -5.062 1 98.81 91 ILE B C 1
ATOM 2427 O O . ILE B 1 91 ? -13.344 -7.492 -6.074 1 98.81 91 ILE B O 1
ATOM 2431 N N . GLU B 1 92 ? -14.219 -9.234 -5.094 1 98.5 92 GLU B N 1
ATOM 2432 C CA . GLU B 1 92 ? -14.656 -9.844 -6.344 1 98.5 92 GLU B CA 1
ATOM 2433 C C . GLU B 1 92 ? -15.734 -9.008 -7.02 1 98.5 92 GLU B C 1
ATOM 2435 O O . GLU B 1 92 ? -16.016 -9.18 -8.211 1 98.5 92 GLU B O 1
ATOM 2440 N N . ALA B 1 93 ? -16.328 -8.062 -6.277 1 98.06 93 ALA B N 1
ATOM 2441 C CA . ALA B 1 93 ? -17.422 -7.238 -6.801 1 98.06 93 ALA B CA 1
ATOM 2442 C C . ALA B 1 93 ? -16.984 -5.781 -6.945 1 98.06 93 ALA B C 1
ATOM 2444 O O . ALA B 1 93 ? -17.75 -4.953 -7.453 1 98.06 93 ALA B O 1
ATOM 2445 N N . SER B 1 94 ? -15.844 -5.508 -6.574 1 98.56 94 SER B N 1
ATOM 2446 C CA . SER B 1 94 ? -15.391 -4.121 -6.516 1 98.56 94 SER B CA 1
ATOM 2447 C C . SER B 1 94 ? -15.094 -3.576 -7.91 1 98.56 94 SER B C 1
ATOM 2449 O O . SER B 1 94 ? -14.75 -4.336 -8.82 1 98.56 94 SER B O 1
ATOM 2451 N N . ASP B 1 95 ? -15.289 -2.268 -8.102 1 98.75 95 ASP B N 1
ATOM 2452 C CA . ASP B 1 95 ? -14.898 -1.547 -9.312 1 98.75 95 ASP B CA 1
ATOM 2453 C C . ASP B 1 95 ? -13.406 -1.244 -9.305 1 98.75 95 ASP B C 1
ATOM 2455 O O . ASP B 1 95 ? -12.922 -0.48 -8.469 1 98.75 95 ASP B O 1
ATOM 2459 N N . PRO B 1 96 ? -12.664 -1.753 -10.281 1 98.81 96 PRO B N 1
ATOM 2460 C CA . PRO B 1 96 ? -11.211 -1.598 -10.258 1 98.81 96 PRO B CA 1
ATOM 2461 C C . PRO B 1 96 ? -10.766 -0.136 -10.32 1 98.81 96 PRO B C 1
ATOM 2463 O O . PRO B 1 96 ? -9.781 0.239 -9.688 1 98.81 96 PRO B O 1
ATOM 2466 N N . ASP B 1 97 ? -11.469 0.669 -11.047 1 98.62 97 ASP B N 1
ATOM 2467 C CA . ASP B 1 97 ? -11.117 2.082 -11.133 1 98.62 97 ASP B CA 1
ATOM 2468 C C . ASP B 1 97 ? -11.312 2.775 -9.789 1 98.62 97 ASP B C 1
ATOM 2470 O O . ASP B 1 97 ? -10.461 3.559 -9.352 1 98.62 97 ASP B O 1
ATOM 2474 N N . ALA B 1 98 ? -12.445 2.537 -9.141 1 98.69 98 ALA B N 1
ATOM 2475 C CA . ALA B 1 98 ? -12.719 3.125 -7.828 1 98.69 98 ALA B CA 1
ATOM 2476 C C . ALA B 1 98 ? -11.719 2.627 -6.789 1 98.69 98 ALA B C 1
ATOM 2478 O O . ALA B 1 98 ? -11.25 3.4 -5.953 1 98.69 98 ALA B O 1
ATOM 2479 N N . TRP B 1 99 ? -11.43 1.327 -6.828 1 98.81 99 TRP B N 1
ATOM 2480 C CA . TRP B 1 99 ? -10.422 0.748 -5.949 1 98.81 99 TRP B CA 1
ATOM 2481 C C . TRP B 1 99 ? -9.078 1.459 -6.121 1 98.81 99 TRP B C 1
ATOM 2483 O O . TRP B 1 99 ? -8.453 1.86 -5.137 1 98.81 99 TRP B O 1
ATOM 2493 N N . GLY B 1 100 ? -8.68 1.631 -7.406 1 98.81 100 GLY B N 1
ATOM 2494 C CA . GLY B 1 100 ? -7.422 2.297 -7.723 1 98.81 100 GLY B CA 1
ATOM 2495 C C . GLY B 1 100 ? -7.379 3.74 -7.258 1 98.81 100 GLY B C 1
ATOM 2496 O O . GLY B 1 100 ? -6.324 4.238 -6.855 1 98.81 100 GLY B O 1
ATOM 2497 N N . THR B 1 101 ? -8.5 4.406 -7.316 1 98.69 101 THR B N 1
ATOM 2498 C CA . THR B 1 101 ? -8.578 5.797 -6.883 1 98.69 101 THR B CA 1
ATOM 2499 C C . THR B 1 101 ? -8.266 5.918 -5.395 1 98.69 101 THR B C 1
ATOM 2501 O O . THR B 1 101 ? -7.617 6.879 -4.965 1 98.69 101 THR B O 1
ATOM 2504 N N . VAL B 1 102 ? -8.688 4.969 -4.574 1 98.81 102 VAL B N 1
ATOM 2505 C CA . VAL B 1 102 ? -8.391 4.973 -3.146 1 98.81 102 VAL B CA 1
ATOM 2506 C C . VAL B 1 102 ? -6.883 4.863 -2.936 1 98.81 102 VAL B C 1
ATOM 2508 O O . VAL B 1 102 ? -6.32 5.551 -2.08 1 98.81 102 VAL B O 1
ATOM 2511 N N . ILE B 1 103 ? -6.203 4.059 -3.725 1 98.94 103 ILE B N 1
ATOM 2512 C CA . ILE B 1 103 ? -4.754 3.906 -3.643 1 98.94 103 ILE B CA 1
ATOM 2513 C C . ILE B 1 103 ? -4.07 5.215 -4.035 1 98.94 103 ILE B C 1
ATOM 2515 O O . ILE B 1 103 ? -3.104 5.633 -3.395 1 98.94 103 ILE B O 1
ATOM 2519 N N . ASP B 1 104 ? -4.574 5.875 -5.055 1 98.88 104 ASP B N 1
ATOM 2520 C CA . ASP B 1 104 ? -3.996 7.133 -5.512 1 98.88 104 ASP B CA 1
ATOM 2521 C C . ASP B 1 104 ? -4.078 8.203 -4.426 1 98.88 104 ASP B C 1
ATOM 2523 O O . ASP B 1 104 ? -3.133 8.969 -4.227 1 98.88 104 ASP B O 1
ATOM 2527 N N . VAL B 1 105 ? -5.164 8.211 -3.762 1 98.88 105 VAL B N 1
ATOM 2528 C CA . VAL B 1 105 ? -5.379 9.242 -2.752 1 98.88 105 VAL B CA 1
ATOM 2529 C C . VAL B 1 105 ? -4.645 8.867 -1.467 1 98.88 105 VAL B C 1
ATOM 2531 O O . VAL B 1 105 ? -3.834 9.641 -0.958 1 98.88 105 VAL B O 1
ATOM 2534 N N . ASN B 1 106 ? -4.891 7.637 -0.954 1 98.88 106 ASN B N 1
ATOM 2535 C CA . ASN B 1 106 ? -4.473 7.254 0.39 1 98.88 106 ASN B CA 1
ATOM 2536 C C . ASN B 1 106 ? -2.992 6.891 0.435 1 98.88 106 ASN B C 1
ATOM 2538 O O . ASN B 1 106 ? -2.359 6.98 1.488 1 98.88 106 ASN B O 1
ATOM 2542 N N . VAL B 1 107 ? -2.436 6.395 -0.687 1 98.94 107 VAL B N 1
ATOM 2543 C CA . VAL B 1 107 ? -1.045 5.949 -0.689 1 98.94 107 VAL B CA 1
ATOM 2544 C C . VAL B 1 107 ? -0.167 6.996 -1.369 1 98.94 107 VAL B C 1
ATOM 2546 O O . VAL B 1 107 ? 0.692 7.605 -0.729 1 98.94 107 VAL B O 1
ATOM 2549 N N . LYS B 1 108 ? -0.51 7.277 -2.664 1 98.94 108 LYS B N 1
ATOM 2550 C CA . LYS B 1 108 ? 0.314 8.25 -3.379 1 98.94 108 LYS B CA 1
ATOM 2551 C C . LYS B 1 108 ? 0.18 9.641 -2.768 1 98.94 108 LYS B C 1
ATOM 2553 O O . LYS B 1 108 ? 1.144 10.406 -2.742 1 98.94 108 LYS B O 1
ATOM 2558 N N . GLY B 1 109 ? -0.961 9.953 -2.309 1 98.94 109 GLY B N 1
ATOM 2559 C CA . GLY B 1 109 ? -1.164 11.242 -1.667 1 98.94 109 GLY B CA 1
ATOM 2560 C C . GLY B 1 109 ? -0.241 11.469 -0.485 1 98.94 109 GLY B C 1
ATOM 2561 O O . GLY B 1 109 ? 0.325 12.555 -0.335 1 98.94 109 GLY B O 1
ATOM 2562 N N . VAL B 1 110 ? -0.085 10.438 0.372 1 98.94 110 VAL B N 1
ATOM 2563 C CA . VAL B 1 110 ? 0.808 10.523 1.523 1 98.94 110 VAL B CA 1
ATOM 2564 C C . VAL B 1 110 ? 2.25 10.688 1.048 1 98.94 110 VAL B C 1
ATOM 2566 O O . VAL B 1 110 ? 2.982 11.539 1.551 1 98.94 110 VAL B O 1
ATOM 2569 N N . TYR B 1 111 ? 2.646 9.883 0.099 1 98.94 111 TYR B N 1
ATOM 2570 C CA . TYR B 1 111 ? 3.973 10.016 -0.497 1 98.94 111 TYR B CA 1
ATOM 2571 C C . TYR B 1 111 ? 4.176 11.406 -1.081 1 98.94 111 TYR B C 1
ATOM 2573 O O . TYR B 1 111 ? 5.234 12.008 -0.9 1 98.94 111 TYR B O 1
ATOM 2581 N N . HIS B 1 112 ? 3.186 11.93 -1.846 1 99 112 HIS B N 1
ATOM 2582 C CA . HIS B 1 112 ? 3.291 13.258 -2.439 1 99 112 HIS B CA 1
ATOM 2583 C C . HIS B 1 112 ? 3.564 14.312 -1.377 1 99 112 HIS B C 1
ATOM 2585 O O . HIS B 1 112 ? 4.363 15.227 -1.596 1 99 112 HIS B O 1
ATOM 2591 N N . GLY B 1 113 ? 2.879 14.188 -0.277 1 98.94 113 GLY B N 1
ATOM 2592 C CA . GLY B 1 113 ? 3.137 15.102 0.825 1 98.94 113 GLY B CA 1
ATOM 2593 C C . GLY B 1 113 ? 4.562 15.023 1.34 1 98.94 113 GLY B C 1
ATOM 2594 O O . GLY B 1 113 ? 5.227 16.047 1.499 1 98.94 113 GLY B O 1
ATOM 2595 N N . LEU B 1 114 ? 5.035 13.789 1.607 1 98.94 114 LEU B N 1
ATOM 2596 C CA . LEU B 1 114 ? 6.406 13.594 2.061 1 98.94 114 LEU B CA 1
ATOM 2597 C C . LEU B 1 114 ? 7.398 14.195 1.069 1 98.94 114 LEU B C 1
ATOM 2599 O O . LEU B 1 114 ? 8.281 14.961 1.458 1 98.94 114 LEU B O 1
ATOM 2603 N N . ARG B 1 115 ? 7.207 13.836 -0.182 1 98.88 115 ARG B N 1
ATOM 2604 C CA . ARG B 1 115 ? 8.125 14.219 -1.249 1 98.88 115 ARG B CA 1
ATOM 2605 C C . ARG B 1 115 ? 8.172 15.734 -1.413 1 98.88 115 ARG B C 1
ATOM 2607 O O . ARG B 1 115 ? 9.234 16.312 -1.667 1 98.88 115 ARG B O 1
ATOM 2614 N N . ALA B 1 116 ? 7.062 16.391 -1.318 1 98.88 116 ALA B N 1
ATOM 2615 C CA . ALA B 1 116 ? 6.977 17.828 -1.573 1 98.88 116 ALA B CA 1
ATOM 2616 C C . ALA B 1 116 ? 7.488 18.625 -0.379 1 98.88 116 ALA B C 1
ATOM 2618 O O . ALA B 1 116 ? 8.102 19.688 -0.548 1 98.88 116 ALA B O 1
ATOM 2619 N N . ALA B 1 117 ? 7.266 18.172 0.842 1 98.88 117 ALA B N 1
ATOM 2620 C CA . ALA B 1 117 ? 7.594 18.938 2.045 1 98.88 117 ALA B CA 1
ATOM 2621 C C . ALA B 1 117 ? 9.047 18.703 2.455 1 98.88 117 ALA B C 1
ATOM 2623 O O . ALA B 1 117 ? 9.695 19.609 2.996 1 98.88 117 ALA B O 1
ATOM 2624 N N . ALA B 1 118 ? 9.562 17.516 2.219 1 98.56 118 ALA B N 1
ATOM 2625 C CA . ALA B 1 118 ? 10.828 17.078 2.785 1 98.56 118 ALA B CA 1
ATOM 2626 C C . ALA B 1 118 ? 11.977 18 2.371 1 98.56 118 ALA B C 1
ATOM 2628 O O . ALA B 1 118 ? 12.789 18.391 3.203 1 98.56 118 ALA B O 1
ATOM 2629 N N . PRO B 1 119 ? 12.039 18.422 1.059 1 98.31 119 PRO B N 1
ATOM 2630 C CA . PRO B 1 119 ? 13.164 19.281 0.679 1 98.31 119 PRO B CA 1
ATOM 2631 C C . PRO B 1 119 ? 13.219 20.562 1.489 1 98.31 119 PRO B C 1
ATOM 2633 O O . PRO B 1 119 ? 14.297 21 1.895 1 98.31 119 PRO B O 1
ATOM 2636 N N . HIS B 1 120 ? 12.109 21.188 1.786 1 98.5 120 HIS B N 1
ATOM 2637 C CA . HIS B 1 120 ? 12.039 22.406 2.564 1 98.5 120 HIS B CA 1
ATOM 2638 C C . HIS B 1 120 ? 12.438 22.172 4.016 1 98.5 120 HIS B C 1
ATOM 2640 O O . HIS B 1 120 ? 13.156 22.984 4.609 1 98.5 120 HIS B O 1
ATOM 2646 N N . MET B 1 121 ? 11.992 21.062 4.582 1 98.69 121 MET B N 1
ATOM 2647 C CA . MET B 1 121 ? 12.234 20.734 5.984 1 98.69 121 MET B CA 1
ATOM 2648 C C . MET B 1 121 ? 13.68 20.312 6.203 1 98.69 121 MET B C 1
ATOM 2650 O O . MET B 1 121 ? 14.289 20.641 7.223 1 98.69 121 MET B O 1
ATOM 2654 N N . LEU B 1 122 ? 14.203 19.578 5.258 1 98.25 122 LEU B N 1
ATOM 2655 C CA . LEU B 1 122 ? 15.586 19.125 5.34 1 98.25 122 LEU B CA 1
ATOM 2656 C C . LEU B 1 122 ? 16.547 20.297 5.281 1 98.25 122 LEU B C 1
ATOM 2658 O O . LEU B 1 122 ? 17.562 20.328 5.988 1 98.25 122 LEU B O 1
ATOM 2662 N N . GLU B 1 123 ? 16.219 21.25 4.418 1 97.12 123 GLU B N 1
ATOM 2663 C CA . GLU B 1 123 ? 17.031 22.438 4.309 1 97.12 123 GLU B CA 1
ATOM 2664 C C . GLU B 1 123 ? 17.141 23.172 5.652 1 97.12 123 GLU B C 1
ATOM 2666 O O . GLU B 1 123 ? 18.219 23.656 6.016 1 97.12 123 GLU B O 1
ATOM 2671 N N . LYS B 1 124 ? 16.141 23.219 6.43 1 96.12 124 LYS B N 1
ATOM 2672 C CA . LYS B 1 124 ? 16.094 23.891 7.727 1 96.12 124 LYS B CA 1
ATOM 2673 C C . LYS B 1 124 ? 16.562 22.953 8.844 1 96.12 124 LYS B C 1
ATOM 2675 O O . LYS B 1 124 ? 16.906 23.422 9.93 1 96.12 124 LYS B O 1
ATOM 2680 N N . GLY B 1 125 ? 16.531 21.641 8.617 1 97.88 125 GLY B N 1
ATOM 2681 C CA . GLY B 1 125 ? 16.922 20.641 9.594 1 97.88 125 GLY B CA 1
ATOM 2682 C C . GLY B 1 125 ? 15.883 20.422 10.68 1 97.88 125 GLY B C 1
ATOM 2683 O O . GLY B 1 125 ? 16.219 20.078 11.812 1 97.88 125 GLY B O 1
ATOM 2684 N N . ALA B 1 126 ? 14.641 20.734 10.352 1 98.19 126 ALA B N 1
ATOM 2685 C CA . ALA B 1 126 ? 13.547 20.578 11.305 1 98.19 126 ALA B CA 1
ATOM 2686 C C . ALA B 1 126 ? 12.203 20.453 10.586 1 98.19 126 ALA B C 1
ATOM 2688 O O . ALA B 1 126 ? 12.008 21.031 9.516 1 98.19 126 ALA B O 1
ATOM 2689 N N . GLY B 1 127 ? 11.32 19.703 11.141 1 98.44 127 GLY B N 1
ATOM 2690 C CA . GLY B 1 127 ? 9.969 19.531 10.625 1 98.44 127 GLY B CA 1
ATOM 2691 C C . GLY B 1 127 ? 9.266 18.312 11.188 1 98.44 127 GLY B C 1
ATOM 2692 O O . GLY B 1 127 ? 9.914 17.359 11.609 1 98.44 127 GLY B O 1
ATOM 2693 N N . THR B 1 128 ? 7.961 18.344 11.297 1 98.88 128 THR B N 1
ATOM 2694 C CA . THR B 1 128 ? 7.141 17.234 11.742 1 98.88 128 THR B CA 1
ATOM 2695 C C . THR B 1 128 ? 6.102 16.875 10.68 1 98.88 128 THR B C 1
ATOM 2697 O O . THR B 1 128 ? 5.371 17.75 10.203 1 98.88 128 THR B O 1
ATOM 2700 N N . ILE B 1 129 ? 6.109 15.68 10.258 1 98.94 129 ILE B N 1
ATOM 2701 C CA . ILE B 1 129 ? 5.098 15.148 9.352 1 98.94 129 ILE B CA 1
ATOM 2702 C C . ILE B 1 129 ? 4.254 14.102 10.078 1 98.94 129 ILE B C 1
ATOM 2704 O O . ILE B 1 129 ? 4.789 13.148 10.656 1 98.94 129 ILE B O 1
ATOM 2708 N N . ILE B 1 130 ? 2.975 14.297 10.133 1 98.94 130 ILE B N 1
ATOM 2709 C CA . ILE B 1 130 ? 2.043 13.352 10.734 1 98.94 130 ILE B CA 1
ATOM 2710 C C . ILE B 1 130 ? 1.168 12.719 9.656 1 98.94 130 ILE B C 1
ATOM 2712 O O . ILE B 1 130 ? 0.422 13.422 8.969 1 98.94 130 ILE B O 1
ATOM 2716 N N . ASN B 1 131 ? 1.331 11.453 9.43 1 98.88 131 ASN B N 1
ATOM 2717 C CA . ASN B 1 131 ? 0.476 10.68 8.531 1 98.88 131 ASN B CA 1
ATOM 2718 C C . ASN B 1 131 ? -0.699 10.055 9.281 1 98.88 131 ASN B C 1
ATOM 2720 O O . ASN B 1 131 ? -0.503 9.258 10.203 1 98.88 131 ASN B O 1
ATOM 2724 N N . ILE B 1 132 ? -1.901 10.438 8.922 1 98.62 132 ILE B N 1
ATOM 2725 C CA . ILE B 1 132 ? -3.07 9.875 9.586 1 98.62 132 ILE B CA 1
ATOM 2726 C C . ILE B 1 132 ? -3.254 8.422 9.156 1 98.62 132 ILE B C 1
ATOM 2728 O O . ILE B 1 132 ? -3.445 8.133 7.973 1 98.62 132 ILE B O 1
ATOM 2732 N N . SER B 1 133 ? -3.189 7.562 10.102 1 96.56 133 SER B N 1
ATOM 2733 C CA . SER B 1 133 ? -3.277 6.117 9.938 1 96.56 133 SER B CA 1
ATOM 2734 C C . SER B 1 133 ? -4.629 5.586 10.406 1 96.56 133 SER B C 1
ATOM 2736 O O . SER B 1 133 ? -5.625 6.312 10.391 1 96.56 133 SER B O 1
ATOM 2738 N N . SER B 1 134 ? -4.746 4.363 10.617 1 91.75 134 SER B N 1
ATOM 2739 C CA . SER B 1 134 ? -5.941 3.658 11.062 1 91.75 134 SER B CA 1
ATOM 2740 C C . SER B 1 134 ? -5.59 2.293 11.648 1 91.75 134 SER B C 1
ATOM 2742 O O . SER B 1 134 ? -4.48 1.792 11.438 1 91.75 134 SER B O 1
ATOM 2744 N N . GLY B 1 135 ? -6.492 1.805 12.508 1 87.88 135 GLY B N 1
ATOM 2745 C CA . GLY B 1 135 ? -6.371 0.397 12.852 1 87.88 135 GLY B CA 1
ATOM 2746 C C . GLY B 1 135 ? -6.328 -0.515 11.641 1 87.88 135 GLY B C 1
ATOM 2747 O O . GLY B 1 135 ? -5.777 -1.616 11.711 1 87.88 135 GLY B O 1
ATOM 2748 N N . ALA B 1 136 ? -6.871 -0.117 10.586 1 91.12 136 ALA B N 1
ATOM 2749 C CA . ALA B 1 136 ? -6.906 -0.863 9.328 1 91.12 136 ALA B CA 1
ATOM 2750 C C . ALA B 1 136 ? -5.5 -1.062 8.773 1 91.12 136 ALA B C 1
ATOM 2752 O O . ALA B 1 136 ? -5.293 -1.878 7.871 1 91.12 136 ALA B O 1
ATOM 2753 N N . ALA B 1 137 ? -4.508 -0.374 9.258 1 94.69 137 ALA B N 1
ATOM 2754 C CA . ALA B 1 137 ? -3.137 -0.484 8.766 1 94.69 137 ALA B CA 1
ATOM 2755 C C . ALA B 1 137 ? -2.549 -1.855 9.086 1 94.69 137 ALA B C 1
ATOM 2757 O O . ALA B 1 137 ? -1.607 -2.303 8.43 1 94.69 137 ALA B O 1
ATOM 2758 N N . THR B 1 138 ? -3.117 -2.473 10.125 1 93.44 138 THR B N 1
ATOM 2759 C CA . THR B 1 138 ? -2.564 -3.756 10.547 1 93.44 138 THR B CA 1
ATOM 2760 C C . THR B 1 138 ? -3.652 -4.824 10.594 1 93.44 138 THR B C 1
ATOM 2762 O O . THR B 1 138 ? -3.434 -5.918 11.125 1 93.44 138 THR B O 1
ATOM 2765 N N . GLY B 1 139 ? -4.781 -4.512 10.125 1 93.69 139 GLY B N 1
ATOM 2766 C CA . GLY B 1 139 ? -5.898 -5.441 10.148 1 93.69 139 GLY B CA 1
ATOM 2767 C C . GLY B 1 139 ? -6.426 -5.773 8.766 1 93.69 139 GLY B C 1
ATOM 2768 O O . GLY B 1 139 ? -5.977 -5.199 7.773 1 93.69 139 GLY B O 1
ATOM 2769 N N . ALA B 1 140 ? -7.309 -6.738 8.766 1 96.88 140 ALA B N 1
ATOM 2770 C CA . ALA B 1 140 ? -8.047 -7.121 7.566 1 96.88 140 ALA B CA 1
ATOM 2771 C C . ALA B 1 140 ? -9.555 -7.105 7.824 1 96.88 140 ALA B C 1
ATOM 2773 O O . ALA B 1 140 ? -10.039 -7.766 8.742 1 96.88 140 ALA B O 1
ATOM 2774 N N . LEU B 1 141 ? -10.258 -6.332 7.039 1 97.38 141 LEU B N 1
ATOM 2775 C CA . LEU B 1 141 ? -11.703 -6.207 7.188 1 97.38 141 LEU B CA 1
ATOM 2776 C C . LEU B 1 141 ? -12.406 -6.477 5.863 1 97.38 141 LEU B C 1
ATOM 2778 O O . LEU B 1 141 ? -11.953 -6.035 4.809 1 97.38 141 LEU B O 1
ATOM 2782 N N . GLU B 1 142 ? -13.469 -7.223 5.973 1 97.88 142 GLU B N 1
ATOM 2783 C CA . GLU B 1 142 ? -14.289 -7.492 4.801 1 97.88 142 GLU B CA 1
ATOM 2784 C C . GLU B 1 142 ? -14.758 -6.195 4.148 1 97.88 142 GLU B C 1
ATOM 2786 O O . GLU B 1 142 ? -15.258 -5.297 4.828 1 97.88 142 GLU B O 1
ATOM 2791 N N . GLY B 1 143 ? -14.555 -6.078 2.869 1 98.38 143 GLY B N 1
ATOM 2792 C CA . GLY B 1 143 ? -15.016 -4.926 2.115 1 98.38 143 GLY B CA 1
ATOM 2793 C C . GLY B 1 143 ? -14.047 -3.76 2.15 1 98.38 143 GLY B C 1
ATOM 2794 O O . GLY B 1 143 ? -14.312 -2.707 1.566 1 98.38 143 GLY B O 1
ATOM 2795 N N . TRP B 1 144 ? -12.906 -3.902 2.848 1 98.62 144 TRP B N 1
ATOM 2796 C CA . TRP B 1 144 ? -11.984 -2.793 3.062 1 98.62 144 TRP B CA 1
ATOM 2797 C C . TRP B 1 144 ? -10.617 -3.096 2.457 1 98.62 144 TRP 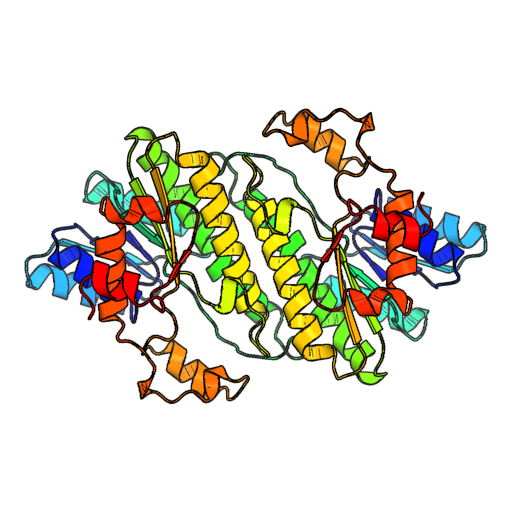B C 1
ATOM 2799 O O . TRP B 1 144 ? -9.594 -2.582 2.922 1 98.62 144 TRP B O 1
ATOM 2809 N N . SER B 1 145 ? -10.555 -3.949 1.427 1 98.81 145 SER B N 1
ATOM 2810 C CA . SER B 1 145 ? -9.25 -4.344 0.908 1 98.81 145 SER B CA 1
ATOM 2811 C C . SER B 1 145 ? -8.453 -3.131 0.439 1 98.81 145 SER B C 1
ATOM 2813 O O . SER B 1 145 ? -7.254 -3.025 0.709 1 98.81 145 SER B O 1
ATOM 2815 N N . HIS B 1 146 ? -9.141 -2.184 -0.315 1 98.75 146 HIS B N 1
ATOM 2816 C CA . HIS B 1 146 ? -8.5 -0.961 -0.784 1 98.75 146 HIS B CA 1
ATOM 2817 C C . HIS B 1 146 ? -8.039 -0.097 0.386 1 98.75 146 HIS B C 1
ATOM 2819 O O . HIS B 1 146 ? -6.922 0.427 0.375 1 98.75 146 HIS B O 1
ATOM 2825 N N . TYR B 1 147 ? -8.789 -0 1.381 1 98.62 147 TYR B N 1
ATOM 2826 C CA . TYR B 1 147 ? -8.5 0.85 2.531 1 98.62 147 TYR B CA 1
ATOM 2827 C C . TYR B 1 147 ? -7.43 0.224 3.416 1 98.62 147 TYR B C 1
ATOM 2829 O O . TYR B 1 147 ? -6.441 0.878 3.766 1 98.62 147 TYR B O 1
ATOM 2837 N N . CYS B 1 148 ? -7.598 -1.065 3.797 1 98.75 148 CYS B N 1
ATOM 2838 C CA . CYS B 1 148 ? -6.613 -1.76 4.621 1 98.75 148 CYS B CA 1
ATOM 2839 C C . CYS B 1 148 ? -5.238 -1.736 3.965 1 98.75 148 CYS B C 1
ATOM 2841 O O . CYS B 1 148 ? -4.238 -1.425 4.617 1 98.75 148 CYS B O 1
ATOM 2843 N N . SER B 1 149 ? -5.184 -2.061 2.693 1 98.81 149 SER B N 1
ATOM 2844 C CA . SER B 1 149 ? -3.896 -2.064 2.002 1 98.81 149 SER B CA 1
ATOM 2845 C C . SER B 1 149 ? -3.309 -0.66 1.923 1 98.81 149 SER B C 1
ATOM 2847 O O . SER B 1 149 ? -2.096 -0.48 2.059 1 98.81 149 SER B O 1
ATOM 2849 N N . SER B 1 150 ? -4.109 0.358 1.699 1 98.81 150 SER B N 1
ATOM 2850 C CA . SER B 1 150 ? -3.615 1.728 1.62 1 98.81 150 SER B CA 1
ATOM 2851 C C . SER B 1 150 ? -3.047 2.189 2.959 1 98.81 150 SER B C 1
ATOM 2853 O O . SER B 1 150 ? -2.014 2.859 3.002 1 98.81 150 SER B O 1
ATOM 2855 N N . LYS B 1 151 ? -3.736 1.834 4.031 1 98.69 151 LYS B N 1
ATOM 2856 C CA . LYS B 1 151 ? -3.27 2.262 5.344 1 98.69 151 LYS B CA 1
ATOM 2857 C C . LYS B 1 151 ? -2.027 1.482 5.766 1 98.69 151 LYS B C 1
ATOM 2859 O O . LYS B 1 151 ? -1.153 2.02 6.453 1 98.69 151 LYS B O 1
ATOM 2864 N N . ALA B 1 152 ? -1.912 0.222 5.352 1 98.75 152 ALA B N 1
ATOM 2865 C CA . ALA B 1 152 ? -0.667 -0.517 5.547 1 98.75 152 ALA B CA 1
ATOM 2866 C C . ALA B 1 152 ? 0.495 0.17 4.836 1 98.75 152 ALA B C 1
ATOM 2868 O O . ALA B 1 152 ? 1.588 0.293 5.395 1 98.75 152 ALA B O 1
ATOM 2869 N N . ALA B 1 153 ? 0.242 0.586 3.623 1 98.88 153 ALA B N 1
ATOM 2870 C CA . ALA B 1 153 ? 1.258 1.294 2.85 1 98.88 153 ALA B CA 1
ATOM 2871 C C . ALA B 1 153 ? 1.631 2.617 3.514 1 98.88 153 ALA B C 1
ATOM 2873 O O . ALA B 1 153 ? 2.809 2.979 3.572 1 98.88 153 ALA B O 1
ATOM 2874 N N . ALA B 1 154 ? 0.659 3.354 3.98 1 98.75 154 ALA B N 1
ATOM 2875 C CA . ALA B 1 154 ? 0.914 4.625 4.648 1 98.75 154 ALA B CA 1
ATOM 2876 C C . ALA B 1 154 ? 1.774 4.43 5.895 1 98.75 154 ALA B C 1
ATOM 2878 O O . ALA B 1 154 ? 2.668 5.23 6.172 1 98.75 154 ALA B O 1
ATOM 2879 N N . LEU B 1 155 ? 1.476 3.389 6.648 1 98.62 155 LEU B N 1
ATOM 2880 C CA . LEU B 1 155 ? 2.297 3.064 7.809 1 98.62 155 LEU B CA 1
ATOM 2881 C C . LEU B 1 155 ? 3.734 2.773 7.395 1 98.62 155 LEU B C 1
ATOM 2883 O O . LEU B 1 155 ? 4.68 3.221 8.055 1 98.62 155 LEU B O 1
ATOM 2887 N N . SER B 1 156 ? 3.877 1.992 6.359 1 98.81 156 SER B N 1
ATOM 2888 C CA . SER B 1 156 ? 5.211 1.708 5.836 1 98.81 156 SER B CA 1
ATOM 2889 C C . SER B 1 156 ? 5.926 2.99 5.422 1 98.81 156 SER B C 1
ATOM 2891 O O . SER B 1 156 ? 7.125 3.143 5.664 1 98.81 156 SER B O 1
ATOM 2893 N N . LEU B 1 157 ? 5.227 3.93 4.812 1 98.88 157 LEU B N 1
ATOM 2894 C CA . LEU B 1 157 ? 5.789 5.215 4.418 1 98.88 157 LEU B CA 1
ATOM 2895 C C . LEU B 1 157 ? 6.238 6.012 5.637 1 98.88 157 LEU B C 1
ATOM 2897 O O . LEU B 1 157 ? 7.238 6.727 5.586 1 98.88 157 LEU B O 1
ATOM 2901 N N . THR B 1 158 ? 5.484 5.883 6.711 1 98.88 158 THR B N 1
ATOM 2902 C CA . THR B 1 158 ? 5.871 6.52 7.965 1 98.88 158 THR B CA 1
ATOM 2903 C C . THR B 1 158 ? 7.227 6.004 8.438 1 98.88 158 THR B C 1
ATOM 2905 O O . THR B 1 158 ? 8.117 6.789 8.773 1 98.88 158 THR B O 1
ATOM 2908 N N . ARG B 1 159 ? 7.379 4.719 8.391 1 98.81 159 ARG B N 1
ATOM 2909 C CA . ARG B 1 159 ? 8.633 4.098 8.805 1 98.81 159 ARG B CA 1
ATOM 2910 C C . ARG B 1 159 ? 9.781 4.508 7.895 1 98.81 159 ARG B C 1
ATOM 2912 O O . ARG B 1 159 ? 10.867 4.852 8.367 1 98.81 159 ARG B O 1
ATOM 2919 N N . CYS B 1 160 ? 9.562 4.469 6.609 1 98.88 160 CYS B N 1
ATOM 2920 C CA . CYS B 1 160 ? 10.594 4.805 5.637 1 98.88 160 CYS B CA 1
ATOM 2921 C C . CYS B 1 160 ? 10.992 6.273 5.742 1 98.88 160 CYS B C 1
ATOM 2923 O O . CYS B 1 160 ? 12.172 6.609 5.656 1 98.88 160 CYS B O 1
ATOM 2925 N N . GLY B 1 161 ? 9.961 7.137 5.852 1 98.81 161 GLY B N 1
ATOM 2926 C CA . GLY B 1 161 ? 10.25 8.547 6.039 1 98.81 161 GLY B CA 1
ATOM 2927 C C . GLY B 1 161 ? 11.141 8.82 7.238 1 98.81 161 GLY B C 1
ATOM 2928 O O . GLY B 1 161 ? 12.117 9.562 7.141 1 98.81 161 GLY B O 1
ATOM 2929 N N . GLU B 1 162 ? 10.742 8.203 8.367 1 98.88 162 GLU B N 1
ATOM 2930 C CA . GLU B 1 162 ? 11.547 8.391 9.578 1 98.88 162 GLU B CA 1
ATOM 2931 C C . GLU B 1 162 ? 12.961 7.852 9.391 1 98.88 162 GLU B C 1
ATOM 2933 O O . GLU B 1 162 ? 13.93 8.461 9.844 1 98.88 162 GLU B O 1
ATOM 2938 N N . LYS B 1 163 ? 13.07 6.711 8.773 1 98.5 163 LYS B N 1
ATOM 2939 C CA . LYS B 1 163 ? 14.375 6.109 8.508 1 98.5 163 LYS B CA 1
ATOM 2940 C C . LYS B 1 163 ? 15.258 7.047 7.691 1 98.5 163 LYS B C 1
ATOM 2942 O O . LYS B 1 163 ? 16.453 7.145 7.938 1 98.5 163 LYS B O 1
ATOM 2947 N N . GLU B 1 164 ? 14.703 7.758 6.754 1 98.56 164 GLU B N 1
ATOM 2948 C CA . GLU B 1 164 ? 15.484 8.57 5.828 1 98.56 164 GLU B CA 1
ATOM 2949 C C . GLU B 1 164 ? 15.703 9.977 6.379 1 98.56 164 GLU B C 1
ATOM 2951 O O . GLU B 1 164 ? 16.734 10.594 6.117 1 98.56 164 GLU B O 1
ATOM 2956 N N . PHE B 1 165 ? 14.742 10.438 7.16 1 98.62 165 PHE B N 1
ATOM 2957 C CA . PHE B 1 165 ? 14.766 11.859 7.492 1 98.62 165 PHE B CA 1
ATOM 2958 C C . PHE B 1 165 ? 15.094 12.07 8.961 1 98.62 165 PHE B C 1
ATOM 2960 O O . PHE B 1 165 ? 15.484 13.164 9.367 1 98.62 165 PHE B O 1
ATOM 2967 N N . GLY B 1 166 ? 14.875 11.086 9.789 1 98.25 166 GLY B N 1
ATOM 2968 C CA . GLY B 1 166 ? 14.961 11.234 11.234 1 98.25 166 GLY B CA 1
ATOM 2969 C C . GLY B 1 166 ? 16.281 11.812 11.695 1 98.25 166 GLY B C 1
ATOM 2970 O O . GLY B 1 166 ? 16.312 12.734 12.516 1 98.25 166 GLY B O 1
ATOM 2971 N N . GLU B 1 167 ? 17.375 11.344 11.141 1 97.56 167 GLU B N 1
ATOM 2972 C CA . GLU B 1 167 ? 18.719 11.781 11.555 1 97.56 167 GLU B CA 1
ATOM 2973 C C . GLU B 1 167 ? 19.016 13.188 11.055 1 97.56 167 GLU B C 1
ATOM 2975 O O . GLU B 1 167 ? 19.969 13.82 11.508 1 97.56 167 GLU B O 1
ATOM 2980 N N . LYS B 1 168 ? 18.156 13.664 10.219 1 97.56 168 LYS B N 1
ATOM 2981 C CA . LYS B 1 168 ? 18.375 14.984 9.641 1 97.56 168 LYS B CA 1
ATOM 2982 C C . LYS B 1 168 ? 17.453 16.031 10.289 1 97.56 168 LYS B C 1
ATOM 2984 O O . LYS B 1 168 ? 17.297 17.125 9.766 1 97.56 168 LYS B O 1
ATOM 2989 N N . GLY B 1 169 ? 16.766 15.641 11.336 1 97.56 169 GLY B N 1
ATOM 2990 C CA . GLY B 1 169 ? 16.047 16.609 12.148 1 97.56 169 GLY B CA 1
ATOM 2991 C C . GLY B 1 169 ? 14.547 16.578 11.953 1 97.56 169 GLY B C 1
ATOM 2992 O O . GLY B 1 169 ? 13.805 17.266 12.648 1 97.56 169 GLY B O 1
ATOM 2993 N N . LEU B 1 170 ? 14.07 15.789 10.977 1 98.56 170 LEU B N 1
ATOM 2994 C CA . LEU B 1 170 ? 12.633 15.672 10.781 1 98.56 170 LEU B CA 1
ATOM 2995 C C . LEU B 1 170 ? 12.055 14.594 11.688 1 98.56 170 LEU B C 1
ATOM 2997 O O . LEU B 1 170 ? 12.789 13.742 12.195 1 98.56 170 LEU B O 1
ATOM 3001 N N . ARG B 1 171 ? 10.789 14.688 12.008 1 98.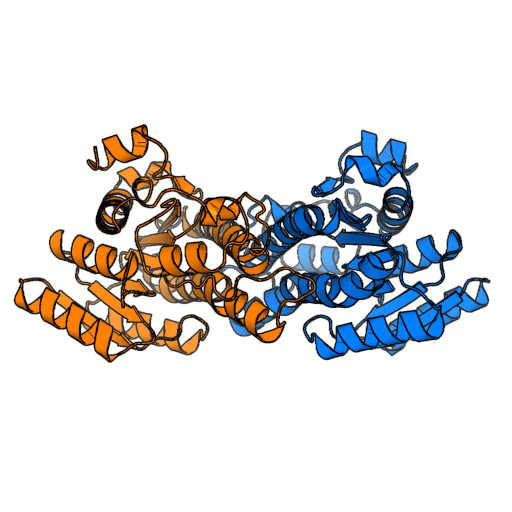81 171 ARG B N 1
ATOM 3002 C CA . ARG B 1 171 ? 9.992 13.664 12.68 1 98.81 171 ARG B CA 1
ATOM 3003 C C . ARG B 1 171 ? 8.852 13.195 11.789 1 98.81 171 ARG B C 1
ATOM 3005 O O . ARG B 1 171 ? 8.055 14 11.312 1 98.81 171 ARG B O 1
ATOM 3012 N N . VAL B 1 172 ? 8.82 11.953 11.516 1 98.88 172 VAL B N 1
ATOM 3013 C CA . VAL B 1 172 ? 7.703 11.367 10.773 1 98.88 172 VAL B CA 1
ATOM 3014 C C . VAL B 1 172 ? 6.93 10.406 11.672 1 98.88 172 VAL B C 1
ATOM 3016 O O . VAL B 1 172 ? 7.484 9.422 12.164 1 98.88 172 VAL B O 1
ATOM 3019 N N . ILE B 1 173 ? 5.621 10.727 11.883 1 98.88 173 ILE B N 1
ATOM 3020 C CA . ILE B 1 173 ? 4.809 10.047 12.883 1 98.88 173 ILE B CA 1
ATOM 3021 C C . ILE B 1 173 ? 3.484 9.602 12.266 1 98.88 173 ILE B C 1
ATOM 3023 O O . ILE B 1 173 ? 2.885 10.336 11.477 1 98.88 173 ILE B O 1
ATOM 3027 N N . GLY B 1 174 ? 3.113 8.375 12.586 1 98.75 174 GLY B N 1
ATOM 3028 C CA . GLY B 1 174 ? 1.755 7.953 12.281 1 98.75 174 GLY B CA 1
ATOM 3029 C C . GLY B 1 174 ? 0.785 8.195 13.422 1 98.75 174 GLY B C 1
ATOM 3030 O O . GLY B 1 174 ? 1.155 8.086 14.594 1 98.75 174 GLY B O 1
ATOM 3031 N N . LEU B 1 175 ? -0.459 8.5 13.125 1 98.75 175 LEU B N 1
ATOM 3032 C CA . LEU B 1 175 ? -1.513 8.633 14.125 1 98.75 175 LEU B CA 1
ATOM 3033 C C . LEU B 1 175 ? -2.738 7.812 13.734 1 98.75 175 LEU B C 1
ATOM 3035 O O . LEU B 1 175 ? -3.338 8.047 12.688 1 98.75 175 LEU B O 1
ATOM 3039 N N . SER B 1 176 ? -3.049 6.859 14.508 1 98.12 176 SER B N 1
ATOM 3040 C CA . SER B 1 176 ? -4.27 6.074 14.359 1 98.12 176 SER B CA 1
ATOM 3041 C C . SER B 1 176 ? -5.379 6.594 15.266 1 98.12 176 SER B C 1
ATOM 3043 O O . SER B 1 176 ? -5.418 6.266 16.453 1 98.12 176 SER B O 1
ATOM 3045 N N . PRO B 1 177 ? -6.293 7.281 14.734 1 96.88 177 PRO B N 1
ATOM 3046 C CA . PRO B 1 177 ? -7.301 7.941 15.57 1 96.88 177 PRO B CA 1
ATOM 3047 C C . PRO B 1 177 ? -8.32 6.961 16.156 1 96.88 177 PRO B C 1
ATOM 3049 O O . PRO B 1 177 ? -8.953 7.254 17.172 1 96.88 177 PRO B O 1
ATOM 3052 N N . GLY B 1 178 ? -8.516 5.758 15.492 1 93.31 178 GLY B N 1
ATOM 3053 C CA . GLY B 1 178 ? -9.648 4.906 15.812 1 93.31 178 GLY B CA 1
ATOM 3054 C C . GLY B 1 178 ? -10.93 5.32 15.102 1 93.31 178 GLY B C 1
ATOM 3055 O O . GLY B 1 178 ? -10.898 5.77 13.953 1 93.31 178 GLY B O 1
ATOM 3056 N N . THR B 1 179 ? -12.078 5.043 15.695 1 93.62 179 THR B N 1
ATOM 3057 C CA . THR B 1 179 ? -13.352 5.414 15.086 1 93.62 179 THR B CA 1
ATOM 3058 C C . THR B 1 179 ? -13.75 6.832 15.492 1 93.62 179 THR B C 1
ATOM 3060 O O . THR B 1 179 ? -14 7.098 16.672 1 93.62 179 THR B O 1
ATOM 3063 N N . VAL B 1 180 ? -13.805 7.684 14.531 1 95.12 180 VAL B N 1
ATOM 3064 C CA . VAL B 1 180 ? -14.039 9.102 14.781 1 95.12 180 VAL B CA 1
ATOM 3065 C C . VAL B 1 180 ? -15.398 9.508 14.203 1 95.12 180 VAL B C 1
ATOM 3067 O O . VAL B 1 180 ? -15.766 9.086 13.102 1 95.12 180 VAL B O 1
ATOM 3070 N N . ALA B 1 181 ? -16.125 10.289 14.945 1 94.56 181 ALA B N 1
ATOM 3071 C CA . ALA B 1 181 ? -17.438 10.766 14.5 1 94.56 181 ALA B CA 1
ATOM 3072 C C . ALA B 1 181 ? -17.297 11.727 13.32 1 94.56 181 ALA B C 1
ATOM 3074 O O . ALA B 1 181 ? -17.172 12.945 13.516 1 94.56 181 ALA B O 1
ATOM 3075 N N . THR B 1 182 ? -17.297 11.242 12.156 1 94.56 182 THR B N 1
ATOM 3076 C CA . THR B 1 182 ? -17.203 11.977 10.898 1 94.56 182 THR B CA 1
ATOM 3077 C C . THR B 1 182 ? -18.156 11.398 9.859 1 94.56 182 THR B C 1
ATOM 3079 O O . THR B 1 182 ? -18.797 10.375 10.102 1 94.56 182 THR B O 1
ATOM 3082 N N . GLN B 1 183 ? -18.234 12.102 8.758 1 91.38 183 GLN B N 1
ATOM 3083 C CA . GLN B 1 183 ? -19.031 11.586 7.645 1 91.38 183 GLN B CA 1
ATOM 3084 C C . GLN B 1 183 ? -18.547 10.203 7.23 1 91.38 183 GLN B C 1
ATOM 3086 O O . GLN B 1 183 ? -19.359 9.359 6.824 1 91.38 183 GLN B O 1
ATOM 3091 N N . MET B 1 184 ? -17.328 9.859 7.34 1 92.19 184 MET B N 1
ATOM 3092 C CA . MET B 1 184 ? -16.781 8.547 7.004 1 92.19 184 MET B CA 1
ATOM 3093 C C . MET B 1 184 ? -17.469 7.449 7.82 1 92.19 184 MET B C 1
ATOM 3095 O O . MET B 1 184 ? -17.797 6.387 7.289 1 92.19 184 MET B O 1
ATOM 3099 N N . GLN B 1 185 ? -17.656 7.699 9.086 1 93.25 185 GLN B N 1
ATOM 3100 C CA . GLN B 1 185 ? -18.297 6.699 9.938 1 93.25 185 GLN B CA 1
ATOM 3101 C C . GLN B 1 185 ? -19.75 6.48 9.539 1 93.25 185 GLN B C 1
ATOM 3103 O O . GLN B 1 185 ? -20.266 5.367 9.648 1 93.25 185 GLN B O 1
ATOM 3108 N N . VAL B 1 186 ? -20.359 7.547 9.055 1 93.38 186 VAL B N 1
ATOM 3109 C CA . VAL B 1 186 ? -21.719 7.422 8.547 1 93.38 186 VAL B CA 1
ATOM 3110 C C . VAL B 1 186 ? -21.734 6.496 7.336 1 93.38 186 VAL B C 1
ATOM 3112 O O . VAL B 1 186 ? -22.594 5.609 7.238 1 93.38 186 VAL B O 1
ATOM 3115 N N . ASP B 1 187 ? -20.828 6.711 6.438 1 93.44 187 ASP B N 1
ATOM 3116 C CA . ASP B 1 187 ? -20.719 5.883 5.238 1 93.44 187 ASP B CA 1
ATOM 3117 C C . ASP B 1 187 ? -20.422 4.43 5.602 1 93.44 187 ASP B C 1
ATOM 3119 O O . ASP B 1 187 ? -21 3.512 5.004 1 93.44 187 ASP B O 1
ATOM 3123 N N . ILE B 1 188 ? -19.547 4.199 6.59 1 94.56 188 ILE B N 1
ATOM 3124 C CA . ILE B 1 188 ? -19.203 2.863 7.062 1 94.56 188 ILE B CA 1
ATOM 3125 C C . ILE B 1 188 ? -20.453 2.176 7.617 1 94.56 188 ILE B C 1
ATOM 3127 O O . ILE B 1 188 ? -20.75 1.034 7.258 1 94.56 188 ILE B O 1
ATOM 3131 N N . LYS B 1 189 ? -21.156 2.875 8.43 1 93.81 189 LYS B N 1
ATOM 3132 C CA . LYS B 1 189 ? -22.375 2.328 9 1 93.81 189 LYS B CA 1
ATOM 3133 C C . LYS B 1 189 ? -23.391 1.975 7.91 1 93.81 189 LYS B C 1
ATOM 3135 O O . LYS B 1 189 ? -24.016 0.912 7.953 1 93.81 189 LYS B O 1
ATOM 3140 N N . ALA B 1 190 ? -23.531 2.857 6.941 1 94.31 190 ALA B N 1
ATOM 3141 C CA . ALA B 1 190 ? -24.5 2.674 5.867 1 94.31 190 ALA B CA 1
ATOM 3142 C C . ALA B 1 190 ? -24.156 1.453 5.02 1 94.31 190 ALA B C 1
ATOM 3144 O O . ALA B 1 190 ? -25.047 0.796 4.477 1 94.31 190 ALA B O 1
ATOM 3145 N N . SER B 1 191 ? -22.906 1.092 4.871 1 93.94 191 SER B N 1
ATOM 3146 C CA . SER B 1 191 ? -22.469 -0.041 4.062 1 93.94 191 SER B CA 1
ATOM 3147 C C . SER B 1 191 ? -22.984 -1.359 4.637 1 93.94 191 SER B C 1
ATOM 3149 O O . SER B 1 191 ? -23.281 -2.293 3.889 1 93.94 191 SER B O 1
ATOM 3151 N N . GLY B 1 192 ? -22.969 -1.438 5.977 1 95.44 192 GLY B N 1
ATOM 3152 C CA . GLY B 1 192 ? -23.391 -2.646 6.664 1 95.44 192 GLY B CA 1
ATOM 3153 C C . GLY B 1 192 ? -22.391 -3.779 6.547 1 95.44 192 GLY B C 1
ATOM 3154 O O . GLY B 1 192 ? -22.656 -4.906 6.969 1 95.44 192 GLY B O 1
ATOM 3155 N N . ILE B 1 193 ? -21.328 -3.441 5.93 1 94.56 193 ILE B N 1
ATOM 3156 C CA . ILE B 1 193 ? -20.344 -4.484 5.645 1 94.56 193 ILE B CA 1
ATOM 3157 C C . ILE B 1 193 ? -19.266 -4.488 6.727 1 94.56 193 ILE B C 1
ATOM 3159 O O . ILE B 1 193 ? -18.672 -3.449 7.027 1 94.56 193 ILE B O 1
ATOM 3163 N N . ASN B 1 194 ? -18.969 -5.66 7.41 1 93.5 194 ASN B N 1
ATOM 3164 C CA . ASN B 1 194 ? -17.969 -5.973 8.43 1 93.5 194 ASN B CA 1
ATOM 3165 C C . ASN B 1 194 ? -18.359 -5.418 9.789 1 93.5 194 ASN B C 1
ATOM 3167 O O . ASN B 1 194 ? -19.328 -4.668 9.906 1 93.5 194 ASN B O 1
ATOM 3171 N N . PRO B 1 195 ? -17.656 -5.707 10.906 1 93.12 195 PRO B N 1
ATOM 3172 C CA . PRO B 1 195 ? -18.094 -5.406 12.266 1 93.12 195 PRO B CA 1
ATOM 3173 C C . PRO B 1 195 ? -18.016 -3.92 12.602 1 93.12 195 PRO B C 1
ATOM 3175 O O . PRO B 1 195 ? -18.75 -3.438 13.469 1 93.12 195 PRO B O 1
ATOM 3178 N N . VAL B 1 196 ? -17.188 -3.195 11.938 1 94 196 VAL B N 1
ATOM 3179 C CA . VAL B 1 196 ? -17.047 -1.773 12.234 1 94 196 VAL B CA 1
ATOM 3180 C C . VAL B 1 196 ? -18.344 -1.046 11.906 1 94 196 VAL B C 1
ATOM 3182 O O . VAL B 1 196 ? -18.719 -0.083 12.586 1 94 196 VAL B O 1
ATOM 3185 N N . SER B 1 197 ? -19.094 -1.504 10.914 1 94.38 197 SER B N 1
ATOM 3186 C CA . SER B 1 197 ? -20.328 -0.877 10.469 1 94.38 197 SER B CA 1
ATOM 3187 C C . SER B 1 197 ? -21.438 -1.07 11.492 1 94.38 197 SER B C 1
ATOM 3189 O O . SER B 1 197 ? -22.484 -0.412 11.422 1 94.38 197 SER B O 1
ATOM 3191 N N . GLN B 1 198 ? -21.188 -1.928 12.43 1 94.44 198 GLN B N 1
ATOM 3192 C CA . GLN B 1 198 ? -22.219 -2.287 13.391 1 94.44 198 GLN B CA 1
ATOM 3193 C C . GLN B 1 198 ? -21.953 -1.65 14.758 1 94.44 198 GLN B C 1
ATOM 3195 O O . GLN B 1 198 ? -22.734 -1.84 15.695 1 94.44 198 GLN B O 1
ATOM 3200 N N . LEU B 1 199 ? -20.906 -0.952 14.844 1 92.38 199 LEU B N 1
ATOM 3201 C CA . LEU B 1 199 ? -20.547 -0.341 16.125 1 92.38 199 LEU B CA 1
ATOM 3202 C C . LEU B 1 199 ? -21.578 0.706 16.531 1 92.38 199 LEU B C 1
ATOM 3204 O O . LEU B 1 199 ? -22.109 1.424 15.68 1 92.38 199 LEU B O 1
ATOM 3208 N N . ASP B 1 200 ? -21.766 0.777 17.797 1 92.5 200 ASP B N 1
ATOM 3209 C CA . ASP B 1 200 ? -22.594 1.843 18.359 1 92.5 200 ASP B CA 1
ATOM 3210 C C . ASP B 1 200 ? -21.938 3.207 18.156 1 92.5 200 ASP B C 1
ATOM 3212 O O . ASP B 1 200 ? -20.75 3.381 18.453 1 92.5 200 ASP B O 1
ATOM 3216 N N . PRO B 1 201 ? -22.656 4.168 17.656 1 89.25 201 PRO B N 1
ATOM 3217 C CA . PRO B 1 201 ? -22.094 5.492 17.406 1 89.25 201 PRO B CA 1
ATOM 3218 C C . PRO B 1 201 ? -21.453 6.117 18.656 1 89.25 201 PRO B C 1
ATOM 3220 O O . PRO B 1 201 ? -20.578 6.98 18.531 1 89.25 201 PRO B O 1
ATOM 3223 N N . SER B 1 202 ? -21.828 5.672 19.797 1 89.62 202 SER B N 1
ATOM 3224 C CA . SER B 1 202 ? -21.328 6.25 21.031 1 89.62 202 SER B CA 1
ATOM 3225 C C . SER B 1 202 ? -19.859 5.906 21.266 1 89.62 202 SER B C 1
ATOM 3227 O O . SER B 1 202 ? -19.188 6.539 22.078 1 89.62 202 SER B O 1
ATOM 3229 N N . VAL B 1 203 ? -19.375 4.965 20.5 1 89.94 203 VAL B N 1
ATOM 3230 C CA . VAL B 1 203 ? -17.984 4.555 20.672 1 89.94 203 VAL B CA 1
ATOM 3231 C C . VAL B 1 203 ? -17.062 5.473 19.875 1 89.94 203 VAL B C 1
ATOM 3233 O O . VAL B 1 203 ? -15.852 5.453 20.062 1 89.94 203 VAL B O 1
ATOM 3236 N N . HIS B 1 204 ? -17.641 6.273 18.938 1 93.94 204 HIS B N 1
ATOM 3237 C CA . HIS B 1 204 ? -16.828 7.168 18.109 1 93.94 204 HIS B CA 1
ATOM 3238 C C . HIS B 1 204 ? -16.297 8.344 18.922 1 93.94 204 HIS B C 1
ATOM 3240 O O . HIS B 1 204 ? -17.016 8.898 19.766 1 93.94 204 HIS B O 1
ATOM 3246 N N . ILE B 1 205 ? -15.055 8.617 18.766 1 94.12 205 ILE B N 1
ATOM 3247 C CA . ILE B 1 205 ? -14.492 9.781 19.453 1 94.12 205 ILE B CA 1
ATOM 3248 C C . ILE B 1 205 ? -14.719 11.031 18.609 1 94.12 205 ILE B C 1
ATOM 3250 O O . ILE B 1 205 ? -14.922 10.945 17.391 1 94.12 205 ILE B O 1
ATOM 3254 N N . PRO B 1 206 ? -14.734 12.227 19.297 1 95.94 206 PRO B N 1
ATOM 3255 C CA . PRO B 1 206 ? -14.922 13.453 18.531 1 95.94 206 PRO B CA 1
ATOM 3256 C C . PRO B 1 206 ? -13.695 13.812 17.688 1 95.94 206 PRO B C 1
ATOM 3258 O O . PRO B 1 206 ? -12.562 13.586 18.125 1 95.94 206 PRO B O 1
ATOM 3261 N N . ALA B 1 207 ? -13.906 14.43 16.531 1 97.56 207 ALA B N 1
ATOM 3262 C CA . ALA B 1 207 ? -12.828 14.883 15.648 1 97.56 207 ALA B CA 1
ATOM 3263 C C . ALA B 1 207 ? -11.898 15.844 16.391 1 97.56 207 ALA B C 1
ATOM 3265 O O . ALA B 1 207 ? -10.688 15.859 16.125 1 97.56 207 ALA B O 1
ATOM 3266 N N . ALA B 1 208 ? -12.422 16.578 17.344 1 97.5 208 ALA B N 1
ATOM 3267 C CA . ALA B 1 208 ? -11.648 17.547 18.125 1 97.5 208 ALA B CA 1
ATOM 3268 C C . ALA B 1 208 ? -10.516 16.844 18.891 1 97.5 208 ALA B C 1
ATOM 3270 O O . ALA B 1 208 ? -9.445 17.422 19.062 1 97.5 208 ALA B O 1
ATOM 3271 N N . TRP B 1 209 ? -10.773 15.586 19.359 1 98 209 TRP B N 1
ATOM 3272 C CA . TRP B 1 209 ? -9.734 14.828 20.047 1 98 209 TRP B CA 1
ATOM 3273 C C . TRP B 1 209 ? -8.555 14.57 19.125 1 98 209 TRP B C 1
ATOM 3275 O O . TRP B 1 209 ? -7.398 14.641 19.547 1 98 209 TRP B O 1
ATOM 3285 N N . VAL B 1 210 ? -8.859 14.297 17.922 1 98.44 210 VAL B N 1
ATOM 3286 C CA . VAL B 1 210 ? -7.801 14 16.969 1 98.44 210 VAL B CA 1
ATOM 3287 C C . VAL B 1 210 ? -6.996 15.266 16.672 1 98.44 210 VAL B C 1
ATOM 3289 O O . VAL B 1 210 ? -5.77 15.227 16.578 1 98.44 210 VAL B O 1
ATOM 3292 N N . GLY B 1 211 ? -7.668 16.422 16.5 1 98.62 211 GLY B N 1
ATOM 3293 C CA . GLY B 1 211 ? -6.98 17.688 16.328 1 98.62 211 GLY B CA 1
ATOM 3294 C C . GLY B 1 211 ? -6.012 18 17.453 1 98.62 211 GLY B C 1
ATOM 3295 O O . GLY B 1 211 ? -4.871 18.406 17.203 1 98.62 211 GLY B O 1
ATOM 3296 N N . GLU B 1 212 ? -6.461 17.75 18.688 1 98.5 212 GLU B N 1
ATOM 3297 C CA . GLU B 1 212 ? -5.629 18 19.859 1 98.5 212 GLU B CA 1
ATOM 3298 C C . GLU B 1 212 ? -4.445 17.031 19.906 1 98.5 212 GLU B C 1
ATOM 3300 O O . GLU B 1 212 ? -3.34 17.422 20.297 1 98.5 212 GLU B O 1
ATOM 3305 N N . ALA B 1 213 ? -4.684 15.797 19.531 1 98.56 213 ALA B N 1
ATOM 3306 C CA . ALA B 1 213 ? -3.607 14.812 19.484 1 98.56 213 ALA B CA 1
ATOM 3307 C C . ALA B 1 213 ? -2.537 15.211 18.484 1 98.56 213 ALA B C 1
ATOM 3309 O O . ALA B 1 213 ? -1.343 15.031 18.719 1 98.56 213 ALA B O 1
ATOM 3310 N N . ILE B 1 214 ? -2.971 15.734 17.344 1 98.75 214 ILE B N 1
ATOM 3311 C CA . ILE B 1 214 ? -2.043 16.188 16.312 1 98.75 214 ILE B CA 1
ATOM 3312 C C . ILE B 1 214 ? -1.159 17.297 16.875 1 98.75 214 ILE B C 1
ATOM 3314 O O . ILE B 1 214 ? 0.058 17.297 16.672 1 98.75 214 ILE B O 1
ATOM 3318 N N . CYS B 1 215 ? -1.736 18.266 17.609 1 98.75 215 CYS B N 1
ATOM 3319 C CA . CYS B 1 215 ? -0.971 19.344 18.234 1 98.75 215 CYS B CA 1
ATOM 3320 C C . CYS B 1 215 ? 0.014 18.781 19.25 1 98.75 215 CYS B C 1
ATOM 3322 O O . CYS B 1 215 ? 1.174 19.203 19.297 1 98.75 215 CYS B O 1
ATOM 3324 N N . TRP B 1 216 ? -0.458 17.844 20.047 1 98.69 216 TRP B N 1
ATOM 3325 C CA . TRP B 1 216 ? 0.37 17.203 21.078 1 98.69 216 TRP B CA 1
ATOM 3326 C C . TRP B 1 216 ? 1.547 16.469 20.438 1 98.69 216 TRP B C 1
ATOM 3328 O O . TRP B 1 216 ? 2.688 16.609 20.891 1 98.69 216 TRP B O 1
ATOM 3338 N N . LEU B 1 217 ? 1.337 15.758 19.344 1 98.69 217 LEU B N 1
ATOM 3339 C CA . LEU B 1 217 ? 2.369 15 18.641 1 98.69 217 LEU B CA 1
ATOM 3340 C C . LEU B 1 217 ? 3.365 15.93 17.969 1 98.69 217 LEU B C 1
ATOM 3342 O O . LEU B 1 217 ? 4.465 15.516 17.594 1 98.69 217 LEU B O 1
ATOM 3346 N N . SER B 1 218 ? 2.975 17.188 17.703 1 98.38 218 SER B N 1
ATOM 3347 C CA . SER B 1 218 ? 3.836 18.156 17.047 1 98.38 218 SER B CA 1
ATOM 3348 C C . SER B 1 218 ? 4.832 18.766 18.016 1 98.38 218 SER B C 1
ATOM 3350 O O . SER B 1 218 ? 5.668 19.594 17.641 1 98.38 218 SER B O 1
ATOM 3352 N N . THR B 1 219 ? 4.746 18.422 19.312 1 97.75 219 THR B N 1
ATOM 3353 C CA . THR B 1 219 ? 5.707 18.828 20.328 1 97.75 219 THR B CA 1
ATOM 3354 C C . THR B 1 219 ? 6.727 17.719 20.578 1 97.75 219 THR B C 1
ATOM 3356 O O . THR B 1 219 ? 6.758 16.719 19.844 1 97.75 219 THR B O 1
ATOM 3359 N N . GLU B 1 220 ? 7.531 17.844 21.578 1 96.94 220 GLU B N 1
ATOM 3360 C CA . GLU B 1 220 ? 8.539 16.859 21.938 1 96.94 220 GLU B CA 1
ATOM 3361 C C . GLU B 1 220 ? 7.895 15.523 22.312 1 96.94 220 GLU B C 1
ATOM 3363 O O . GLU B 1 220 ? 8.523 14.469 22.219 1 96.94 220 GLU B O 1
ATOM 3368 N N . ALA B 1 221 ? 6.625 15.57 22.672 1 96 221 ALA B N 1
ATOM 3369 C CA . ALA B 1 221 ? 5.906 14.352 23.031 1 96 221 ALA B CA 1
ATOM 3370 C C . ALA B 1 221 ? 5.84 13.383 21.859 1 96 221 ALA B C 1
ATOM 3372 O O . ALA B 1 221 ? 5.781 12.164 22.047 1 96 221 ALA B O 1
ATOM 3373 N N . GLY B 1 222 ? 5.926 13.914 20.672 1 97.5 222 GLY B N 1
ATOM 3374 C CA . GLY B 1 222 ? 5.84 13.102 19.484 1 97.5 222 GLY B CA 1
ATOM 3375 C C . GLY B 1 222 ? 7.078 12.258 19.25 1 97.5 222 GLY B C 1
ATOM 3376 O O . GLY B 1 222 ? 7.055 11.32 18.438 1 97.5 222 GLY B O 1
ATOM 3377 N N . ASP B 1 223 ? 8.18 12.562 19.953 1 98.06 223 ASP B N 1
ATOM 3378 C CA . ASP B 1 223 ? 9.453 11.891 19.734 1 98.06 223 ASP B CA 1
ATOM 3379 C C . ASP B 1 223 ? 9.336 10.391 20.016 1 98.06 223 ASP B C 1
ATOM 3381 O O . ASP B 1 223 ? 10 9.578 19.359 1 98.06 223 ASP B O 1
ATOM 3385 N N . THR B 1 224 ? 8.43 10.047 20.938 1 97.81 224 THR B N 1
ATOM 3386 C CA . THR B 1 224 ? 8.219 8.656 21.328 1 97.81 224 THR B CA 1
ATOM 3387 C C . THR B 1 224 ? 7.613 7.852 20.172 1 97.81 224 THR B C 1
ATOM 3389 O O . THR B 1 224 ? 7.723 6.625 20.156 1 97.81 224 THR B O 1
ATOM 3392 N N . TYR B 1 225 ? 7.09 8.5 19.219 1 98.44 225 TYR B N 1
ATOM 3393 C CA . TYR B 1 225 ? 6.293 7.809 18.219 1 98.44 225 TYR B CA 1
ATOM 3394 C C . TYR B 1 225 ? 6.902 7.973 16.828 1 98.44 225 TYR B C 1
ATOM 3396 O O . TYR B 1 225 ? 6.246 7.695 15.82 1 98.44 225 TYR B O 1
ATOM 3404 N N . ARG B 1 226 ? 8.125 8.453 16.781 1 98.62 226 ARG B N 1
ATOM 3405 C CA . ARG B 1 226 ? 8.812 8.586 15.5 1 98.62 226 ARG B CA 1
ATOM 3406 C C . ARG B 1 226 ? 8.906 7.242 14.789 1 98.62 226 ARG B C 1
ATOM 3408 O O . ARG B 1 226 ? 9.375 6.258 15.359 1 98.62 226 ARG B O 1
ATOM 3415 N N . GLY B 1 227 ? 8.359 7.188 13.57 1 98.56 227 GLY B N 1
ATOM 3416 C CA . GLY B 1 227 ? 8.461 6.004 12.727 1 98.56 227 GLY B CA 1
ATOM 3417 C C . GLY B 1 227 ? 7.395 4.969 13.023 1 98.56 227 GLY B C 1
ATOM 3418 O O . GLY B 1 227 ? 7.355 3.912 12.383 1 98.56 227 GLY B O 1
ATOM 3419 N N . ILE B 1 228 ? 6.527 5.254 13.977 1 98.06 228 ILE B N 1
ATOM 3420 C CA . ILE B 1 228 ? 5.488 4.281 14.305 1 98.06 228 ILE B CA 1
ATOM 3421 C C . ILE B 1 228 ? 4.145 4.996 14.453 1 98.06 228 ILE B C 1
ATOM 3423 O O . ILE B 1 228 ? 4.07 6.219 14.336 1 98.06 228 ILE B O 1
ATOM 3427 N N . ASP B 1 229 ? 3.096 4.203 14.688 1 97.62 229 ASP B N 1
ATOM 3428 C CA . ASP B 1 229 ? 1.754 4.754 14.859 1 97.62 229 ASP B CA 1
ATOM 3429 C C . ASP B 1 229 ? 1.475 5.055 16.328 1 97.62 229 ASP B C 1
ATOM 3431 O O . ASP B 1 229 ? 1.66 4.195 17.203 1 97.62 229 ASP B O 1
ATOM 3435 N N . CYS B 1 230 ? 1.109 6.25 16.609 1 98.38 230 CYS B N 1
ATOM 3436 C CA . CYS B 1 230 ? 0.475 6.578 17.875 1 98.38 230 CYS B CA 1
ATOM 3437 C C . CYS B 1 230 ? -1.015 6.258 17.844 1 98.38 230 CYS B C 1
ATOM 3439 O O . CYS B 1 230 ? -1.735 6.734 16.953 1 98.38 230 CYS B O 1
ATOM 3441 N N . SER B 1 231 ? -1.503 5.465 18.766 1 97.75 231 SER B N 1
ATOM 3442 C CA . SER B 1 231 ? -2.906 5.066 18.75 1 97.75 231 SER B CA 1
ATOM 3443 C C . SER B 1 231 ? -3.707 5.832 19.797 1 97.75 231 SER B C 1
ATOM 3445 O O . SER B 1 231 ? -3.395 5.777 21 1 97.75 231 SER B O 1
ATOM 3447 N N . LEU B 1 232 ? -4.801 6.453 19.391 1 96.69 232 LEU B N 1
ATOM 3448 C CA . LEU B 1 232 ? -5.66 7.172 20.328 1 96.69 232 LEU B CA 1
ATOM 3449 C C . LEU B 1 232 ? -6.547 6.207 21.109 1 96.69 232 LEU B C 1
ATOM 3451 O O . LEU B 1 232 ? -7.246 6.609 22.031 1 96.69 232 LEU B O 1
ATOM 3455 N N . ARG B 1 233 ? -6.531 4.957 20.797 1 94.38 233 ARG B N 1
ATOM 3456 C CA . ARG B 1 233 ? -7.234 3.955 21.594 1 94.38 233 ARG B CA 1
ATOM 3457 C C . ARG B 1 233 ? -6.5 3.684 22.906 1 94.38 233 ARG B C 1
ATOM 3459 O O . ARG B 1 233 ? -7.074 3.125 23.844 1 94.38 233 ARG B O 1
ATOM 3466 N N . ASP B 1 234 ? -5.195 4.012 22.859 1 95.94 234 ASP B N 1
ATOM 3467 C CA . ASP B 1 234 ? -4.383 3.85 24.062 1 95.94 234 ASP B CA 1
ATOM 3468 C C . ASP B 1 234 ? -4.742 4.891 25.109 1 95.94 234 ASP B C 1
ATOM 3470 O O . ASP B 1 234 ? -4.508 6.086 24.922 1 95.94 234 ASP B O 1
ATOM 3474 N N . GLU B 1 235 ? -5.125 4.445 26.25 1 95.69 235 GLU B N 1
ATOM 3475 C CA . GLU B 1 235 ? -5.574 5.348 27.297 1 95.69 235 GLU B CA 1
ATOM 3476 C C . GLU B 1 235 ? -4.43 6.223 27.812 1 95.69 235 GLU B C 1
ATOM 3478 O O . GLU B 1 235 ? -4.641 7.379 28.188 1 95.69 235 GLU B O 1
ATOM 3483 N N . ASP B 1 236 ? -3.266 5.652 27.828 1 96.81 236 ASP B N 1
ATOM 3484 C CA . ASP B 1 236 ? -2.113 6.434 28.266 1 96.81 236 ASP B CA 1
ATOM 3485 C C . ASP B 1 236 ? -1.842 7.598 27.312 1 96.81 236 ASP B C 1
ATOM 3487 O O . ASP B 1 236 ? -1.449 8.68 27.75 1 96.81 236 ASP B O 1
ATOM 3491 N N . VAL B 1 237 ? -2.07 7.398 26.031 1 97.25 237 VAL B N 1
ATOM 3492 C CA . VAL B 1 237 ? -1.907 8.445 25.031 1 97.25 237 VAL B CA 1
ATOM 3493 C C . VAL B 1 237 ? -2.98 9.516 25.234 1 97.25 237 VAL B C 1
ATOM 3495 O O . VAL B 1 237 ? -2.682 10.711 25.219 1 97.25 237 VAL B O 1
ATOM 3498 N N . ARG B 1 238 ? -4.246 9.086 25.484 1 96.94 238 ARG B N 1
ATOM 3499 C CA . ARG B 1 238 ? -5.336 10.031 25.703 1 96.94 238 ARG B CA 1
ATOM 3500 C C . ARG B 1 238 ? -5.07 10.906 26.922 1 96.94 238 ARG B C 1
ATOM 3502 O O . ARG B 1 238 ? -5.297 12.117 26.875 1 96.94 238 ARG B O 1
ATOM 3509 N N . LYS B 1 239 ? -4.547 10.273 27.938 1 97.44 239 LYS B N 1
ATOM 3510 C CA . LYS B 1 239 ? -4.234 11.023 29.156 1 97.44 239 LYS B CA 1
ATOM 3511 C C . LYS B 1 239 ? -3.096 12.008 28.906 1 97.44 239 LYS B C 1
ATOM 3513 O O . LYS B 1 239 ? -3.182 13.172 29.312 1 97.44 239 LYS B O 1
ATOM 3518 N N . ALA B 1 240 ? -2.092 11.539 28.234 1 97 240 ALA B N 1
ATOM 3519 C CA . ALA B 1 240 ? -0.916 12.375 27.984 1 97 240 ALA B CA 1
ATOM 3520 C C . ALA B 1 240 ? -1.267 13.57 27.109 1 97 240 ALA B C 1
ATOM 3522 O O . ALA B 1 240 ? -0.709 14.656 27.281 1 97 240 ALA B O 1
ATOM 3523 N N . ALA B 1 241 ? -2.223 13.406 26.172 1 96.44 241 ALA B N 1
ATOM 3524 C CA . ALA B 1 241 ? -2.619 14.469 25.25 1 96.44 241 ALA B CA 1
ATOM 3525 C C . ALA B 1 241 ? -3.68 15.375 25.875 1 96.44 241 ALA B C 1
ATOM 3527 O O . ALA B 1 241 ? -4.152 16.312 25.25 1 96.44 241 ALA B O 1
ATOM 3528 N N . GLY B 1 242 ? -4.141 15.016 27.094 1 96.12 242 GLY B N 1
ATOM 3529 C CA . GLY B 1 242 ? -5.102 15.828 27.828 1 96.12 242 GLY B CA 1
ATOM 3530 C C . GLY B 1 242 ? -6.527 15.648 27.344 1 96.12 242 GLY B C 1
ATOM 3531 O O . GLY B 1 242 ? -7.344 16.562 27.422 1 96.12 242 GLY B O 1
ATOM 3532 N N . LEU B 1 243 ? -6.832 14.484 26.766 1 95.44 243 LEU B N 1
ATOM 3533 C CA . LEU B 1 243 ? -8.141 14.25 26.172 1 95.44 243 LEU B CA 1
ATOM 3534 C C . LEU B 1 243 ? -9.094 13.617 27.188 1 95.44 243 LEU B C 1
ATOM 3536 O O . LEU B 1 243 ? -10.312 13.625 26.984 1 95.44 243 LEU B O 1
ATOM 3540 N N . VAL B 1 244 ? -8.531 12.922 28.25 1 90.38 244 VAL B N 1
ATOM 3541 C CA . VAL B 1 244 ? -9.312 12.367 29.359 1 90.38 244 VAL B CA 1
ATOM 3542 C C . VAL B 1 244 ? -8.625 12.688 30.688 1 90.38 244 VAL B C 1
ATOM 3544 O O . VAL B 1 244 ? -7.418 12.953 30.719 1 90.38 244 VAL B O 1
#

Organism: NCBI:txid2562239

Foldseek 3Di:
DFEPLLDFLNVLQQLLCQVVADAEEYEYQDQVSQQVSQVVSVVVPGHYHYQYAQLLDLVRLLVSLVVVCVVPVAAAEYEADFADQPPQAAPVPDDPVVLVVRLSRLQSSLVSNLVNRVVRQLVVLHHEYEYEAAPLLPDDFGSRPSPSVSRVNSLVVQQVSCVVRVVSHYFRFYEHEYAAPTVRLVSLLVNVGGVSVVDDPVVHHYSNLSSLLSVVLSDPNVVVGGSGYDYPVDPVSCVSSPND/DFEPLLWFLNVLQQLLCQVVADAEEYEYQDQVSQQVSQVVSVVVPGHYHYAYAQLLDLVRLLVSLVVVCVVVVAAAEYEADFADQPPQAAPVPDDPVRLVVRLSRLQSSLVSNLVNRVVRQLVVLHHEYEYEAAPLLPDDFGSRPSPSVSRVNSLVVQQVSCVVRVVSHYFRFYEHEYAAPTVRLVSLLVNVGGCSVVDDPVVHHYSNLSSLLSVVLSDPNVVVGGSGYDYPVDPVSCVSSVND

Solvent-accessible surface area (backbone atoms only — not comparable to full-atom values): 23370 Å² total; per-residue (Å²): 60,27,29,36,20,54,46,50,52,22,31,27,29,47,53,40,36,24,75,75,66,40,71,32,37,31,23,17,71,52,50,69,49,20,41,52,52,20,50,53,38,38,74,70,76,32,46,46,43,54,39,70,28,49,47,60,37,52,69,39,35,38,50,48,49,50,49,40,26,69,74,70,71,50,65,58,45,39,33,44,49,44,67,65,65,73,78,71,40,45,65,66,73,46,53,67,67,56,44,48,49,31,34,35,33,32,30,46,16,45,50,30,50,51,35,49,47,39,55,64,18,54,74,72,39,38,31,35,36,38,38,60,46,38,67,40,33,83,40,64,48,59,31,31,44,53,46,19,14,19,26,17,16,40,51,32,37,23,26,20,46,19,70,67,33,37,91,48,42,32,41,21,24,26,34,18,64,60,59,45,62,33,71,66,48,52,53,39,36,69,62,61,53,48,72,77,22,68,55,62,75,83,72,37,38,58,26,58,56,49,7,43,41,52,52,42,44,69,43,79,71,24,64,84,28,54,33,36,69,40,47,55,78,38,64,68,50,28,42,74,50,64,73,100,61,27,29,36,21,55,45,48,51,22,32,28,29,47,52,42,37,24,73,76,67,39,72,33,36,31,24,19,69,52,49,69,50,20,42,51,52,20,52,53,40,38,75,70,74,32,45,46,44,54,38,70,28,49,49,60,35,53,70,39,36,38,50,48,49,50,50,40,26,70,74,69,72,50,66,57,47,40,33,44,50,45,66,65,66,71,78,70,39,43,67,65,73,46,53,67,68,55,44,48,48,33,36,35,33,32,31,46,16,45,49,29,50,49,36,48,47,39,55,65,18,53,74,73,39,38,30,37,36,37,39,60,47,40,66,40,33,81,41,63,48,57,30,30,44,51,44,19,14,19,26,17,16,40,50,32,38,24,25,20,46,18,69,67,32,36,92,49,43,32,41,21,26,26,35,17,65,60,58,45,62,32,71,65,48,52,54,40,37,70,64,61,53,49,72,76,22,66,54,62,73,84,72,36,39,58,27,59,56,49,6,42,41,53,51,42,43,69,43,79,70,25,64,82,29,54,33,36,70,41,47,54,79,37,64,70,52,29,42,74,52,65,73,99

InterPro domains:
  IPR002347 Short-chain dehydrogenase/reductase SDR [PF00106] (1-189)
  IPR002347 Short-chain dehydrogenase/reductase SDR [PR00080] (73-84)
  IPR002347 Short-chain dehydrogenase/reductase SDR [PR00080] (127-135)
  IPR002347 Short-chain dehydrogenase/reductase SDR [PR00080] (147-166)
  IPR002347 Short-chain dehydrogenase/reductase SDR [PR00081] (73-84)
  IPR002347 Short-chain dehydrogenase/reductase SDR [PR00081] (121-137)
  IPR002347 Short-chain dehydrogenase/reductase SDR [PR00081] (147-166)
  IPR002347 Short-chain dehydrogenase/reductase SDR [PR00081] (168-185)
  IPR036291 NAD(P)-binding domain superfamily [SSF51735] (2-222)
  IPR057326 Ketoreductase domain [SM00822] (1-163)

pLDDT: mean 97.54, std 2.1, range [87.88, 99.0]

Secondary structure (DSSP, 8-state):
-EESTTSHHHHHHHHHHHHTT-EEEEEES-HHHHHHHHHHHHHTT-EEEEEE--TTSHHHHHHHHHHHHHHHS---EEEE----------GGGS-HHHHHHHHIIIIIHHHHHHHHHHHHHHHHT-EEEEEE--GGGS---TT-HHHHHHHHHHHHHHHHHHHHHGGGTEEEEEEE--SBSSHHHHHHHHH--SGGGGS-GGGPBPHHHHHHHHHHHTSGGGGGGBTSEEETT-HHHHHHTT--/-EESTTSHHHHHHHHHHHHTT-EEEEEES-HHHHHHHHHHHHHTT-EEEEEE--TTSHHHHHHHHHHHHHHHS---EEEE----------GGGS-HHHHHHHHIIIIIHHHHHHHHHHHHHHHHT-EEEEEE--GGGS---TT-HHHHHHHHHHHHHHHHHHHHHGGGTEEEEEEE--SBSSHHHHHHHHH--SGGGGS-GGGPBPHHHHHHHHHHHTSGGGGGGBTSEEETT-HHHHHHTT--

Radius of gyration: 23.1 Å; Cα contacts (8 Å, |Δi|>4): 1095; chains: 2; bounding box: 52×68×56 Å

Sequence (488 aa):
MVTGASRGIGEAAARSLARYGAKVALAARSGDDIERIAADINENGGEAIAITCNVADYRDVESAIAQCVETFGTIDILVNNAGVIEPITRIEASDPDAWGTVIDVNVKGVYHGLRAAAPHMLEKGAGTIINISSGAATGALEGWSHYCSSKAAALSLTRCGEKEFGEKGLRVIGLSPGTVATQMQVDIKASGINPVSQLDPSVHIPAAWVGEAICWLSTEAGDTYRGIDCSLRDEDVRKAAGLVMVTGASRGIGEAAARSLARYGAKVALAARSGDDIERIAADINENGGEAIAITCNVADYRDVESAIAQCVETFGTIDILVNNAGVIEPITRIEASDPDAWGTVIDVNVKGVYHGLRAAAPHMLEKGAGTIINISSGAATGALEGWSHYCSSKAAALSLTRCGEKEFGEKGLRVIGLSPGTVATQMQVDIKASGINPVSQLDPSVHIPAAWVGEAICWLSTEAGDTYRGIDCSLRDEDVRKAAGLV

Nearest PDB structures (foldseek):
  7djs-assembly1_C  TM=9.506E-01  e=5.583E-21  Pseudomonas aeruginosa
  7djs-assembly1_A  TM=9.343E-01  e=8.482E-21  Pseudomonas aeruginosa
  7djs-assembly1_D  TM=9.133E-01  e=4.666E-21  Pseudomonas aeruginosa
  7djs-assembly1_B  TM=9.314E-01  e=2.640E-20  Pseudomonas aeruginosa
  8y83-assembly1_A  TM=9.294E-01  e=3.778E-20  Sphingobacterium siyangense